Protein AF-0000000076907592 (afdb_homodimer)

Structure (mmCIF, N/CA/C/O backbone):
data_AF-0000000076907592-model_v1
#
loop_
_entity.id
_entity.type
_entity.pdbx_description
1 polymer 'Peptidyl-prolyl cis-trans isomerase'
#
loop_
_atom_site.group_PDB
_atom_site.id
_atom_site.type_symbol
_atom_site.label_atom_id
_atom_site.label_alt_id
_atom_site.label_comp_id
_atom_site.label_asym_id
_atom_site.label_entity_id
_atom_site.label_seq_id
_atom_site.pdbx_PDB_ins_code
_atom_site.Cartn_x
_atom_site.Cartn_y
_atom_site.Cartn_z
_atom_site.occupancy
_atom_site.B_iso_or_equiv
_atom_site.auth_seq_id
_atom_site.auth_comp_id
_atom_site.auth_asym_id
_atom_site.auth_atom_id
_atom_site.pdbx_PDB_model_num
ATOM 1 N N . LEU A 1 1 ? 54.094 -21.234 20.297 1 25.08 1 LEU A N 1
ATOM 2 C CA . LEU A 1 1 ? 53.062 -20.406 20.906 1 25.08 1 LEU A CA 1
ATOM 3 C C . LEU A 1 1 ? 52.031 -19.938 19.859 1 25.08 1 LEU A C 1
ATOM 5 O O . LEU A 1 1 ? 52.344 -19.094 19.016 1 25.08 1 LEU A O 1
ATOM 9 N N . ARG A 1 2 ? 51.156 -20.875 19.312 1 22.31 2 ARG A N 1
ATOM 10 C CA . ARG A 1 2 ? 50.281 -20.922 18.125 1 22.31 2 ARG A CA 1
ATOM 11 C C . ARG A 1 2 ? 49.125 -19.953 18.281 1 22.31 2 ARG A C 1
ATOM 13 O O . ARG A 1 2 ? 48.312 -20.094 19.203 1 22.31 2 ARG A O 1
ATOM 20 N N . TYR A 1 3 ? 49.344 -18.609 18.016 1 27 3 TYR A N 1
ATOM 21 C CA . TYR A 1 3 ? 48.344 -17.547 18.156 1 27 3 TYR A CA 1
ATOM 22 C C . TYR A 1 3 ? 47.062 -17.906 17.406 1 27 3 TYR A C 1
ATOM 24 O O . TYR A 1 3 ? 47.094 -18.172 16.203 1 27 3 TYR A O 1
ATOM 32 N N . ASP A 1 4 ? 46.062 -18.625 18.031 1 27.89 4 ASP A N 1
ATOM 33 C CA . ASP A 1 4 ? 44.75 -19.125 17.562 1 27.89 4 ASP A CA 1
ATOM 34 C C . ASP A 1 4 ? 43.875 -17.984 17.078 1 27.89 4 ASP A C 1
ATOM 36 O O . ASP A 1 4 ? 43.469 -17.125 17.859 1 27.89 4 ASP A O 1
ATOM 40 N N . ARG A 1 5 ? 44.156 -17.359 15.945 1 27.3 5 ARG A N 1
ATOM 41 C CA . ARG A 1 5 ? 43.5 -16.219 15.297 1 27.3 5 ARG A CA 1
ATOM 42 C C . ARG A 1 5 ? 42 -16.5 15.078 1 27.3 5 ARG A C 1
ATOM 44 O O . ARG A 1 5 ? 41.594 -16.781 13.961 1 27.3 5 ARG A O 1
ATOM 51 N N . SER A 1 6 ? 41.344 -17.312 15.93 1 29.62 6 SER A N 1
ATOM 52 C CA . SER A 1 6 ? 39.969 -17.672 15.578 1 29.62 6 SER A CA 1
ATOM 53 C C . SER A 1 6 ? 39.094 -16.422 15.445 1 29.62 6 SER A C 1
ATOM 55 O O . SER A 1 6 ? 38.594 -15.906 16.438 1 29.62 6 SER A O 1
ATOM 57 N N . SER A 1 7 ? 39.656 -15.344 14.922 1 30.42 7 SER A N 1
ATOM 58 C CA . SER A 1 7 ? 38.844 -14.133 14.914 1 30.42 7 SER A CA 1
ATOM 59 C C . SER A 1 7 ? 37.5 -14.375 14.258 1 30.42 7 SER A C 1
ATOM 61 O O . SER A 1 7 ? 37.406 -14.781 13.094 1 30.42 7 SER A O 1
ATOM 63 N N . GLY A 1 8 ? 36.531 -14.922 15.055 1 29.22 8 GLY A N 1
ATOM 64 C CA . GLY A 1 8 ? 35.156 -15.094 14.664 1 29.22 8 GLY A CA 1
ATOM 65 C C . GLY A 1 8 ? 34.594 -13.875 13.953 1 29.22 8 GLY A C 1
ATOM 66 O O . GLY A 1 8 ? 34.656 -12.758 14.469 1 29.22 8 GLY A O 1
ATOM 67 N N . SER A 1 9 ? 34.781 -13.773 12.656 1 29.89 9 SER A N 1
ATOM 68 C CA . SER A 1 9 ? 34.219 -12.703 11.852 1 29.89 9 SER A CA 1
ATOM 69 C C . SER A 1 9 ? 32.781 -12.398 12.281 1 29.89 9 SER A C 1
ATOM 71 O O . SER A 1 9 ? 31.984 -13.312 12.492 1 29.89 9 SER A O 1
ATOM 73 N N . PRO A 1 10 ? 32.562 -11.242 12.969 1 28.55 10 PRO A N 1
ATOM 74 C CA . PRO A 1 10 ? 31.172 -10.883 13.344 1 28.55 10 PRO A CA 1
ATOM 75 C C . PRO A 1 10 ? 30.172 -11.164 12.227 1 28.55 10 PRO A C 1
ATOM 77 O O . PRO A 1 10 ? 30.5 -11.008 11.047 1 28.55 10 PRO A O 1
ATOM 80 N N . ASN A 1 11 ? 29.484 -12.258 12.25 1 28.55 11 ASN A N 1
ATOM 81 C CA . ASN A 1 11 ? 28.281 -12.477 11.461 1 28.55 11 ASN A CA 1
ATOM 82 C C . ASN A 1 11 ? 27.531 -11.164 11.195 1 28.55 11 ASN A C 1
ATOM 84 O O . ASN A 1 11 ? 26.984 -10.562 12.117 1 28.55 11 ASN A O 1
ATOM 88 N N . LEU A 1 12 ? 28.188 -10.203 10.516 1 27.81 12 LEU A N 1
ATOM 89 C CA . LEU A 1 12 ? 27.453 -9.023 10.07 1 27.81 12 LEU A CA 1
ATOM 90 C C . LEU A 1 12 ? 25.984 -9.352 9.844 1 27.81 12 LEU A C 1
ATOM 92 O O . LEU A 1 12 ? 25.656 -10.133 8.945 1 27.81 12 LEU A O 1
ATOM 96 N N . LEU A 1 13 ? 25.266 -9.695 10.867 1 29.59 13 LEU A N 1
ATOM 97 C CA . LEU A 1 13 ? 23.812 -9.648 10.898 1 29.59 13 LEU A CA 1
ATOM 98 C C . LEU A 1 13 ? 23.266 -8.719 9.82 1 29.59 13 LEU A C 1
ATOM 100 O O . LEU A 1 13 ? 23.656 -7.543 9.766 1 29.59 13 LEU A O 1
ATOM 104 N N . THR A 1 14 ? 23.359 -9.078 8.555 1 34.06 14 THR A N 1
ATOM 105 C CA . THR A 1 14 ? 22.562 -8.453 7.504 1 34.06 14 THR A CA 1
ATOM 106 C C . THR A 1 14 ? 21.359 -7.715 8.094 1 34.06 14 THR A C 1
ATOM 108 O O . THR A 1 14 ? 20.391 -8.344 8.516 1 34.06 14 THR A O 1
ATOM 111 N N . MET A 1 15 ? 21.5 -6.988 9.148 1 36 15 MET A N 1
ATOM 112 C CA . MET A 1 15 ? 20.422 -6.145 9.633 1 36 15 MET A CA 1
ATOM 113 C C . MET A 1 15 ? 19.547 -5.668 8.477 1 36 15 MET A C 1
ATOM 115 O O . MET A 1 15 ? 20 -4.926 7.605 1 36 15 MET A O 1
ATOM 119 N N . GLY A 1 16 ? 18.859 -6.52 7.816 1 43.78 16 GLY A N 1
ATOM 120 C CA . GLY A 1 16 ? 17.844 -6.301 6.797 1 43.78 16 GLY A CA 1
ATOM 121 C C . GLY A 1 16 ? 17.312 -4.879 6.777 1 43.78 16 GLY A C 1
ATOM 122 O O . GLY A 1 16 ? 17.047 -4.293 7.828 1 43.78 16 GLY A O 1
ATOM 123 N N . ARG A 1 17 ? 17.938 -4.008 5.941 1 53.53 17 ARG A N 1
ATOM 124 C CA . ARG A 1 17 ? 17.375 -2.672 5.781 1 53.53 17 ARG A CA 1
ATOM 125 C C . ARG A 1 17 ? 15.891 -2.656 6.152 1 53.53 17 ARG A C 1
ATOM 127 O O . ARG A 1 17 ? 15.117 -3.486 5.672 1 53.53 17 ARG A O 1
ATOM 134 N N . LYS A 1 18 ? 15.523 -2.041 7.32 1 64.75 18 LYS A N 1
ATOM 135 C CA . LYS A 1 18 ? 14.148 -1.895 7.777 1 64.75 18 LYS A CA 1
ATOM 136 C C . LYS A 1 18 ? 13.25 -1.346 6.668 1 64.75 18 LYS A C 1
ATOM 138 O O . LYS A 1 18 ? 13.586 -0.345 6.035 1 64.75 18 LYS A O 1
ATOM 143 N N . LYS A 1 19 ? 12.414 -2.014 6.32 1 89.12 19 LYS A N 1
ATOM 144 C CA . LYS A 1 19 ? 11.414 -1.632 5.328 1 89.12 19 LYS A CA 1
ATOM 145 C C . LYS A 1 19 ? 10.68 -0.36 5.746 1 89.12 19 LYS A C 1
ATOM 147 O O . LYS A 1 19 ? 10.414 -0.154 6.93 1 89.12 19 LYS A O 1
ATOM 152 N N . ASN A 1 20 ? 10.57 0.55 4.805 1 97.56 20 ASN A N 1
ATOM 153 C CA . ASN A 1 20 ? 9.828 1.78 5.055 1 97.56 20 ASN A CA 1
ATOM 154 C C . ASN A 1 20 ? 8.453 1.491 5.648 1 97.56 20 ASN A C 1
ATOM 156 O O . ASN A 1 20 ? 7.758 0.578 5.199 1 97.56 20 ASN A O 1
ATOM 160 N N . PRO A 1 21 ? 8.047 2.271 6.668 1 98.38 21 PRO A N 1
ATOM 161 C CA . PRO A 1 21 ? 6.727 2.072 7.2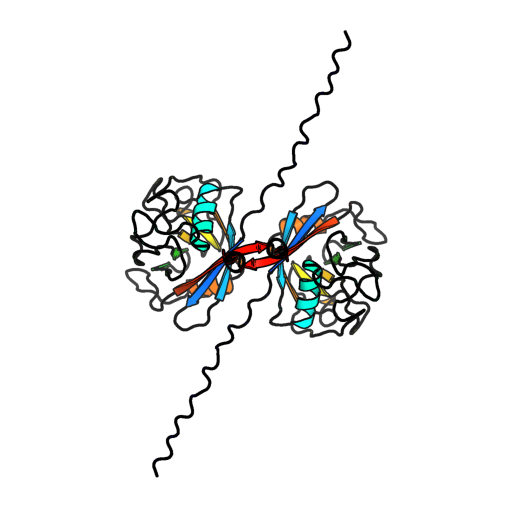66 1 98.38 21 PRO A CA 1
ATOM 162 C C . PRO A 1 21 ? 5.586 2.381 6.293 1 98.38 21 PRO A C 1
ATOM 164 O O . PRO A 1 21 ? 5.723 3.264 5.441 1 98.38 21 PRO A O 1
ATOM 167 N N . ILE A 1 22 ? 4.543 1.646 6.465 1 98.62 22 ILE A N 1
ATOM 168 C CA . ILE A 1 22 ? 3.289 1.87 5.75 1 98.62 22 ILE A CA 1
ATOM 169 C C . ILE A 1 22 ? 2.213 2.328 6.73 1 98.62 22 ILE A C 1
ATOM 171 O O . ILE A 1 22 ? 1.932 1.644 7.719 1 98.62 22 ILE A O 1
ATOM 175 N N . VAL A 1 23 ? 1.663 3.521 6.469 1 98.88 23 VAL A N 1
ATOM 176 C CA . VAL A 1 23 ? 0.636 4.055 7.359 1 98.88 23 VAL A CA 1
ATOM 177 C C . VAL A 1 23 ? -0.642 4.328 6.566 1 98.88 23 VAL A C 1
ATOM 179 O O . VAL A 1 23 ? -0.635 4.297 5.336 1 98.88 23 VAL A O 1
ATOM 182 N N . PHE A 1 24 ? -1.693 4.496 7.332 1 98.69 24 PHE A N 1
ATOM 183 C CA . PHE A 1 24 ? -2.947 4.832 6.668 1 98.69 24 PHE A CA 1
ATOM 184 C C . PHE A 1 24 ? -3.627 6.012 7.355 1 98.69 24 PHE A C 1
ATOM 186 O O . PHE A 1 24 ? -3.414 6.246 8.547 1 98.69 24 PHE A O 1
ATOM 193 N N . LEU A 1 25 ? -4.355 6.777 6.598 1 98.81 25 LEU A N 1
ATOM 194 C CA . LEU A 1 25 ? -5.355 7.742 7.031 1 98.81 25 LEU A CA 1
ATOM 195 C C . LEU A 1 25 ? -6.734 7.383 6.492 1 98.81 25 LEU A C 1
ATOM 197 O O . LEU A 1 25 ? -6.93 7.293 5.277 1 98.81 25 LEU A O 1
ATOM 201 N N . ASP A 1 26 ? -7.645 7.086 7.379 1 98.25 26 ASP A N 1
ATOM 202 C CA . ASP A 1 26 ? -9.047 7.039 6.984 1 98.25 26 ASP A CA 1
ATOM 203 C C . ASP A 1 26 ? -9.68 8.43 7.035 1 98.25 26 ASP A C 1
ATOM 205 O O . ASP A 1 26 ? -9.664 9.086 8.078 1 98.25 26 ASP A O 1
ATOM 209 N N . VAL A 1 27 ? -10.242 8.836 5.879 1 98.56 27 VAL A N 1
ATOM 210 C CA . VAL A 1 27 ? -10.703 10.211 5.754 1 98.56 27 VAL A CA 1
ATOM 211 C C . VAL A 1 27 ? -12.18 10.234 5.387 1 98.56 27 VAL A C 1
ATOM 213 O O . VAL A 1 27 ? -12.641 9.422 4.586 1 98.56 27 VAL A O 1
ATOM 216 N N . SER A 1 28 ? -12.867 11.156 5.945 1 98.31 28 SER A N 1
ATOM 217 C CA . SER A 1 28 ? -14.242 11.445 5.566 1 98.31 28 SER A CA 1
ATOM 218 C C . SER A 1 28 ? -14.375 12.859 5 1 98.31 28 SER A C 1
ATOM 220 O O . SER A 1 28 ? -13.742 13.789 5.496 1 98.31 28 SER A O 1
ATOM 222 N N . ILE A 1 29 ? -15.133 13.023 3.969 1 98.25 29 ILE A N 1
ATOM 223 C CA . ILE A 1 29 ? -15.469 14.312 3.381 1 98.25 29 ILE A CA 1
ATOM 224 C C . ILE A 1 29 ? -16.938 14.633 3.639 1 98.25 29 ILE A C 1
ATOM 226 O O . ILE A 1 29 ? -17.828 14 3.055 1 98.25 29 ILE A O 1
ATOM 230 N N . GLY A 1 30 ? -17.141 15.547 4.508 1 97.31 30 GLY A N 1
ATOM 231 C CA . GLY A 1 30 ? -18.516 15.789 4.949 1 97.31 30 GLY A CA 1
ATOM 232 C C . GLY A 1 30 ? -19.156 14.562 5.566 1 97.31 30 GLY A C 1
ATOM 233 O O . GLY A 1 30 ? -18.609 13.961 6.496 1 97.31 30 GLY A O 1
ATOM 234 N N . ASP A 1 31 ? -20.281 14.25 5.027 1 95.06 31 ASP A N 1
ATOM 235 C CA . ASP A 1 31 ? -21.031 13.102 5.539 1 95.06 31 ASP A CA 1
ATOM 236 C C . ASP A 1 31 ? -20.812 11.867 4.668 1 95.06 31 ASP A C 1
ATOM 238 O O . ASP A 1 31 ? -21.594 10.914 4.73 1 95.06 31 ASP A O 1
ATOM 242 N N . GLY A 1 32 ? -19.812 12 3.881 1 95 32 GLY A N 1
ATOM 243 C CA . GLY A 1 32 ? -19.516 10.859 3.025 1 95 32 GLY A CA 1
ATOM 244 C C . GLY A 1 32 ? -18.891 9.695 3.771 1 95 32 GLY A C 1
ATOM 245 O O . GLY A 1 32 ? -18.609 9.805 4.969 1 95 32 GLY A O 1
ATOM 246 N N . PRO A 1 33 ? -18.766 8.617 3.123 1 94.69 33 PRO A N 1
ATOM 247 C CA . PRO A 1 33 ? -18.156 7.441 3.754 1 94.69 33 PRO A CA 1
ATOM 248 C C . PRO A 1 33 ? -16.688 7.641 4.074 1 94.69 33 PRO A C 1
ATOM 250 O O . PRO A 1 33 ? -16.016 8.461 3.439 1 94.69 33 PRO A O 1
ATOM 253 N N . ASP A 1 34 ? -16.219 6.902 5.086 1 95.94 34 ASP A N 1
ATOM 254 C CA . ASP A 1 34 ? -14.781 6.859 5.363 1 95.94 34 ASP A CA 1
ATOM 255 C C . ASP A 1 34 ? -14.031 6.129 4.254 1 95.94 34 ASP A C 1
ATOM 257 O O . ASP A 1 34 ? -14.445 5.055 3.812 1 95.94 34 ASP A O 1
ATOM 261 N N . GLU A 1 35 ? -12.992 6.727 3.861 1 96.81 35 GLU A N 1
ATOM 262 C CA . GLU A 1 35 ? -12.141 6.125 2.84 1 96.81 35 GLU A CA 1
ATOM 263 C C . GLU A 1 35 ? -10.68 6.094 3.285 1 96.81 35 GLU A C 1
ATOM 265 O O . GLU A 1 35 ? -10.211 7.004 3.971 1 96.81 35 GLU A O 1
ATOM 270 N N . ARG A 1 36 ? -10 5.043 2.814 1 97.19 36 ARG A N 1
ATOM 271 C CA . ARG A 1 36 ? -8.641 4.852 3.301 1 97.19 36 ARG A CA 1
ATOM 272 C C . ARG A 1 36 ? -7.617 5.344 2.279 1 97.19 36 ARG A C 1
ATOM 274 O O . ARG A 1 36 ? -7.742 5.062 1.085 1 97.19 36 ARG A O 1
ATOM 281 N N . MET A 1 37 ? -6.656 6.074 2.727 1 98.69 37 MET A N 1
ATOM 282 C CA . MET A 1 37 ? -5.418 6.418 2.031 1 98.69 37 MET A CA 1
ATOM 283 C C . MET A 1 37 ? -4.219 5.738 2.686 1 98.69 37 MET A C 1
ATOM 285 O O . MET A 1 37 ? -4.117 5.699 3.912 1 98.69 37 MET A O 1
ATOM 289 N N . ILE A 1 38 ? -3.355 5.137 1.882 1 98.81 38 ILE A N 1
ATOM 290 C CA . ILE A 1 38 ? -2.17 4.465 2.404 1 98.81 38 ILE A CA 1
ATOM 291 C C . ILE A 1 38 ? -0.913 5.152 1.876 1 98.81 38 ILE A C 1
ATOM 293 O O . ILE A 1 38 ? -0.839 5.504 0.697 1 98.81 38 ILE A O 1
ATOM 297 N N . PHE A 1 39 ? 0.047 5.32 2.793 1 98.88 39 PHE A N 1
ATOM 298 C CA . PHE A 1 39 ? 1.285 6.023 2.477 1 98.88 39 PHE A CA 1
ATOM 299 C C . PHE A 1 39 ? 2.496 5.176 2.84 1 98.88 39 PHE A C 1
ATOM 301 O O . PHE A 1 39 ? 2.506 4.508 3.877 1 98.88 39 PHE A O 1
ATOM 308 N N . GLU A 1 40 ? 3.445 5.238 1.992 1 98.81 40 GLU A N 1
ATOM 309 C CA . GLU A 1 40 ? 4.793 4.82 2.363 1 98.81 40 GLU A CA 1
ATOM 310 C C . GLU A 1 40 ? 5.586 5.977 2.965 1 98.81 40 GLU A C 1
ATOM 312 O O . GLU A 1 40 ? 5.609 7.078 2.406 1 98.81 40 GLU A O 1
ATOM 317 N N . LEU A 1 41 ? 6.184 5.742 4.102 1 98.88 41 LEU A N 1
ATOM 318 C CA . LEU A 1 41 ? 7.051 6.754 4.695 1 98.88 41 LEU A CA 1
ATOM 319 C C . LEU A 1 41 ? 8.516 6.453 4.398 1 98.88 41 LEU A C 1
ATOM 321 O O . LEU A 1 41 ? 8.977 5.328 4.598 1 98.88 41 LEU A O 1
ATOM 325 N N . PHE A 1 42 ? 9.219 7.469 3.957 1 98.38 42 PHE A N 1
ATOM 326 C CA . PHE A 1 42 ? 10.602 7.301 3.533 1 98.38 42 PHE A CA 1
ATOM 327 C C . PHE A 1 42 ? 11.547 7.367 4.73 1 98.38 42 PHE A C 1
ATOM 329 O O . PHE A 1 42 ? 12.398 8.258 4.805 1 98.38 42 PHE A O 1
ATOM 336 N N . ALA A 1 43 ? 11.484 6.387 5.535 1 98.38 43 ALA A N 1
ATOM 337 C CA . ALA A 1 43 ? 12.375 6.312 6.695 1 98.38 43 ALA A CA 1
ATOM 338 C C . ALA A 1 43 ? 13.828 6.148 6.258 1 98.38 43 ALA A C 1
ATOM 340 O O . ALA A 1 43 ? 14.75 6.527 6.988 1 98.38 43 ALA A O 1
ATOM 341 N N . ASN A 1 44 ? 14.039 5.633 5.098 1 96.5 44 ASN A N 1
ATOM 342 C CA . ASN A 1 44 ? 15.383 5.457 4.559 1 96.5 44 ASN A CA 1
ATOM 343 C C . ASN A 1 44 ? 16 6.793 4.152 1 96.5 44 ASN A C 1
ATOM 345 O O . ASN A 1 44 ? 17.219 6.898 4.004 1 96.5 44 ASN A O 1
ATOM 349 N N . VAL A 1 45 ? 15.211 7.828 3.992 1 97.88 45 VAL A N 1
ATOM 350 C CA . VAL A 1 45 ? 15.688 9.125 3.521 1 97.88 45 VAL A CA 1
ATOM 351 C C . VAL A 1 45 ? 15.609 10.148 4.652 1 97.88 45 VAL A C 1
ATOM 353 O O . VAL A 1 45 ? 16.578 10.883 4.906 1 97.88 45 VAL A O 1
ATOM 356 N N . ALA A 1 46 ? 14.484 10.172 5.293 1 98.5 46 ALA A N 1
ATOM 357 C CA . ALA A 1 46 ? 14.219 11.117 6.371 1 98.5 46 ALA A CA 1
ATOM 358 C C . ALA A 1 46 ? 13.656 10.406 7.602 1 98.5 46 ALA A C 1
ATOM 360 O O . ALA A 1 46 ? 12.484 10.586 7.949 1 98.5 46 ALA A O 1
ATOM 361 N N . PRO A 1 47 ? 14.516 9.703 8.305 1 98.25 47 PRO A N 1
ATOM 362 C CA . PRO A 1 47 ? 14.055 8.82 9.375 1 98.25 47 PRO A CA 1
ATOM 363 C C . PRO A 1 47 ? 13.391 9.586 10.516 1 98.25 47 PRO A C 1
ATOM 365 O O . PRO A 1 47 ? 12.406 9.109 11.094 1 98.25 47 PRO A O 1
ATOM 368 N N . LEU A 1 48 ? 13.859 10.727 10.891 1 98.56 48 LEU A N 1
ATOM 369 C CA . LEU A 1 48 ? 13.266 11.469 11.992 1 98.56 48 LEU A CA 1
ATOM 370 C C . LEU A 1 48 ? 11.891 12 11.617 1 98.56 48 LEU A C 1
ATOM 372 O O . LEU A 1 48 ? 10.938 11.891 12.398 1 98.56 48 LEU A O 1
ATOM 376 N N . THR A 1 49 ? 11.812 12.555 10.453 1 98.81 49 THR A N 1
ATOM 377 C CA . THR A 1 49 ? 10.555 13.117 9.977 1 98.81 49 THR A CA 1
ATOM 378 C C . THR A 1 49 ? 9.516 12.016 9.781 1 98.81 49 THR A C 1
ATOM 380 O O . THR A 1 49 ? 8.359 12.164 10.195 1 98.81 49 THR A O 1
ATOM 383 N N . ALA A 1 50 ? 9.969 10.945 9.164 1 98.88 50 ALA A N 1
ATOM 384 C CA . ALA A 1 50 ? 9.078 9.805 8.961 1 98.88 50 ALA A CA 1
ATOM 385 C C . ALA A 1 50 ? 8.555 9.273 10.289 1 98.88 50 ALA A C 1
ATOM 387 O O . ALA A 1 50 ? 7.375 8.945 10.422 1 98.88 50 ALA A O 1
ATOM 388 N N . GLU A 1 51 ? 9.391 9.219 11.25 1 98.81 51 GLU A N 1
ATOM 389 C CA . GLU A 1 51 ? 9 8.711 12.562 1 98.81 51 GLU A CA 1
ATOM 390 C C . GLU A 1 51 ? 8.016 9.648 13.242 1 98.81 51 GLU A C 1
ATOM 392 O O . GLU A 1 51 ? 7.074 9.203 13.906 1 98.81 51 GLU A O 1
ATOM 397 N N . ASN A 1 52 ? 8.242 10.953 13.141 1 98.88 52 ASN A N 1
ATOM 398 C CA . ASN A 1 52 ? 7.297 11.93 13.672 1 98.88 52 ASN A CA 1
ATOM 399 C C . ASN A 1 52 ? 5.887 11.688 13.133 1 98.88 52 ASN A C 1
ATOM 401 O O . ASN A 1 52 ? 4.93 11.609 13.906 1 98.88 52 ASN A O 1
ATOM 405 N N . PHE A 1 53 ? 5.762 11.5 11.812 1 98.88 53 PHE A N 1
ATOM 406 C CA . PHE A 1 53 ? 4.477 11.289 11.156 1 98.88 53 PHE A CA 1
ATOM 407 C C . PHE A 1 53 ? 3.891 9.938 11.539 1 98.88 53 PHE A C 1
ATOM 409 O O . PHE A 1 53 ? 2.703 9.836 11.859 1 98.88 53 PHE A O 1
ATOM 416 N N . ARG A 1 54 ? 4.719 8.891 11.492 1 98.88 54 ARG A N 1
ATOM 417 C CA . ARG A 1 54 ? 4.27 7.547 11.836 1 98.88 54 ARG A CA 1
ATOM 418 C C . ARG A 1 54 ? 3.664 7.512 13.234 1 98.88 54 ARG A C 1
ATOM 420 O O . ARG A 1 54 ? 2.568 6.977 13.43 1 98.88 54 ARG A O 1
ATOM 427 N N . ALA A 1 55 ? 4.363 8.07 14.227 1 98.81 55 ALA A N 1
ATOM 428 C CA . ALA A 1 55 ? 3.934 8.047 15.617 1 98.81 55 ALA A CA 1
ATOM 429 C C . ALA A 1 55 ? 2.65 8.852 15.805 1 98.81 55 ALA A C 1
ATOM 431 O O . ALA A 1 55 ? 1.801 8.492 16.625 1 98.81 55 ALA A O 1
ATOM 432 N N . LEU A 1 56 ? 2.518 9.891 15.055 1 98.81 56 LEU A N 1
ATOM 433 C CA . LEU A 1 56 ? 1.304 10.695 15.133 1 98.81 56 LEU A CA 1
ATOM 434 C C . LEU A 1 56 ? 0.135 9.992 14.461 1 98.81 56 LEU A C 1
ATOM 436 O O . LEU A 1 56 ? -1.026 10.258 14.773 1 98.81 56 LEU A O 1
ATOM 440 N N . CYS A 1 57 ? 0.427 9.117 13.492 1 98.81 57 CYS A N 1
ATOM 441 C CA . CYS A 1 57 ? -0.622 8.273 12.938 1 98.81 57 CYS A CA 1
ATOM 442 C C . CYS A 1 57 ? -1.095 7.246 13.953 1 98.81 57 CYS A C 1
ATOM 444 O O . CYS A 1 57 ? -2.285 6.934 14.023 1 98.81 57 CYS A O 1
ATOM 446 N N . THR A 1 58 ? -0.155 6.727 14.734 1 98.44 58 THR A N 1
ATOM 447 C CA . THR A 1 58 ? -0.495 5.629 15.633 1 98.44 58 THR A CA 1
ATOM 448 C C . THR A 1 58 ? -1.003 6.156 16.969 1 98.44 58 THR A C 1
ATOM 450 O O . THR A 1 58 ? -1.664 5.434 17.719 1 98.44 58 THR A O 1
ATOM 453 N N . GLY A 1 59 ? -0.639 7.344 17.281 1 98 59 GLY A N 1
ATOM 454 C CA . GLY A 1 59 ? -1.054 7.922 18.547 1 98 59 GLY A CA 1
ATOM 455 C C . GLY A 1 59 ? -0.373 7.289 19.75 1 98 59 GLY A C 1
ATOM 456 O O . GLY A 1 59 ? -0.889 7.352 20.875 1 98 59 GLY A O 1
ATOM 457 N N . GLU A 1 60 ? 0.783 6.781 19.609 1 97.5 60 GLU A N 1
ATOM 458 C CA . GLU A 1 60 ? 1.371 5.934 20.641 1 97.5 60 GLU A CA 1
ATOM 459 C C . GLU A 1 60 ? 2.246 6.75 21.578 1 97.5 60 GLU A C 1
ATOM 461 O O . GLU A 1 60 ? 2.727 6.23 22.594 1 97.5 60 GLU A O 1
ATOM 466 N N . MET A 1 61 ? 2.396 8.102 21.328 1 97.69 61 MET A N 1
ATOM 467 C CA . MET A 1 61 ? 3.375 8.891 22.078 1 97.69 61 MET A CA 1
ATOM 468 C C . MET A 1 61 ? 2.713 9.625 23.234 1 97.69 61 MET A C 1
ATOM 470 O O . MET A 1 61 ? 3.348 10.453 23.891 1 97.69 61 MET A O 1
ATOM 474 N N . GLY A 1 62 ? 1.473 9.344 23.422 1 97.19 62 GLY A N 1
ATOM 475 C CA . GLY A 1 62 ? 0.786 9.922 24.578 1 97.19 62 GLY A CA 1
ATOM 476 C C . GLY A 1 62 ? 0.369 11.359 24.344 1 97.19 62 GLY A C 1
ATOM 477 O O . GLY A 1 62 ? -0.043 11.734 23.25 1 97.19 62 GLY A O 1
ATOM 478 N N . ILE A 1 63 ? 0.436 12.195 25.484 1 98.12 63 ILE A N 1
ATOM 479 C CA . ILE A 1 63 ? -0.055 13.57 25.469 1 98.12 63 ILE A CA 1
ATOM 480 C C . ILE A 1 63 ? 1.101 14.531 25.203 1 98.12 63 ILE A C 1
ATOM 482 O O . ILE A 1 63 ? 2.174 14.406 25.797 1 98.12 63 ILE A O 1
ATOM 486 N N . GLY A 1 64 ? 0.885 15.438 24.344 1 97.44 64 GLY A N 1
ATOM 487 C CA . GLY A 1 64 ? 1.884 16.453 24.062 1 97.44 64 GLY A CA 1
ATOM 488 C C . GLY A 1 64 ? 2.117 17.406 25.219 1 97.44 64 GLY A C 1
ATOM 489 O O . GLY A 1 64 ? 1.178 17.766 25.938 1 97.44 64 GLY A O 1
ATOM 490 N N . GLN A 1 65 ? 3.238 17.875 25.359 1 96.38 65 GLN A N 1
ATOM 491 C CA . GLN A 1 65 ? 3.596 18.734 26.484 1 96.38 65 GLN A CA 1
ATOM 492 C C . GLN A 1 65 ? 3.135 20.172 26.234 1 96.38 65 GLN A C 1
ATOM 494 O O . GLN A 1 65 ? 2.676 20.844 27.156 1 96.38 65 GLN A O 1
ATOM 499 N N . SER A 1 66 ? 3.275 20.531 25.031 1 96 66 SER A N 1
ATOM 500 C CA . SER A 1 66 ? 2.949 21.906 24.688 1 96 66 SER A CA 1
ATOM 501 C C . SER A 1 66 ? 1.455 22.078 24.438 1 96 66 SER A C 1
ATOM 503 O O . SER A 1 66 ? 0.83 23 24.969 1 96 66 SER A O 1
ATOM 505 N N . THR A 1 67 ? 0.871 21.141 23.703 1 97.38 67 THR A N 1
ATOM 506 C CA . THR A 1 67 ? -0.523 21.266 23.297 1 97.38 67 THR A CA 1
ATOM 507 C C . THR A 1 67 ? -1.456 20.688 24.359 1 97.38 67 THR A C 1
ATOM 509 O O . THR A 1 67 ? -2.645 21.016 24.391 1 97.38 67 THR A O 1
ATOM 512 N N . LYS A 1 68 ? -0.977 19.75 25.172 1 97.56 68 LYS A N 1
ATOM 513 C CA . LYS A 1 68 ? -1.752 19.031 26.172 1 97.56 68 LYS A CA 1
ATOM 514 C C . LYS A 1 68 ? -2.85 18.188 25.516 1 97.56 68 LYS A C 1
ATOM 516 O O . LYS A 1 68 ? -3.883 17.922 26.141 1 97.56 68 LYS A O 1
ATOM 521 N N . LYS A 1 69 ? -2.645 17.875 24.297 1 98 69 LYS A N 1
ATOM 522 C CA . LYS A 1 69 ? -3.527 17 23.531 1 98 69 LYS A CA 1
ATOM 523 C C . LYS A 1 69 ? -2.82 15.703 23.156 1 98 69 LYS A C 1
ATOM 525 O O . LYS A 1 69 ? -1.589 15.648 23.125 1 98 69 LYS A O 1
ATOM 530 N N . PRO A 1 70 ? -3.656 14.641 22.922 1 98.06 70 PRO A N 1
ATOM 531 C CA . PRO A 1 70 ? -3 13.438 22.406 1 98.06 70 PRO A CA 1
ATOM 532 C C . PRO A 1 70 ? -2.189 13.703 21.141 1 98.06 70 PRO A C 1
ATOM 534 O O . PRO A 1 70 ? -2.664 14.391 20.234 1 98.06 70 PRO A O 1
ATOM 537 N N . LEU A 1 71 ? -0.958 13.195 21.141 1 98.62 71 LEU A N 1
ATOM 538 C CA . LEU A 1 71 ? -0.154 13.227 19.922 1 98.62 71 LEU A CA 1
ATOM 539 C C . LEU A 1 71 ? -0.675 12.227 18.906 1 98.62 71 LEU A C 1
ATOM 541 O O . LEU A 1 71 ? -0.099 11.148 18.734 1 98.62 71 LEU A O 1
ATOM 545 N N . TYR A 1 72 ? -1.757 12.695 18.25 1 98.69 72 TYR A N 1
ATOM 546 C CA . TYR A 1 72 ? -2.521 11.797 17.391 1 98.69 72 TYR A CA 1
ATOM 547 C C . TYR A 1 72 ? -3.27 12.578 16.312 1 98.69 72 TYR A C 1
ATOM 549 O O . TYR A 1 72 ? -3.895 13.602 16.609 1 98.69 72 TYR A O 1
ATOM 557 N N . TYR A 1 73 ? -3.201 12.055 15.102 1 98.81 73 TYR A N 1
ATOM 558 C CA . TYR A 1 73 ? -3.889 12.727 14.008 1 98.81 73 TYR A CA 1
ATOM 559 C C . TYR A 1 73 ? -5.383 12.422 14.031 1 98.81 73 TYR A C 1
ATOM 561 O O . TYR A 1 73 ? -6.176 13.117 13.391 1 98.81 73 TYR A O 1
ATOM 569 N N . LYS A 1 74 ? -5.762 11.289 14.648 1 98.56 74 LYS A N 1
ATOM 570 C CA . LYS A 1 74 ? -7.172 10.914 14.656 1 98.56 74 LYS A CA 1
ATOM 571 C C . LYS A 1 74 ? -8.047 12.07 15.133 1 98.56 74 LYS A C 1
ATOM 573 O O . LYS A 1 74 ? -7.781 12.664 16.172 1 98.56 74 LYS A O 1
ATOM 578 N N . GLY A 1 75 ? -9.023 12.336 14.305 1 98.19 75 GLY A N 1
ATOM 579 C CA . GLY A 1 75 ? -9.969 13.391 14.648 1 98.19 75 GLY A CA 1
ATOM 580 C C . GLY A 1 75 ? -9.602 14.734 14.047 1 98.19 75 GLY A C 1
ATOM 581 O O . GLY A 1 75 ? -10.438 15.641 13.984 1 98.19 75 GLY A O 1
ATOM 582 N N . SER A 1 76 ? -8.414 14.984 13.641 1 98.62 76 SER A N 1
ATOM 583 C CA . SER A 1 76 ? -7.988 16.25 13.07 1 98.62 76 SER A CA 1
ATOM 584 C C . SER A 1 76 ? -8.5 16.406 11.641 1 98.62 76 SER A C 1
ATOM 586 O O . SER A 1 76 ? -9.031 15.469 11.055 1 98.62 76 SER A O 1
ATOM 588 N N . THR A 1 77 ? -8.328 17.625 11.125 1 98.5 77 THR A N 1
ATOM 589 C CA . THR A 1 77 ? -8.883 17.938 9.805 1 98.5 77 THR A CA 1
ATOM 590 C C . THR A 1 77 ? -7.809 18.484 8.875 1 98.5 77 THR A C 1
ATOM 592 O O . THR A 1 77 ? -6.734 18.891 9.336 1 98.5 77 THR A O 1
ATOM 595 N N . PHE A 1 78 ? -8.117 18.375 7.605 1 98.88 78 PHE A N 1
ATOM 596 C CA . PHE A 1 78 ? -7.422 19.234 6.648 1 98.88 78 PHE A CA 1
ATOM 597 C C . PHE A 1 78 ? -7.984 20.656 6.688 1 98.88 78 PHE A C 1
ATOM 599 O O . PHE A 1 78 ? -9.117 20.891 6.27 1 98.88 78 PHE A O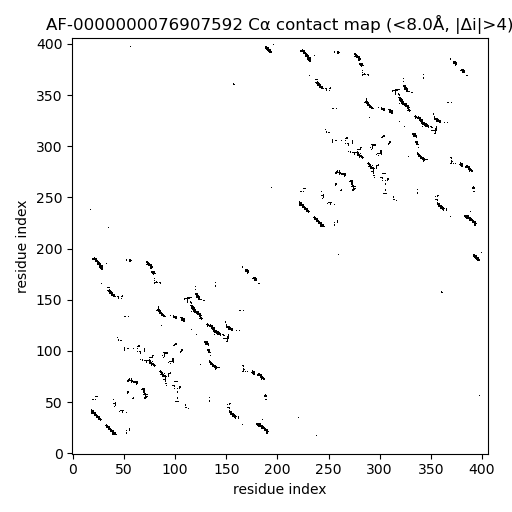 1
ATOM 606 N N . HIS A 1 79 ? -7.195 21.578 7.141 1 98.62 79 HIS A N 1
ATOM 607 C CA . HIS A 1 79 ? -7.715 22.906 7.402 1 98.62 79 HIS A CA 1
ATOM 608 C C . HIS A 1 79 ? -7.449 23.844 6.227 1 98.62 79 HIS A C 1
ATOM 610 O O . HIS A 1 79 ? -7.977 24.953 6.184 1 98.62 79 HIS A O 1
ATOM 616 N N . ARG A 1 80 ? -6.668 23.438 5.27 1 98.75 80 ARG A N 1
ATOM 617 C CA . ARG A 1 80 ? -6.375 24.219 4.07 1 98.75 80 ARG A CA 1
ATOM 618 C C . ARG A 1 80 ? -6.23 23.312 2.85 1 98.75 80 ARG A C 1
ATOM 620 O O . ARG A 1 80 ? -5.465 22.344 2.871 1 98.75 80 ARG A O 1
ATOM 627 N N . VAL A 1 81 ? -6.988 23.547 1.871 1 98.75 81 VAL A N 1
ATOM 628 C CA . VAL A 1 81 ? -6.922 22.828 0.602 1 98.75 81 VAL A CA 1
ATOM 629 C C . VAL A 1 81 ? -6.871 23.828 -0.554 1 98.75 81 VAL A C 1
ATOM 631 O O . VAL A 1 81 ? -7.762 24.672 -0.697 1 98.75 81 VAL A O 1
ATOM 634 N N . ILE A 1 82 ? -5.812 23.734 -1.332 1 98.31 82 ILE A N 1
ATOM 635 C CA . ILE A 1 82 ? -5.652 24.609 -2.498 1 98.31 82 ILE A CA 1
ATOM 636 C C . ILE A 1 82 ? -5.562 23.75 -3.762 1 98.31 82 ILE A C 1
ATOM 638 O O . ILE A 1 82 ? -4.547 23.094 -4.008 1 98.31 82 ILE A O 1
ATOM 642 N N . LYS A 1 83 ? -6.629 23.844 -4.516 1 98.06 83 LYS A N 1
ATOM 643 C CA . LYS A 1 83 ? -6.707 23.078 -5.754 1 98.06 83 LYS A CA 1
ATOM 644 C C . LYS A 1 83 ? -5.484 23.328 -6.633 1 98.06 83 LYS A C 1
ATOM 646 O O . LYS A 1 83 ? -5.07 24.469 -6.824 1 98.06 83 LYS A O 1
ATOM 651 N N . GLY A 1 84 ? -4.887 22.188 -7.121 1 97.31 84 GLY A N 1
ATOM 652 C CA . GLY A 1 84 ? -3.732 22.281 -7.996 1 97.31 84 GLY A CA 1
ATOM 653 C C . GLY A 1 84 ? -2.438 22.547 -7.25 1 97.31 84 GLY A C 1
ATOM 654 O O . GLY A 1 84 ? -1.399 22.797 -7.863 1 97.31 84 GLY A O 1
ATOM 655 N N . PHE A 1 85 ? -2.426 22.531 -5.977 1 98.06 85 PHE A N 1
ATOM 656 C CA . PHE A 1 85 ? -1.225 22.75 -5.184 1 98.06 85 PHE A CA 1
ATOM 657 C C . PHE A 1 85 ? -1.062 21.672 -4.121 1 98.06 85 PHE A C 1
ATOM 659 O O . PHE A 1 85 ? -0.36 20.688 -4.336 1 98.06 85 PHE A O 1
ATOM 666 N N . MET A 1 86 ? -1.934 21.781 -2.99 1 98.5 86 MET A N 1
ATOM 667 C CA . MET A 1 86 ? -1.759 20.797 -1.925 1 98.5 86 MET A CA 1
ATOM 668 C C . MET A 1 86 ? -2.906 20.859 -0.924 1 98.5 86 MET A C 1
ATOM 670 O O . MET A 1 86 ? -3.756 21.75 -1.01 1 98.5 86 MET A O 1
ATOM 674 N N . ALA A 1 87 ? -2.979 19.844 -0.113 1 98.88 87 ALA A N 1
ATOM 675 C CA . ALA A 1 87 ? -3.783 19.844 1.106 1 98.88 87 ALA A CA 1
ATOM 676 C C . ALA A 1 87 ? -2.896 19.875 2.348 1 98.88 87 ALA A C 1
ATOM 678 O O . ALA A 1 87 ? -1.859 19.219 2.402 1 98.88 87 ALA A O 1
ATOM 679 N N . GLN A 1 88 ? -3.32 20.641 3.27 1 98.81 88 GLN A N 1
ATOM 680 C CA . GLN A 1 88 ? -2.576 20.781 4.516 1 98.81 88 GLN A CA 1
ATOM 681 C C . GLN A 1 88 ? -3.41 20.312 5.707 1 98.81 88 GLN A C 1
ATOM 683 O O . GLN A 1 88 ? -4.57 20.688 5.848 1 98.81 88 GLN A O 1
ATOM 688 N N . GLY A 1 89 ? -2.812 19.406 6.52 1 98.75 89 GLY A N 1
ATOM 689 C CA . GLY A 1 89 ? -3.41 18.906 7.75 1 98.75 89 GLY A CA 1
ATOM 690 C C . GLY A 1 89 ? -2.402 18.734 8.867 1 98.75 89 GLY A C 1
ATOM 691 O O . GLY A 1 89 ? -1.289 19.25 8.805 1 98.75 89 GLY A O 1
ATOM 692 N N . GLY A 1 90 ? -2.934 18.109 9.93 1 98.69 90 GLY A N 1
ATOM 693 C CA . GLY A 1 90 ? -2.037 17.672 10.992 1 98.69 90 GLY A CA 1
ATOM 694 C C . GLY A 1 90 ? -2.053 18.594 12.195 1 98.69 90 GLY A C 1
ATOM 695 O O . GLY A 1 90 ? -1.29 18.406 13.148 1 98.69 90 GLY A O 1
ATOM 696 N N . ASP A 1 91 ? -2.803 19.641 12.102 1 98.44 91 ASP A N 1
ATOM 697 C CA . ASP A 1 91 ? -3.033 20.438 13.297 1 98.44 91 ASP A CA 1
ATOM 698 C C . ASP A 1 91 ? -4.082 19.797 14.203 1 98.44 91 ASP A C 1
ATOM 700 O O . ASP A 1 91 ? -5.246 20.203 14.203 1 98.44 91 ASP A O 1
ATOM 704 N N . PHE A 1 92 ? -3.639 18.906 15 1 98.56 92 PHE A N 1
ATOM 705 C CA . PHE A 1 92 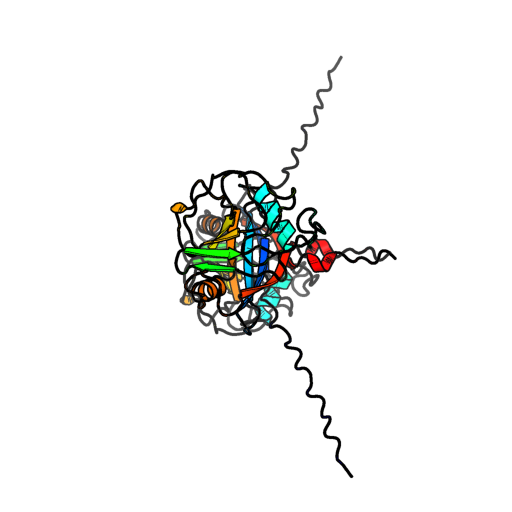? -4.566 18.109 15.797 1 98.56 92 PHE A CA 1
ATOM 706 C C . PHE A 1 92 ? -5.016 18.891 17.031 1 98.56 92 PHE A C 1
ATOM 708 O O . PHE A 1 92 ? -5.953 18.484 17.719 1 98.56 92 PHE A O 1
ATOM 715 N N . SER A 1 93 ? -4.41 20 17.359 1 97.88 93 SER A N 1
ATOM 716 C CA . SER A 1 93 ? -4.699 20.672 18.625 1 97.88 93 SER A CA 1
ATOM 717 C C . SER A 1 93 ? -5.676 21.828 18.422 1 97.88 93 SER A C 1
ATOM 719 O O . SER A 1 93 ? -6.629 21.984 19.188 1 97.88 93 SER A O 1
ATOM 721 N N . ASN A 1 94 ? -5.453 22.672 17.375 1 97 94 ASN A N 1
ATOM 722 C CA . ASN A 1 94 ? -6.285 23.844 17.172 1 97 94 ASN A CA 1
ATOM 723 C C . ASN A 1 94 ? -7.207 23.688 15.961 1 97 94 ASN A C 1
ATOM 725 O O . ASN A 1 94 ? -8.297 24.266 15.922 1 97 94 ASN A O 1
ATOM 729 N N . GLY A 1 95 ? -6.707 23.031 14.938 1 95.94 95 GLY A N 1
ATOM 730 C CA . GLY A 1 95 ? -7.504 22.75 13.75 1 95.94 95 GLY A CA 1
ATOM 731 C C . GLY A 1 95 ? -7.562 23.922 12.781 1 95.94 95 GLY A C 1
ATOM 732 O O . GLY A 1 95 ? -8.258 23.859 11.766 1 95.94 95 GLY A O 1
ATOM 733 N N . ASP A 1 96 ? -6.812 24.984 13.078 1 94.75 96 ASP A N 1
ATOM 734 C CA . ASP A 1 96 ? -6.898 26.172 12.234 1 94.75 96 ASP A CA 1
ATOM 735 C C . ASP A 1 96 ? -5.551 26.484 11.586 1 94.75 96 ASP A C 1
ATOM 737 O O . ASP A 1 96 ? -5.379 27.547 10.984 1 94.75 96 ASP A O 1
ATOM 741 N N . GLY A 1 97 ? -4.586 25.672 11.805 1 96.19 97 GLY A N 1
ATOM 742 C CA . GLY A 1 97 ? -3.287 25.844 11.172 1 96.19 97 GLY A CA 1
ATOM 743 C C . GLY A 1 97 ? -2.248 26.453 12.094 1 96.19 97 GLY A C 1
ATOM 744 O O . GLY A 1 97 ? -1.083 26.594 11.719 1 96.19 97 GLY A O 1
ATOM 745 N N . ASN A 1 98 ? -2.596 26.719 13.336 1 95.06 98 ASN A N 1
ATOM 746 C CA . ASN A 1 98 ? -1.662 27.359 14.25 1 95.06 98 ASN A CA 1
ATOM 747 C C . ASN A 1 98 ? -1.285 26.422 15.406 1 95.06 98 ASN A C 1
ATOM 749 O O . ASN A 1 98 ? -0.753 26.875 16.422 1 95.06 98 ASN A O 1
ATOM 753 N N . GLY A 1 99 ? -1.646 25.203 15.227 1 96.69 99 GLY A N 1
ATOM 754 C CA . GLY A 1 99 ? -1.391 24.266 16.297 1 96.69 99 GLY A CA 1
ATOM 755 C C . GLY A 1 99 ? -0.545 23.078 15.875 1 96.69 99 GLY A C 1
ATOM 756 O O . GLY A 1 99 ? 0.003 23.062 14.766 1 96.69 99 GLY A O 1
ATOM 757 N N . GLY A 1 100 ? -0.462 22.141 16.859 1 96.88 100 GLY A N 1
ATOM 758 C CA . GLY A 1 100 ? 0.319 20.922 16.641 1 96.88 100 GLY A CA 1
ATOM 759 C C . GLY A 1 100 ? 1.609 20.906 17.438 1 96.88 100 GLY A C 1
ATOM 760 O O . GLY A 1 100 ? 1.966 21.891 18.078 1 96.88 100 GLY A O 1
ATOM 761 N N . GLU A 1 101 ? 2.143 19.812 17.375 1 97.62 101 GLU A N 1
ATOM 762 C CA . GLU A 1 101 ? 3.389 19.531 18.078 1 97.62 101 GLU A CA 1
ATOM 763 C C . GLU A 1 101 ? 4.059 18.266 17.547 1 97.62 101 GLU A C 1
ATOM 765 O O . GLU A 1 101 ? 3.379 17.344 17.094 1 97.62 101 GLU A O 1
ATOM 770 N N . SER A 1 102 ? 5.379 18.312 17.562 1 98.62 102 SER A N 1
ATOM 771 C CA . SER A 1 102 ? 6.078 17.109 17.141 1 98.62 102 SER A CA 1
ATOM 772 C C . SER A 1 102 ? 6.223 16.125 18.312 1 98.62 102 SER A C 1
ATOM 774 O O . SER A 1 102 ? 5.934 16.469 19.453 1 98.62 102 SER A O 1
ATOM 776 N N . ILE A 1 103 ? 6.688 14.938 18.016 1 98.5 103 ILE A N 1
ATOM 777 C CA . ILE A 1 103 ? 6.902 13.938 19.047 1 98.5 103 ILE A CA 1
ATOM 778 C C . ILE A 1 103 ? 8.234 14.195 19.75 1 98.5 103 ILE A C 1
ATOM 780 O O . ILE A 1 103 ? 8.539 13.578 20.781 1 98.5 103 ILE A O 1
ATOM 784 N N . TYR A 1 104 ? 8.984 15.109 19.25 1 98.12 104 TYR A N 1
ATOM 785 C CA . TYR A 1 104 ? 10.297 15.438 19.812 1 98.12 104 TYR A CA 1
ATOM 786 C C . TYR A 1 104 ? 10.227 16.688 20.688 1 98.12 104 TYR A C 1
ATOM 788 O O . TYR A 1 104 ? 11.25 17.188 21.141 1 98.12 104 TYR A O 1
ATOM 796 N N . GLY A 1 105 ? 9.086 17.141 20.953 1 95.94 105 GLY A N 1
ATOM 797 C CA . GLY A 1 105 ? 8.797 18.453 21.516 1 95.94 105 GLY A CA 1
ATOM 798 C C . GLY A 1 105 ? 7.945 19.328 20.625 1 95.94 105 GLY A C 1
ATOM 799 O O . GLY A 1 105 ? 7.242 18.812 19.734 1 95.94 105 GLY A O 1
ATOM 800 N N . GLU A 1 106 ? 7.969 20.609 20.906 1 95.19 106 GLU A N 1
ATOM 801 C CA . GLU A 1 106 ? 7.109 21.484 20.109 1 95.19 106 GLU A CA 1
ATOM 802 C C . GLU A 1 106 ? 7.457 21.406 18.625 1 95.19 106 GLU A C 1
ATOM 804 O O . GLU A 1 106 ? 6.582 21.156 17.797 1 95.19 106 GLU A O 1
ATOM 809 N N . GLN A 1 107 ? 8.75 21.562 18.359 1 97.62 107 GLN A N 1
ATOM 810 C CA . GLN A 1 107 ? 9.242 21.562 16.984 1 97.62 107 GLN A CA 1
ATOM 811 C C . GLN A 1 107 ? 10.547 20.781 16.859 1 97.62 107 GLN A C 1
ATOM 813 O O . GLN A 1 107 ? 11.148 20.406 17.875 1 97.62 107 GLN A O 1
ATOM 818 N N . PHE A 1 108 ? 10.938 20.453 15.586 1 98.31 108 PHE A N 1
ATOM 819 C CA . PHE A 1 108 ? 12.227 19.844 15.297 1 98.31 108 PHE A CA 1
ATOM 820 C C . PHE A 1 108 ? 12.805 20.391 13.992 1 98.31 108 PHE A C 1
ATOM 822 O O . PHE A 1 108 ? 12.086 21.016 13.203 1 98.31 108 PHE A O 1
ATOM 829 N N . GLU A 1 109 ? 14 20.219 13.789 1 98.19 109 GLU A N 1
ATOM 830 C CA . GLU A 1 109 ? 14.734 20.828 12.672 1 98.19 109 GLU A CA 1
ATOM 831 C C . GLU A 1 109 ? 14.414 20.125 11.359 1 98.19 109 GLU A C 1
ATOM 833 O O . GLU A 1 109 ? 14.055 18.938 11.352 1 98.19 109 GLU A O 1
ATOM 838 N N . ASP A 1 110 ? 14.617 20.891 10.281 1 98.5 110 ASP A N 1
ATOM 839 C CA . ASP A 1 110 ? 14.578 20.266 8.961 1 98.5 110 ASP A CA 1
ATOM 840 C C . ASP A 1 110 ? 15.625 19.156 8.844 1 98.5 110 ASP A C 1
ATOM 842 O O . ASP A 1 110 ? 16.812 19.391 9.055 1 98.5 110 ASP A O 1
ATOM 846 N N . GLU A 1 111 ? 15.188 18.031 8.5 1 98.19 111 GLU A N 1
ATOM 847 C CA . GLU A 1 111 ? 16.109 16.891 8.469 1 98.19 111 GLU A CA 1
ATOM 848 C C . GLU A 1 111 ? 17 16.938 7.234 1 98.19 111 GLU A C 1
ATOM 850 O O . GLU A 1 111 ? 18.234 16.844 7.344 1 98.19 111 GLU A O 1
ATOM 855 N N . ASN A 1 112 ? 16.406 17 6.086 1 97.69 112 ASN A N 1
ATOM 856 C CA . ASN A 1 112 ? 17.109 17.156 4.82 1 97.69 112 ASN A CA 1
ATOM 857 C C . ASN A 1 112 ? 16.172 17.609 3.703 1 97.69 112 ASN A C 1
ATOM 859 O O . ASN A 1 112 ? 14.961 17.703 3.908 1 97.69 112 ASN A O 1
ATOM 863 N N . PHE A 1 113 ? 16.781 17.859 2.58 1 98.19 113 PHE A N 1
ATOM 864 C CA . PHE A 1 113 ? 16.016 18.219 1.393 1 98.19 113 PHE A CA 1
ATOM 865 C C . PHE A 1 113 ? 16.453 17.391 0.195 1 98.19 113 PHE A C 1
ATOM 867 O O . PHE A 1 113 ? 16.578 17.906 -0.917 1 98.19 113 PHE A O 1
ATOM 874 N N . VAL A 1 114 ? 16.719 16.156 0.437 1 97.69 114 VAL A N 1
ATOM 875 C CA . VAL A 1 114 ? 17.234 15.227 -0.569 1 97.69 114 VAL A CA 1
ATOM 876 C C . VAL A 1 114 ? 16.203 15.055 -1.687 1 97.69 114 VAL A C 1
ATOM 878 O O . VAL A 1 114 ? 16.562 15.062 -2.869 1 97.69 114 VAL A O 1
ATOM 881 N N . LEU A 1 115 ? 15.016 14.977 -1.298 1 98.12 115 LE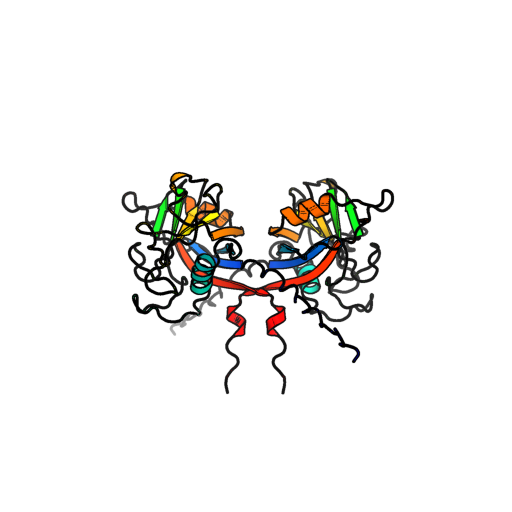U A N 1
ATOM 882 C CA . LEU A 1 115 ? 13.953 14.742 -2.271 1 98.12 115 LEU A CA 1
ATOM 883 C C . LEU A 1 115 ? 13.266 16.047 -2.646 1 98.12 115 LEU A C 1
ATOM 885 O O . LEU A 1 115 ? 13.125 16.953 -1.812 1 98.12 115 LEU A O 1
ATOM 889 N N . ARG A 1 116 ? 12.812 16.078 -3.84 1 98.19 116 ARG A N 1
ATOM 890 C CA . ARG A 1 116 ? 12.07 17.219 -4.363 1 98.19 116 ARG A CA 1
ATOM 891 C C . ARG A 1 116 ? 10.578 16.938 -4.387 1 98.19 116 ARG A C 1
ATOM 893 O O . ARG A 1 116 ? 10.148 15.789 -4.246 1 98.19 116 ARG A O 1
ATOM 900 N N . HIS A 1 117 ? 9.828 18 -4.555 1 98.56 117 HIS A N 1
ATOM 901 C CA . HIS A 1 117 ? 8.383 17.891 -4.684 1 98.56 117 HIS A CA 1
ATOM 902 C C . HIS A 1 117 ? 7.969 17.719 -6.141 1 98.56 117 HIS A C 1
ATOM 904 O O . HIS A 1 117 ? 7.266 18.562 -6.691 1 98.56 117 HIS A O 1
ATOM 910 N N . ASP A 1 118 ? 8.195 16.578 -6.688 1 98.31 118 ASP A N 1
ATOM 911 C CA . ASP A 1 118 ? 8.125 16.438 -8.133 1 98.31 118 ASP A CA 1
ATOM 912 C C . ASP A 1 118 ? 6.996 15.484 -8.531 1 98.31 118 ASP A C 1
ATOM 914 O O . ASP A 1 118 ? 6.961 14.992 -9.664 1 98.31 118 ASP A O 1
ATOM 918 N N . ASP A 1 119 ? 6.09 15.234 -7.621 1 98.12 119 ASP A N 1
ATOM 919 C CA . ASP A 1 119 ? 5.023 14.289 -7.938 1 98.12 119 ASP A CA 1
ATOM 920 C C . ASP A 1 119 ? 3.758 14.609 -7.141 1 98.12 119 ASP A C 1
ATOM 922 O O . ASP A 1 119 ? 3.787 15.422 -6.211 1 98.12 119 ASP A O 1
ATOM 926 N N . ARG A 1 120 ? 2.627 13.992 -7.602 1 98.38 120 ARG A N 1
ATOM 927 C CA . ARG A 1 120 ? 1.376 13.984 -6.852 1 98.38 120 ARG A CA 1
ATOM 928 C C . ARG A 1 120 ? 1.443 13.008 -5.68 1 98.38 120 ARG A C 1
ATOM 930 O O . ARG A 1 120 ? 2.006 11.922 -5.805 1 98.38 120 ARG A O 1
ATOM 937 N N . GLY A 1 121 ? 0.893 13.352 -4.578 1 98.81 121 GLY A N 1
ATOM 938 C CA . GLY A 1 121 ? 0.715 12.43 -3.471 1 98.81 121 GLY A CA 1
ATOM 939 C C . GLY A 1 121 ? 1.913 12.367 -2.541 1 98.81 121 GLY A C 1
ATOM 940 O O . GLY A 1 121 ? 2.023 11.461 -1.716 1 98.81 121 GLY A O 1
ATOM 941 N N . LEU A 1 122 ? 2.859 13.352 -2.697 1 98.88 122 LEU A N 1
ATOM 942 C CA . LEU A 1 122 ? 3.992 13.398 -1.78 1 98.88 122 LEU A CA 1
ATOM 943 C C . LEU A 1 122 ? 3.576 13.977 -0.432 1 98.88 122 LEU A C 1
ATOM 945 O O . LEU A 1 122 ? 2.791 14.922 -0.375 1 98.88 122 LEU A O 1
ATOM 949 N N . LEU A 1 123 ? 4.102 13.359 0.612 1 98.88 123 LEU A N 1
ATOM 950 C CA . LEU A 1 123 ? 4.039 13.953 1.944 1 98.88 123 LEU A CA 1
ATOM 951 C C . LEU A 1 123 ? 5.23 14.875 2.184 1 98.88 123 LEU A C 1
ATOM 953 O O . LEU A 1 123 ? 6.375 14.5 1.919 1 98.88 123 LEU A O 1
ATOM 957 N N . SER A 1 124 ? 4.895 16.031 2.732 1 98.69 124 SER A N 1
ATOM 958 C CA . SER A 1 124 ? 5.918 17.031 3.049 1 98.69 124 SER A CA 1
ATOM 959 C C . SER A 1 124 ? 5.586 17.766 4.336 1 98.69 124 SER A C 1
ATOM 961 O O . SER A 1 124 ? 4.414 18 4.645 1 98.69 124 SER A O 1
ATOM 963 N N . MET A 1 125 ? 6.609 18.141 5.035 1 98.75 125 MET A N 1
ATOM 964 C CA . MET A 1 125 ? 6.367 18.875 6.273 1 98.75 125 MET A CA 1
ATOM 965 C C . MET A 1 125 ? 5.855 20.281 5.973 1 98.75 125 MET A C 1
ATOM 967 O O . MET A 1 125 ? 6.359 20.953 5.07 1 98.75 125 MET A O 1
ATOM 971 N N . ALA A 1 126 ? 4.836 20.672 6.672 1 98.31 126 ALA A N 1
ATOM 972 C CA . ALA A 1 126 ? 4.508 22.094 6.789 1 98.31 126 ALA A CA 1
ATOM 973 C C . ALA A 1 126 ? 5.273 22.734 7.941 1 98.31 126 ALA A C 1
ATOM 975 O O . ALA A 1 126 ? 5.418 22.141 9.008 1 98.31 126 ALA A O 1
ATOM 976 N N . ASN A 1 127 ? 5.781 23.922 7.68 1 96.69 127 ASN A N 1
ATOM 977 C CA . ASN A 1 127 ? 6.512 24.609 8.734 1 96.69 127 ASN A CA 1
ATOM 978 C C . ASN A 1 127 ? 6.355 26.125 8.617 1 96.69 127 ASN A C 1
ATOM 980 O O . ASN A 1 127 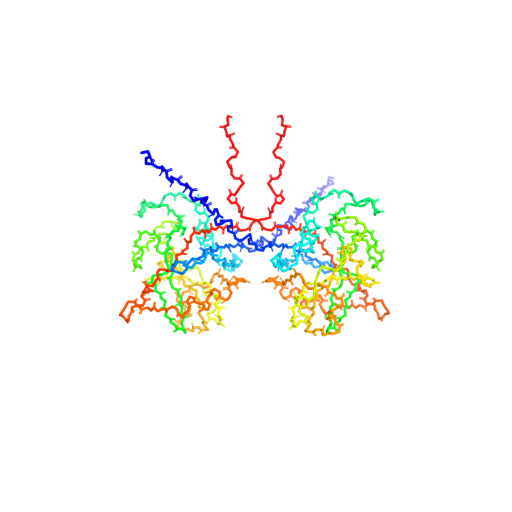? 5.738 26.625 7.676 1 96.69 127 ASN A O 1
ATOM 984 N N . ALA A 1 128 ? 6.805 26.812 9.688 1 94.94 128 ALA A N 1
ATOM 985 C CA . ALA A 1 128 ? 6.719 28.266 9.742 1 94.94 128 ALA A CA 1
ATOM 986 C C . ALA A 1 128 ? 8.07 28.906 9.438 1 94.94 128 ALA A C 1
ATOM 988 O O . ALA A 1 128 ? 8.398 29.969 9.969 1 94.94 128 ALA A O 1
ATOM 989 N N . GLY A 1 129 ? 8.852 28.25 8.688 1 95.81 129 GLY A N 1
ATOM 990 C CA . GLY A 1 129 ? 10.234 28.609 8.406 1 95.81 129 GLY A CA 1
ATOM 991 C C . GLY A 1 129 ? 11.219 27.5 8.727 1 95.81 129 GLY A C 1
ATOM 992 O O . GLY A 1 129 ? 10.82 26.422 9.18 1 95.81 129 GLY A O 1
ATOM 993 N N . ARG A 1 130 ? 12.406 27.828 8.555 1 96.81 130 ARG A N 1
ATOM 994 C CA . ARG A 1 130 ? 13.461 26.844 8.711 1 96.81 130 ARG A CA 1
ATOM 995 C C . ARG A 1 130 ? 13.461 26.25 10.125 1 96.81 130 ARG A C 1
ATOM 997 O O . ARG A 1 130 ? 13.352 27 11.102 1 96.81 130 ARG A O 1
ATOM 1004 N N . ASN A 1 131 ? 13.453 24.953 10.211 1 97.62 131 ASN A N 1
ATOM 1005 C CA . ASN A 1 131 ? 13.68 24.203 11.438 1 97.62 131 ASN A CA 1
ATOM 1006 C C . ASN A 1 131 ? 12.5 24.328 12.398 1 97.62 131 ASN A C 1
ATOM 1008 O O . ASN A 1 131 ? 12.688 24.266 13.617 1 97.62 131 ASN A O 1
ATOM 1012 N N . THR A 1 132 ? 11.359 24.469 11.93 1 98.06 132 THR A N 1
ATOM 1013 C CA . THR A 1 132 ? 10.203 24.641 12.805 1 98.06 132 THR A CA 1
ATOM 1014 C C . THR A 1 132 ? 9.156 23.562 12.523 1 98.06 132 THR A C 1
ATOM 1016 O O . THR A 1 132 ? 7.953 23.844 12.555 1 98.06 132 THR A O 1
ATOM 1019 N N . ASN A 1 133 ? 9.609 22.406 12.211 1 98.62 133 ASN A N 1
ATOM 1020 C CA . ASN A 1 133 ? 8.672 21.328 11.93 1 98.62 133 ASN A CA 1
ATOM 1021 C C . ASN A 1 133 ? 7.918 20.891 13.18 1 98.62 133 ASN A C 1
ATOM 1023 O O . ASN A 1 133 ? 8.516 20.719 14.242 1 98.62 133 ASN A O 1
ATOM 1027 N N . GLY A 1 134 ? 6.633 20.797 13.094 1 98.38 134 GLY A N 1
ATOM 1028 C CA . GLY A 1 134 ? 5.801 20.234 14.148 1 98.38 134 GLY A CA 1
ATOM 1029 C C . GLY A 1 134 ? 5.09 18.953 13.727 1 98.38 134 GLY A C 1
ATOM 1030 O O . GLY A 1 134 ? 5.727 17.938 13.492 1 98.38 134 GLY A O 1
ATOM 1031 N N . SER A 1 135 ? 3.695 19.109 13.664 1 98.88 135 SER A N 1
ATOM 1032 C CA . SER A 1 135 ? 2.896 17.953 13.281 1 98.88 135 SER A CA 1
ATOM 1033 C C . SER A 1 135 ? 2.234 18.172 11.922 1 98.88 135 SER A C 1
ATOM 1035 O O . SER A 1 135 ? 1.726 17.219 11.32 1 98.88 135 SER A O 1
ATOM 1037 N N . GLN A 1 136 ? 2.234 19.359 11.445 1 98.88 136 GLN A N 1
ATOM 1038 C CA . GLN A 1 136 ? 1.464 19.656 10.234 1 98.88 136 GLN A CA 1
ATOM 1039 C C . GLN A 1 136 ? 2.207 19.188 8.984 1 98.88 136 GLN A C 1
ATOM 1041 O O . GLN A 1 136 ? 3.439 19.188 8.953 1 98.88 136 GLN A O 1
ATOM 1046 N N . PHE A 1 137 ? 1.452 18.828 7.984 1 98.94 137 PHE A N 1
ATOM 1047 C CA . PHE A 1 137 ? 2.016 18.281 6.758 1 98.94 137 PHE A CA 1
ATOM 1048 C C . PHE A 1 137 ? 1.184 18.688 5.547 1 98.94 137 PHE A C 1
ATOM 1050 O O . PHE A 1 137 ? 0.034 19.109 5.691 1 98.94 137 PHE A O 1
ATOM 1057 N N . PHE A 1 138 ? 1.806 18.547 4.363 1 98.25 138 PHE A N 1
ATOM 1058 C CA . PHE A 1 138 ? 1.168 18.703 3.061 1 98.25 138 PHE A CA 1
ATOM 1059 C C . PHE A 1 138 ? 1.04 17.344 2.369 1 98.25 138 PHE A C 1
ATOM 1061 O O . PHE A 1 138 ? 1.901 16.484 2.527 1 98.25 138 PHE A O 1
ATOM 1068 N N . ILE A 1 139 ? 0.007 17.234 1.63 1 98.94 139 ILE A N 1
ATOM 1069 C CA . ILE A 1 139 ? -0.049 16.25 0.547 1 98.94 139 ILE A CA 1
ATOM 1070 C C . ILE A 1 139 ? -0.157 16.969 -0.794 1 98.94 139 ILE A C 1
ATOM 1072 O O . ILE A 1 139 ? -1.103 17.734 -1.024 1 98.94 139 ILE A O 1
ATOM 1076 N N . THR A 1 140 ? 0.748 16.734 -1.729 1 98.88 140 THR A N 1
ATOM 1077 C CA . THR A 1 140 ? 0.787 17.484 -2.977 1 98.88 140 THR A CA 1
ATOM 1078 C C . THR A 1 140 ? -0.248 16.953 -3.965 1 98.88 140 THR A C 1
ATOM 1080 O O . THR A 1 140 ? -0.461 15.75 -4.059 1 98.88 140 THR A O 1
ATOM 1083 N N . PHE A 1 141 ? -0.821 17.875 -4.727 1 98.69 141 PHE A N 1
ATOM 1084 C CA . PHE A 1 141 ? -1.738 17.5 -5.793 1 98.69 141 PHE A CA 1
ATOM 1085 C C . PHE A 1 141 ? -1.018 17.438 -7.133 1 98.69 141 PHE A C 1
ATOM 1087 O O . PHE A 1 141 ? -1.525 16.859 -8.094 1 98.69 141 PHE A O 1
ATOM 1094 N N . LYS A 1 142 ? 0.116 18.109 -7.18 1 98.06 142 LYS A N 1
ATOM 1095 C CA . LYS A 1 142 ? 0.992 18.188 -8.344 1 98.06 142 LYS A CA 1
ATOM 1096 C C . LYS A 1 142 ? 2.428 18.5 -7.934 1 98.06 142 LYS A C 1
ATOM 1098 O O . LYS A 1 142 ? 2.691 18.828 -6.773 1 98.06 142 LYS A O 1
ATOM 1103 N N . PRO A 1 143 ? 3.25 18.281 -8.953 1 97.88 143 PRO A N 1
ATOM 1104 C CA . PRO A 1 143 ? 4.594 18.781 -8.648 1 97.88 143 PRO A CA 1
ATOM 1105 C C . PRO A 1 143 ? 4.59 20.25 -8.227 1 97.88 143 PRO A C 1
ATOM 1107 O O . PRO A 1 143 ? 3.836 21.062 -8.773 1 97.88 143 PRO A O 1
ATOM 1110 N N . ASN A 1 144 ? 5.398 20.594 -7.195 1 96.94 144 ASN A N 1
ATOM 1111 C CA . ASN A 1 144 ? 5.457 21.938 -6.629 1 96.94 144 ASN A CA 1
ATOM 1112 C C . ASN A 1 144 ? 6.887 22.312 -6.262 1 96.94 144 ASN A C 1
ATOM 1114 O O . ASN A 1 144 ? 7.277 22.234 -5.094 1 96.94 144 ASN A O 1
ATOM 1118 N N . SER A 1 145 ? 7.57 22.859 -7.156 1 96.19 145 SER A N 1
ATOM 1119 C CA . SER A 1 145 ? 8.984 23.172 -6.957 1 96.19 145 SER A CA 1
ATOM 1120 C C . SER A 1 145 ? 9.164 24.312 -5.957 1 96.19 145 SER A C 1
ATOM 1122 O O . SER A 1 145 ? 10.25 24.484 -5.406 1 96.19 145 SER A O 1
ATOM 1124 N N . HIS A 1 146 ? 8.148 25.094 -5.707 1 94.5 146 HIS A N 1
ATOM 1125 C CA . HIS A 1 146 ? 8.188 26.188 -4.742 1 94.5 146 HIS A CA 1
ATOM 1126 C C . HIS A 1 146 ? 8.492 25.672 -3.338 1 94.5 146 HIS A C 1
ATOM 1128 O O . HIS A 1 146 ? 9.008 26.422 -2.496 1 94.5 146 HIS A O 1
ATOM 1134 N N . LEU A 1 147 ? 8.172 24.484 -3.068 1 97.06 147 LEU A N 1
ATOM 1135 C CA . LEU A 1 147 ? 8.367 23.891 -1.752 1 97.06 147 LEU A CA 1
ATOM 1136 C C . LEU A 1 147 ? 9.766 23.281 -1.631 1 97.06 147 LEU A C 1
ATOM 1138 O O . LEU A 1 147 ? 10.203 22.938 -0.53 1 97.06 147 LEU A O 1
ATOM 1142 N N . ASP A 1 148 ? 10.469 23.188 -2.695 1 97.62 148 ASP A N 1
ATOM 1143 C CA . ASP A 1 148 ? 11.781 22.562 -2.699 1 97.62 148 ASP A CA 1
ATOM 1144 C C . ASP A 1 148 ? 12.758 23.312 -1.802 1 97.62 148 ASP A C 1
ATOM 1146 O O . ASP A 1 148 ? 12.773 24.547 -1.791 1 97.62 148 ASP A O 1
ATOM 1150 N N . ARG A 1 149 ? 13.477 22.562 -1.007 1 97 149 ARG A N 1
ATOM 1151 C CA . ARG A 1 149 ? 14.523 23.078 -0.134 1 97 149 ARG A CA 1
ATOM 1152 C C . ARG A 1 149 ? 13.93 23.906 1.009 1 97 149 ARG A C 1
ATOM 1154 O O . ARG A 1 149 ? 14.648 24.641 1.688 1 97 149 ARG A O 1
ATOM 1161 N N . LYS A 1 150 ? 12.711 23.859 1.168 1 97.75 150 LYS A N 1
ATOM 1162 C CA . LYS A 1 150 ? 12.039 24.547 2.258 1 97.75 150 LYS A CA 1
ATOM 1163 C C . LYS A 1 150 ? 11.297 23.578 3.162 1 97.75 150 LYS A C 1
ATOM 1165 O O . LYS A 1 150 ? 11.219 23.781 4.375 1 97.75 150 LYS A O 1
ATOM 1170 N N . ASN A 1 151 ? 10.789 22.609 2.541 1 98.62 151 ASN A N 1
ATOM 1171 C CA . ASN A 1 151 ? 10 21.609 3.248 1 98.62 151 ASN A CA 1
ATOM 1172 C C . ASN A 1 151 ? 10.516 20.188 2.967 1 98.62 151 ASN A C 1
ATOM 1174 O O . ASN A 1 151 ? 10.766 19.844 1.814 1 98.62 151 ASN A O 1
ATOM 1178 N N . THR A 1 152 ? 10.664 19.391 3.932 1 98.75 152 THR A N 1
ATOM 1179 C CA . THR A 1 152 ? 11.203 18.031 3.812 1 98.75 152 THR A CA 1
ATOM 1180 C C . THR A 1 152 ? 10.148 17.078 3.248 1 98.75 152 THR A C 1
ATOM 1182 O O . THR A 1 152 ? 9.055 16.969 3.797 1 98.75 152 THR A O 1
ATOM 1185 N N . VAL A 1 153 ? 10.453 16.469 2.123 1 98.88 153 VAL A N 1
ATOM 1186 C CA . VAL A 1 153 ? 9.633 15.375 1.596 1 98.88 153 VAL A CA 1
ATOM 1187 C C . VAL A 1 153 ? 9.953 14.078 2.338 1 98.88 153 VAL A C 1
ATOM 1189 O O . VAL A 1 153 ? 11.117 13.703 2.465 1 98.88 153 VAL A O 1
ATOM 1192 N N . PHE A 1 154 ? 8.852 13.344 2.812 1 98.88 154 PHE A N 1
ATOM 1193 C CA . PHE A 1 154 ? 9.188 12.211 3.674 1 98.88 154 PHE A CA 1
ATOM 1194 C C . PHE A 1 154 ? 8.258 11.039 3.414 1 98.88 154 PHE A C 1
ATOM 1196 O O . PHE A 1 154 ? 8.289 10.039 4.137 1 98.88 154 PHE A O 1
ATOM 1203 N N . GLY A 1 155 ? 7.391 11.078 2.416 1 98.81 155 GLY A N 1
ATOM 1204 C CA . GLY A 1 155 ? 6.496 9.977 2.117 1 98.81 155 GLY A CA 1
ATOM 1205 C C . GLY A 1 155 ? 5.707 10.172 0.834 1 98.81 155 GLY A C 1
ATOM 1206 O O . GLY A 1 155 ? 5.824 11.211 0.185 1 98.81 155 GLY A O 1
ATOM 1207 N N . LYS A 1 156 ? 4.918 9.102 0.527 1 98.75 156 LYS A N 1
ATOM 1208 C CA . LYS A 1 156 ? 4.145 9.141 -0.712 1 98.75 156 LYS A CA 1
ATOM 1209 C C . LYS A 1 156 ? 2.885 8.281 -0.6 1 98.75 156 LYS A C 1
ATOM 1211 O O . LYS A 1 156 ? 2.914 7.195 -0.023 1 98.75 156 LYS A O 1
ATOM 1216 N N . LEU A 1 157 ? 1.899 8.789 -1.195 1 98.88 157 LEU A N 1
ATOM 1217 C CA . LEU A 1 157 ? 0.649 8.055 -1.329 1 98.88 157 LEU A CA 1
ATOM 1218 C C . LEU A 1 157 ? 0.839 6.816 -2.203 1 98.88 157 LEU A C 1
ATOM 1220 O O . LEU A 1 157 ? 1.396 6.906 -3.299 1 98.88 157 LEU A O 1
ATOM 1224 N N . ILE A 1 158 ? 0.343 5.68 -1.678 1 98.25 158 ILE A N 1
ATOM 1225 C CA . ILE A 1 158 ? 0.474 4.484 -2.5 1 98.25 158 ILE A CA 1
ATOM 1226 C C . ILE A 1 158 ? -0.905 3.883 -2.762 1 98.25 158 ILE A C 1
ATOM 1228 O O . ILE A 1 158 ? -1.06 3.021 -3.631 1 98.25 158 ILE A O 1
ATOM 1232 N N . LEU A 1 159 ? -1.876 4.25 -2.059 1 98.06 159 LEU A N 1
ATOM 1233 C CA . LEU A 1 159 ? -3.273 3.895 -2.279 1 98.06 159 LEU A CA 1
ATOM 1234 C C . LEU A 1 159 ? -4.195 5.039 -1.87 1 98.06 159 LEU A C 1
ATOM 1236 O O . LEU A 1 159 ? -4.023 5.629 -0.802 1 98.06 159 LEU A O 1
ATOM 1240 N N . GLY A 1 160 ? -5.199 5.336 -2.729 1 97.94 160 GLY A N 1
ATOM 1241 C CA . GLY A 1 160 ? -6.18 6.348 -2.361 1 97.94 160 GLY A CA 1
ATOM 1242 C C . GLY A 1 160 ? -6.094 7.598 -3.217 1 97.94 160 GLY A C 1
ATOM 1243 O O . GLY A 1 160 ? -6.453 8.688 -2.768 1 97.94 160 GLY A O 1
ATOM 1244 N N . ASN A 1 161 ? -5.621 7.402 -4.434 1 97.88 161 ASN A N 1
ATOM 1245 C CA . ASN A 1 161 ? -5.539 8.555 -5.328 1 97.88 161 ASN A CA 1
ATOM 1246 C C . ASN A 1 161 ? -6.922 9.117 -5.641 1 97.88 161 ASN A C 1
ATOM 1248 O O . ASN A 1 161 ? -7.074 10.328 -5.824 1 97.88 161 ASN A O 1
ATOM 1252 N N . ASP A 1 162 ? -7.914 8.289 -5.695 1 97.06 162 ASP A N 1
ATOM 1253 C CA . ASP A 1 162 ? -9.281 8.758 -5.922 1 97.06 162 ASP A CA 1
ATOM 1254 C C . ASP A 1 162 ? -9.75 9.641 -4.77 1 97.06 162 ASP A C 1
ATOM 1256 O O . ASP A 1 162 ? -10.422 10.656 -4.992 1 97.06 162 ASP A O 1
ATOM 1260 N N . VAL A 1 163 ? -9.43 9.227 -3.611 1 98 163 VAL A N 1
ATOM 1261 C CA . VAL A 1 163 ? -9.766 10.023 -2.434 1 98 163 VAL A CA 1
ATOM 1262 C C . VAL A 1 163 ? -9.039 11.367 -2.498 1 98 163 VAL A C 1
ATOM 1264 O O . VAL A 1 163 ? -9.641 12.422 -2.287 1 98 163 VAL A O 1
ATOM 1267 N N . LEU A 1 164 ? -7.738 11.344 -2.816 1 98.81 164 LEU A N 1
ATOM 1268 C CA . LEU A 1 164 ? -6.949 12.562 -2.908 1 98.81 164 LEU A CA 1
ATOM 1269 C C . LEU A 1 164 ? -7.539 13.516 -3.945 1 98.81 164 LEU A C 1
ATOM 1271 O O . LEU A 1 164 ? -7.57 14.727 -3.734 1 98.81 164 LEU A O 1
ATOM 1275 N N . LYS A 1 165 ? -7.996 12.953 -5.027 1 98.62 165 LYS A N 1
ATOM 1276 C CA . LYS A 1 165 ? -8.633 13.766 -6.062 1 98.62 165 LYS A CA 1
ATOM 1277 C C . LYS A 1 165 ? -9.891 14.453 -5.527 1 98.62 165 LYS A C 1
ATOM 1279 O O . LYS A 1 165 ? -10.133 15.625 -5.809 1 98.62 165 LYS A O 1
ATOM 1284 N N . ARG A 1 166 ? -10.641 13.75 -4.805 1 98.5 166 ARG A N 1
ATOM 1285 C CA . ARG A 1 166 ? -11.852 14.336 -4.246 1 98.5 166 ARG A CA 1
ATOM 1286 C C . ARG A 1 166 ? -11.516 15.43 -3.238 1 98.5 166 ARG A C 1
ATOM 1288 O O . ARG A 1 166 ? -12.156 16.484 -3.213 1 98.5 166 ARG A O 1
ATOM 1295 N N . ILE A 1 167 ? -10.531 15.211 -2.451 1 98.81 167 ILE A N 1
ATOM 1296 C CA . ILE A 1 167 ? -10.086 16.234 -1.511 1 98.81 167 ILE A CA 1
ATOM 1297 C C . ILE A 1 167 ? -9.664 17.484 -2.273 1 98.81 167 ILE A C 1
ATOM 1299 O O . ILE A 1 167 ? -10.008 18.609 -1.885 1 98.81 167 ILE A O 1
ATOM 1303 N N . GLU A 1 168 ? -9 17.281 -3.354 1 98.75 168 GLU A N 1
ATOM 1304 C CA . GLU A 1 168 ? -8.484 18.391 -4.168 1 98.75 168 GLU A CA 1
ATOM 1305 C C . GLU A 1 168 ? -9.625 19.266 -4.68 1 98.75 168 GLU A C 1
ATOM 1307 O O . GLU A 1 168 ? -9.438 20.469 -4.883 1 98.75 168 GLU A O 1
ATOM 1312 N N . HIS A 1 169 ? -10.773 18.734 -4.793 1 98.5 169 HIS A N 1
ATOM 1313 C CA . HIS A 1 169 ? -11.844 19.438 -5.492 1 98.5 169 HIS A CA 1
ATOM 1314 C C . HIS A 1 169 ? -12.961 19.828 -4.535 1 98.5 169 HIS A C 1
ATOM 1316 O O . HIS A 1 169 ? -14.055 20.203 -4.973 1 98.5 169 HIS A O 1
ATOM 1322 N N . VAL A 1 170 ? -12.766 19.688 -3.277 1 98.62 170 VAL A N 1
ATOM 1323 C CA . VAL A 1 170 ? -13.781 20.156 -2.34 1 98.62 170 VAL A CA 1
ATOM 1324 C C . VAL A 1 170 ? -13.922 21.672 -2.451 1 98.62 170 VAL A C 1
ATOM 1326 O O . VAL A 1 170 ? -12.961 22.359 -2.801 1 98.62 170 VAL A O 1
ATOM 1329 N N . ASP A 1 171 ? -15.117 22.156 -2.098 1 98.44 171 ASP A N 1
ATOM 1330 C CA . ASP A 1 171 ? -15.305 23.594 -1.996 1 98.44 171 ASP A CA 1
ATOM 1331 C C . ASP A 1 171 ? -14.609 24.156 -0.755 1 98.44 171 ASP A C 1
ATOM 1333 O O . ASP A 1 171 ? -14.648 23.547 0.312 1 98.44 171 ASP A O 1
ATOM 1337 N N . VAL A 1 172 ? -14.008 25.328 -0.98 1 98.62 172 VAL A N 1
ATOM 1338 C CA . VAL A 1 172 ? -13.273 25.938 0.125 1 98.62 172 VAL A CA 1
ATOM 1339 C C . VAL A 1 172 ? -13.719 27.375 0.31 1 98.62 172 VAL A C 1
ATOM 1341 O O . VAL A 1 172 ? -14.297 27.984 -0.598 1 98.62 172 VAL A O 1
ATOM 1344 N N . ASP A 1 173 ? -13.445 27.859 1.571 1 97.75 173 ASP A N 1
ATOM 1345 C CA . ASP A 1 173 ? -13.594 29.281 1.821 1 97.75 1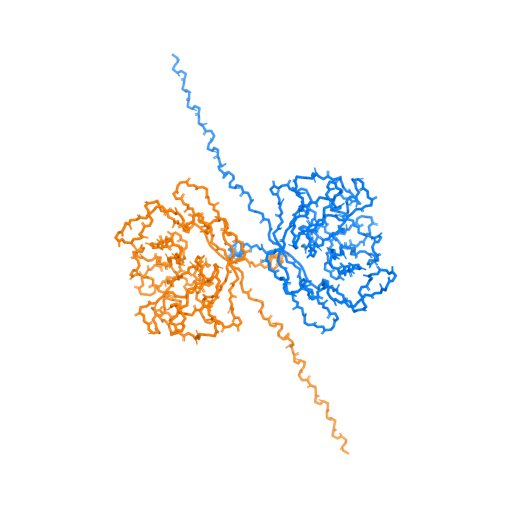73 ASP A CA 1
ATOM 1346 C C . ASP A 1 173 ? -12.586 30.094 1.001 1 97.75 173 ASP A C 1
ATOM 1348 O O . ASP A 1 173 ? -11.383 29.812 1.033 1 97.75 173 ASP A O 1
ATOM 1352 N N . GLY A 1 174 ? -12.992 31.109 0.294 1 95.56 174 GLY A N 1
ATOM 1353 C CA . GLY A 1 174 ? -12.172 31.859 -0.634 1 95.56 174 GLY A CA 1
ATOM 1354 C C . GLY A 1 174 ? -11.031 32.594 0.045 1 95.56 174 GLY A C 1
ATOM 1355 O O . GLY A 1 174 ? -10.008 32.875 -0.582 1 95.56 174 GLY A O 1
ATOM 1356 N N . SER A 1 175 ? -11.172 32.938 1.285 1 95.56 175 SER A N 1
ATOM 1357 C CA . SER A 1 175 ? -10.172 33.719 1.989 1 95.56 175 SER A CA 1
ATOM 1358 C C . SER A 1 175 ? -9.195 32.812 2.748 1 95.56 175 SER A C 1
ATOM 1360 O O . SER A 1 175 ? -7.984 33.062 2.729 1 95.56 175 SER A O 1
ATOM 1362 N N . THR A 1 176 ? -9.633 31.688 3.32 1 95.88 176 THR A N 1
ATOM 1363 C CA . THR A 1 176 ? -8.812 30.891 4.215 1 95.88 176 THR A CA 1
ATOM 1364 C C . THR A 1 176 ? -8.406 29.578 3.543 1 95.88 176 THR A C 1
ATOM 1366 O O . THR A 1 176 ? -7.52 28.875 4.027 1 95.88 176 THR A O 1
ATOM 1369 N N . ASN A 1 177 ? -9.102 29.203 2.434 1 98.19 177 ASN A N 1
ATOM 1370 C CA . ASN A 1 177 ? -8.906 27.938 1.741 1 98.19 177 ASN A CA 1
ATOM 1371 C C . ASN A 1 177 ? -9.305 26.75 2.619 1 98.19 177 ASN A C 1
ATOM 1373 O O . ASN A 1 177 ? -8.867 25.625 2.385 1 98.19 177 ASN A O 1
ATOM 1377 N N . LYS A 1 178 ? -10.078 27.031 3.65 1 98.31 178 LYS A N 1
ATOM 1378 C CA . LYS A 1 178 ? -10.617 25.969 4.492 1 98.31 178 LYS A CA 1
ATOM 1379 C C . LYS A 1 178 ? -11.789 25.266 3.809 1 98.31 178 LYS A C 1
ATOM 1381 O O . LYS A 1 178 ? -12.703 25.922 3.312 1 98.31 178 LYS A O 1
ATOM 1386 N N . PRO A 1 179 ? -11.742 23.969 3.779 1 98.62 179 PRO A N 1
ATOM 1387 C CA . PRO A 1 179 ? -12.891 23.266 3.195 1 98.62 179 PRO A CA 1
ATOM 1388 C C . PRO A 1 179 ? -14.211 23.641 3.848 1 98.62 179 PRO A C 1
ATOM 1390 O O . PRO A 1 179 ? -14.297 23.734 5.074 1 98.62 179 PRO A O 1
ATOM 1393 N N . ILE A 1 180 ? -15.234 23.844 3.039 1 98.38 180 ILE A N 1
ATOM 1394 C CA . ILE A 1 180 ? -16.562 24.188 3.535 1 98.38 180 ILE A CA 1
ATOM 1395 C C . ILE A 1 180 ? -17.156 22.984 4.273 1 98.38 180 ILE A C 1
ATOM 1397 O O . ILE A 1 180 ? -17.719 23.141 5.359 1 98.38 180 ILE A O 1
ATOM 1401 N N . VAL A 1 181 ? -17.047 21.828 3.6 1 98.06 181 VAL A N 1
ATOM 1402 C CA . VAL A 1 181 ? -17.375 20.594 4.305 1 98.06 181 VAL A CA 1
ATOM 1403 C C . VAL A 1 181 ? -16.125 20 4.941 1 98.06 181 VAL A C 1
ATOM 1405 O O . VAL A 1 181 ? -15.047 20.016 4.332 1 98.06 181 VAL A O 1
ATOM 1408 N N . PRO A 1 182 ? -16.312 19.578 6.16 1 98.25 182 PRO A N 1
ATOM 1409 C CA . PRO A 1 182 ? -15.109 19.078 6.836 1 98.25 182 PRO A CA 1
ATOM 1410 C C . PRO A 1 182 ? -14.484 17.891 6.125 1 98.25 182 PRO A C 1
ATOM 1412 O O . PRO A 1 182 ? -15.203 17 5.652 1 98.25 182 PRO A O 1
ATOM 1415 N N . VAL A 1 183 ? -13.219 17.938 5.941 1 98.75 183 VAL A N 1
ATOM 1416 C CA . VAL A 1 183 ? -12.398 16.781 5.574 1 98.75 183 VAL A CA 1
ATOM 1417 C C . VAL A 1 183 ? -11.625 16.297 6.793 1 98.75 183 VAL A C 1
ATOM 1419 O O . VAL A 1 183 ? -10.664 16.922 7.223 1 98.75 183 VAL A O 1
ATOM 1422 N N . ARG A 1 184 ? -11.992 15.117 7.344 1 98.69 184 ARG A N 1
ATOM 1423 C CA . ARG A 1 184 ? -11.531 14.688 8.664 1 98.69 184 ARG A CA 1
ATOM 1424 C C . ARG A 1 184 ? -10.781 13.367 8.586 1 98.69 184 ARG A C 1
ATOM 1426 O O . ARG A 1 184 ? -11.188 12.461 7.859 1 98.69 184 ARG A O 1
ATOM 1433 N N . ILE A 1 185 ? -9.672 13.367 9.25 1 98.81 185 ILE A N 1
ATOM 1434 C CA . ILE A 1 185 ? -9.047 12.07 9.508 1 98.81 185 ILE A CA 1
ATOM 1435 C C . ILE A 1 185 ? -9.812 11.344 10.617 1 98.81 185 ILE A C 1
ATOM 1437 O O . ILE A 1 185 ? -9.672 11.68 11.797 1 98.81 185 ILE A O 1
ATOM 1441 N N . VAL A 1 186 ? -10.523 10.305 10.281 1 98.44 186 VAL A N 1
ATOM 1442 C CA . VAL A 1 186 ? -11.422 9.664 11.242 1 98.44 186 VAL A CA 1
ATOM 1443 C C . VAL A 1 186 ? -10.695 8.531 11.945 1 98.44 186 VAL A C 1
ATOM 1445 O O . VAL A 1 186 ? -11.086 8.117 13.047 1 98.44 186 VAL A O 1
ATOM 1448 N N . ASP A 1 187 ? -9.758 7.961 11.297 1 97.88 187 ASP A N 1
ATOM 1449 C CA . ASP A 1 187 ? -8.875 6.941 11.859 1 97.88 187 ASP A CA 1
ATOM 1450 C C . ASP A 1 187 ? -7.523 6.93 11.148 1 97.88 187 ASP A C 1
ATOM 1452 O O . ASP A 1 187 ? -7.414 7.387 10.008 1 97.88 187 ASP A O 1
ATOM 1456 N N . CYS A 1 188 ? -6.539 6.508 11.852 1 98.69 188 CYS A N 1
ATOM 1457 C CA . CYS A 1 188 ? -5.203 6.41 11.266 1 98.69 188 CYS A CA 1
ATOM 1458 C C . CYS A 1 188 ? -4.324 5.465 12.078 1 98.69 188 CYS A C 1
ATOM 1460 O O . CYS A 1 188 ? -4.633 5.16 13.234 1 98.69 188 CYS A O 1
ATOM 1462 N N . GLY A 1 189 ? -3.346 4.941 11.469 1 98.5 189 GLY A N 1
ATOM 1463 C CA . GLY A 1 189 ? -2.441 3.992 12.094 1 98.5 189 GLY A CA 1
ATOM 1464 C C . GLY A 1 189 ? -1.366 3.482 11.156 1 98.5 189 GLY A C 1
ATOM 1465 O O . GLY A 1 189 ? -1.087 4.102 10.125 1 98.5 189 GLY A O 1
ATOM 1466 N N . GLU A 1 190 ? -0.717 2.494 11.641 1 98.5 190 GLU A N 1
ATOM 1467 C CA . GLU A 1 190 ? 0.332 1.827 10.875 1 98.5 190 GLU A CA 1
ATOM 1468 C C . GLU A 1 190 ? -0.088 0.416 10.477 1 98.5 190 GLU A C 1
ATOM 1470 O O . GLU A 1 190 ? -0.692 -0.306 11.266 1 98.5 190 GLU A O 1
ATOM 1475 N N . LEU A 1 191 ? 0.165 0.096 9.211 1 97.69 191 LEU A N 1
ATOM 1476 C CA . LEU A 1 191 ? -0.036 -1.274 8.75 1 97.69 191 LEU A CA 1
ATOM 1477 C C . LEU A 1 191 ? 1.223 -2.109 8.961 1 97.69 191 LEU A C 1
ATOM 1479 O O . LEU A 1 191 ? 2.287 -1.777 8.438 1 97.69 191 LEU A O 1
ATOM 1483 N N . VAL A 1 192 ? 1.047 -3.152 9.703 1 96.38 192 VAL A N 1
ATOM 1484 C CA . VAL A 1 192 ? 2.189 -3.98 10.07 1 96.38 192 VAL A CA 1
ATOM 1485 C C . VAL A 1 192 ? 1.906 -5.438 9.719 1 96.38 192 VAL A C 1
ATOM 1487 O O . VAL A 1 192 ? 0.753 -5.82 9.5 1 96.38 192 VAL A O 1
ATOM 1490 N N . ASP A 1 193 ? 2.977 -6.215 9.578 1 94.69 193 ASP A N 1
ATOM 1491 C CA . ASP A 1 193 ? 2.826 -7.645 9.32 1 94.69 193 ASP A CA 1
ATOM 1492 C C . ASP A 1 193 ? 1.967 -8.312 10.391 1 94.69 193 ASP A C 1
ATOM 1494 O O . ASP A 1 193 ? 2.258 -8.203 11.586 1 94.69 193 ASP A O 1
ATOM 1498 N N . GLY A 1 194 ? 0.973 -9.008 9.961 1 92.38 194 GLY A N 1
ATOM 1499 C CA . GLY A 1 194 ? 0.015 -9.617 10.867 1 92.38 194 GLY A CA 1
ATOM 1500 C C . GLY A 1 194 ? 0.585 -10.797 11.633 1 92.38 194 GLY A C 1
ATOM 1501 O O . GLY A 1 194 ? -0.008 -11.25 12.609 1 92.38 194 GLY A O 1
ATOM 1502 N N . LYS A 1 195 ? 1.602 -11.547 11.109 1 81.88 195 LYS A N 1
ATOM 1503 C CA . LYS A 1 195 ? 2.203 -12.703 11.773 1 81.88 195 LYS A CA 1
ATOM 1504 C C . LYS A 1 195 ? 2.727 -12.32 13.156 1 81.88 195 LYS A C 1
ATOM 1506 O O . LYS A 1 195 ? 2.805 -13.172 14.047 1 81.88 195 LYS A O 1
ATOM 1511 N N . GLY A 1 196 ? 3.223 -11.297 13.391 1 59.66 196 GLY A N 1
ATOM 1512 C CA . GLY A 1 196 ? 3.777 -10.945 14.688 1 59.66 196 GLY A CA 1
ATOM 1513 C C . GLY A 1 196 ? 2.744 -10.945 15.797 1 59.66 196 GLY A C 1
ATOM 1514 O O . GLY A 1 196 ? 3.09 -10.828 16.969 1 59.66 196 GLY A O 1
ATOM 1515 N N . ARG A 1 197 ? 1.461 -11.156 15.594 1 47.97 197 ARG A N 1
ATOM 1516 C CA . ARG A 1 197 ? 0.423 -11.047 16.609 1 47.97 197 ARG A CA 1
ATOM 1517 C C . ARG A 1 197 ? 0.11 -12.406 17.234 1 47.97 197 ARG A C 1
ATOM 1519 O O . ARG A 1 197 ? -0.767 -12.516 18.094 1 47.97 197 ARG A O 1
ATOM 1526 N N . GLY A 1 198 ? 0.248 -13.617 16.766 1 39.5 198 GLY A N 1
ATOM 1527 C CA . GLY A 1 198 ? -0.285 -14.875 17.25 1 39.5 198 GLY A CA 1
ATOM 1528 C C . GLY A 1 198 ? 0.264 -15.273 18.594 1 39.5 198 GLY A C 1
ATOM 1529 O O . GLY A 1 198 ? -0.414 -15.953 19.375 1 39.5 198 GLY A O 1
ATOM 1530 N N . SER A 1 199 ? 1.489 -15.648 18.922 1 33.22 199 SER A N 1
ATOM 1531 C CA . SER A 1 199 ? 1.647 -16.688 19.938 1 33.22 199 SER A CA 1
ATOM 1532 C C . SER A 1 199 ? 1.332 -16.141 21.328 1 33.22 199 SER A C 1
ATOM 1534 O O . SER A 1 199 ? 2.188 -15.531 21.969 1 33.22 199 SER A O 1
ATOM 1536 N N . VAL A 1 200 ? 0.259 -15.547 21.641 1 33.75 200 VAL A N 1
ATOM 1537 C CA . VAL A 1 200 ? -0 -15.539 23.078 1 33.75 200 VAL A CA 1
ATOM 1538 C C . VAL A 1 200 ? 0.079 -16.953 23.625 1 33.75 200 VAL A C 1
ATOM 1540 O O . VAL A 1 200 ? -0.517 -17.891 23.062 1 33.75 200 VAL A O 1
ATOM 1543 N N . SER A 1 201 ? 1.081 -17.25 24.422 1 27.8 201 SER A N 1
ATOM 1544 C CA . SER A 1 201 ? 1.388 -18.391 25.281 1 27.8 201 SER A CA 1
ATOM 1545 C C . SER A 1 201 ? 0.134 -18.922 25.969 1 27.8 201 SER A C 1
ATOM 1547 O O . SER A 1 201 ? -0.475 -18.219 26.781 1 27.8 201 SER A O 1
ATOM 1549 N N . THR A 1 202 ? -0.664 -19.609 25.297 1 25.12 202 THR A N 1
ATOM 1550 C CA . THR A 1 202 ? -1.472 -20.438 26.172 1 25.12 202 THR A CA 1
ATOM 1551 C C . THR A 1 202 ? -0.592 -21.172 27.188 1 25.12 202 THR A C 1
ATOM 1553 O O . THR A 1 202 ? 0.167 -22.062 26.828 1 25.12 202 THR A O 1
ATOM 1556 N N . GLU A 1 203 ? 0.017 -20.281 28.047 1 21.44 203 GLU A N 1
ATOM 1557 C CA . GLU A 1 203 ? 0.171 -21.016 29.297 1 21.44 203 GLU A CA 1
ATOM 1558 C C . GLU A 1 203 ? -1.18 -21.25 29.969 1 21.44 203 GLU A C 1
ATOM 1560 O O . GLU A 1 203 ? -2.035 -20.359 30 1 21.44 203 GLU A O 1
ATOM 1565 N N . LEU B 1 1 ? -56.188 2.938 23.469 1 24.91 1 LEU B N 1
ATOM 1566 C CA . LEU B 1 1 ? -55.281 1.797 23.359 1 24.91 1 LEU B CA 1
ATOM 1567 C C . LEU B 1 1 ? -54.125 2.102 22.391 1 24.91 1 LEU B C 1
ATOM 1569 O O . LEU B 1 1 ? -54.344 2.092 21.172 1 24.91 1 LEU B O 1
ATOM 1573 N N . ARG B 1 2 ? -53.281 3.145 22.75 1 23.14 2 ARG B N 1
ATOM 1574 C CA . ARG B 1 2 ? -52.25 3.873 21.984 1 23.14 2 ARG B CA 1
ATOM 1575 C C . ARG B 1 2 ? -51.094 2.957 21.578 1 23.14 2 ARG B C 1
ATOM 1577 O O . ARG B 1 2 ? -50.469 2.357 22.438 1 23.14 2 ARG B O 1
ATOM 1584 N N . TYR B 1 3 ? -51.25 2.219 20.422 1 27.36 3 TYR B N 1
ATOM 1585 C CA . TYR B 1 3 ? -50.312 1.274 19.859 1 27.36 3 TYR B CA 1
ATOM 1586 C C . TYR B 1 3 ? -48.906 1.889 19.781 1 27.36 3 TYR B C 1
ATOM 1588 O O . TYR B 1 3 ? -48.719 2.941 19.156 1 27.36 3 TYR B O 1
ATOM 1596 N N . ASP B 1 4 ? -48.062 1.825 20.844 1 28.67 4 ASP B N 1
ATOM 1597 C CA . ASP B 1 4 ? -46.719 2.359 21.047 1 28.67 4 ASP B CA 1
ATOM 1598 C C . ASP B 1 4 ? -45.75 1.812 20 1 28.67 4 ASP B C 1
ATOM 1600 O O . ASP B 1 4 ? -45.469 0.611 19.969 1 28.67 4 ASP B O 1
ATOM 1604 N N . ARG B 1 5 ? -45.844 2.221 18.734 1 28.36 5 ARG B N 1
ATOM 1605 C CA . ARG B 1 5 ? -45.062 1.845 17.547 1 28.36 5 ARG B CA 1
ATOM 1606 C C . ARG B 1 5 ? -43.562 1.987 17.797 1 28.36 5 ARG B C 1
ATOM 1608 O O . ARG B 1 5 ? -42.938 2.924 17.297 1 28.36 5 ARG B O 1
ATOM 1615 N N . SER B 1 6 ? -43.062 1.837 19.047 1 30.16 6 SER B N 1
ATOM 1616 C CA . SER B 1 6 ? -41.656 2.172 19.25 1 30.16 6 SER B CA 1
ATOM 1617 C C . SER B 1 6 ? -40.75 1.331 18.359 1 30.16 6 SER B C 1
ATOM 1619 O O . SER B 1 6 ? -40.375 0.211 18.719 1 30.16 6 SER B O 1
ATOM 1621 N N . SER B 1 7 ? -41.219 0.975 17.156 1 30.95 7 SER B N 1
ATOM 1622 C CA . SER B 1 7 ? -40.375 0.057 16.375 1 30.95 7 SER B CA 1
ATOM 1623 C C . SER B 1 7 ? -38.938 0.582 16.234 1 30.95 7 SER B C 1
ATOM 1625 O O . SER B 1 7 ? -38.75 1.689 15.742 1 30.95 7 SER B O 1
ATOM 1627 N N . GLY B 1 8 ? -38.125 0.317 17.25 1 29.88 8 GLY B N 1
ATOM 1628 C CA . GLY B 1 8 ? -36.688 0.619 17.25 1 29.88 8 GLY B CA 1
ATOM 1629 C C . GLY B 1 8 ? -36 0.249 15.938 1 29.88 8 GLY B C 1
ATOM 1630 O O . GLY B 1 8 ? -36.125 -0.889 15.477 1 29.88 8 GLY B O 1
ATOM 1631 N N . SER B 1 9 ? -36.062 1.127 14.93 1 31.06 9 SER B N 1
ATOM 1632 C CA . SER B 1 9 ? -35.375 0.936 13.664 1 31.06 9 SER B CA 1
ATOM 1633 C C . SER B 1 9 ? -34 0.327 13.875 1 31.06 9 SER B C 1
ATOM 1635 O O . SER B 1 9 ? -33.219 0.775 14.734 1 31.06 9 SER B O 1
ATOM 1637 N N . PRO B 1 10 ? -33.781 -0.976 13.508 1 29.06 10 PRO B N 1
ATOM 1638 C CA . PRO B 1 10 ? -32.469 -1.59 13.625 1 29.06 10 PRO B CA 1
ATOM 1639 C C . PRO B 1 10 ? -31.328 -0.65 13.195 1 29.06 10 PRO B C 1
ATOM 1641 O O . PRO B 1 10 ? -31.516 0.17 12.289 1 29.06 10 PRO B O 1
ATOM 1644 N N . ASN B 1 11 ? -30.672 0.003 14.086 1 28.92 11 ASN B N 1
ATOM 1645 C CA . ASN B 1 11 ? -29.391 0.668 13.852 1 28.92 11 ASN B CA 1
ATOM 1646 C C . ASN B 1 11 ? -28.578 -0.028 12.758 1 28.92 11 ASN B C 1
ATOM 1648 O O . ASN B 1 11 ? -28.109 -1.148 12.945 1 28.92 11 ASN B O 1
ATOM 1652 N N . LEU B 1 12 ? -29.125 -0.112 11.508 1 28.12 12 LEU B N 1
ATOM 1653 C CA . LEU B 1 12 ? -28.297 -0.568 10.398 1 28.12 12 LEU B CA 1
ATOM 1654 C C . LEU B 1 12 ? -26.828 -0.273 10.648 1 28.12 12 LEU B C 1
ATOM 1656 O O . LEU B 1 12 ? -26.422 0.891 10.719 1 28.12 12 LEU B O 1
ATOM 1660 N N . LEU B 1 13 ? -26.234 -0.927 11.609 1 29.77 13 LEU B N 1
ATOM 1661 C CA . LEU B 1 13 ? -24.797 -1.073 11.727 1 29.77 13 LEU B CA 1
ATOM 1662 C C . LEU B 1 13 ? -24.109 -0.844 10.391 1 29.77 13 LEU B C 1
ATOM 1664 O O . LEU B 1 13 ? -24.422 -1.511 9.398 1 29.77 13 LEU B O 1
ATOM 1668 N N . THR B 1 14 ? -24.047 0.367 9.867 1 34.06 14 THR B N 1
ATOM 1669 C CA . THR B 1 14 ? -23.109 0.757 8.828 1 34.06 14 THR B CA 1
ATOM 1670 C C . THR B 1 14 ? -21.953 -0.222 8.758 1 34.06 14 THR B C 1
ATOM 1672 O O . THR B 1 14 ? -21.047 -0.194 9.609 1 34.06 14 THR B O 1
ATOM 1675 N N . MET B 1 15 ? -22.141 -1.492 8.836 1 36.12 15 MET B N 1
ATOM 1676 C CA . MET B 1 15 ? -21.062 -2.457 8.609 1 36.12 15 MET B CA 1
ATOM 1677 C C . MET B 1 15 ? -20.047 -1.912 7.613 1 36.12 15 MET B C 1
ATOM 1679 O O . MET B 1 15 ? -20.359 -1.687 6.445 1 36.12 15 MET B O 1
ATOM 1683 N N . GLY B 1 16 ? -19.328 -0.911 7.941 1 43.59 16 GLY B N 1
ATOM 1684 C CA . GLY B 1 16 ? -18.203 -0.314 7.25 1 43.59 16 GLY B CA 1
ATOM 1685 C C . GLY B 1 16 ? -17.609 -1.222 6.191 1 43.59 16 GLY B C 1
ATOM 1686 O O . GLY B 1 16 ? -17.438 -2.422 6.418 1 43.59 16 GLY B O 1
ATOM 1687 N N . ARG B 1 17 ? -18.094 -1.1 4.926 1 53.62 17 ARG B N 1
ATOM 1688 C CA . ARG B 1 17 ? -17.438 -1.838 3.852 1 53.62 17 ARG B CA 1
ATOM 1689 C C . ARG B 1 17 ? -16 -2.215 4.242 1 53.62 17 ARG B C 1
ATOM 1691 O O . ARG B 1 17 ? -15.234 -1.363 4.68 1 53.62 17 ARG B O 1
ATOM 1698 N N . LYS B 1 18 ? -15.742 -3.533 4.539 1 64.81 18 LYS B N 1
ATOM 1699 C CA . LYS B 1 18 ? -14.414 -4.051 4.863 1 64.81 18 LYS B CA 1
ATOM 1700 C C . LYS B 1 18 ? -13.375 -3.584 3.844 1 64.81 18 LYS B C 1
ATOM 1702 O O . LYS B 1 18 ? -13.594 -3.701 2.635 1 64.81 18 LYS B O 1
ATOM 1707 N N . LYS B 1 19 ? -12.539 -2.932 4.234 1 89.31 19 LYS B N 1
ATOM 1708 C CA . LYS B 1 19 ? -11.422 -2.453 3.428 1 89.31 19 LYS B CA 1
ATOM 1709 C C . LYS B 1 19 ? -10.672 -3.615 2.773 1 89.31 19 LYS B C 1
ATOM 1711 O O . LYS B 1 19 ? -10.523 -4.68 3.377 1 89.31 19 LYS B O 1
ATOM 1716 N N . ASN B 1 20 ? -10.43 -3.465 1.486 1 97.62 20 ASN B N 1
ATOM 1717 C CA . ASN B 1 20 ? -9.656 -4.473 0.767 1 97.62 20 ASN B CA 1
ATOM 1718 C C . ASN B 1 20 ? -8.367 -4.824 1.504 1 97.62 20 ASN B C 1
ATOM 1720 O O . ASN B 1 20 ? -7.672 -3.939 2.006 1 97.62 20 ASN B O 1
ATOM 1724 N N . PRO B 1 21 ? -8.031 -6.129 1.574 1 98.38 21 PRO B N 1
ATOM 1725 C CA . PRO B 1 21 ? -6.793 -6.535 2.238 1 98.38 21 PRO B CA 1
ATOM 1726 C C . PRO B 1 21 ? -5.547 -6.035 1.516 1 98.38 21 PRO B C 1
ATOM 1728 O O . PRO B 1 21 ? -5.543 -5.918 0.288 1 98.38 21 PRO B O 1
ATOM 1731 N N . ILE B 1 22 ? -4.562 -5.766 2.305 1 98.62 22 ILE B N 1
ATOM 1732 C CA . ILE B 1 22 ? -3.23 -5.414 1.821 1 98.62 22 ILE B CA 1
ATOM 1733 C C . ILE B 1 22 ? -2.242 -6.523 2.186 1 98.62 22 ILE B C 1
ATOM 1735 O O . ILE B 1 22 ? -2.104 -6.875 3.359 1 98.62 22 ILE B O 1
ATOM 1739 N N . VAL B 1 23 ? -1.607 -7.094 1.159 1 98.88 23 VAL B N 1
ATOM 1740 C CA . VAL B 1 23 ? -0.658 -8.172 1.403 1 98.88 23 VAL B CA 1
ATOM 1741 C C . VAL B 1 23 ? 0.709 -7.801 0.836 1 98.88 23 VAL B C 1
ATOM 1743 O O . VAL B 1 23 ? 0.834 -6.82 0.095 1 98.88 23 VAL B O 1
ATOM 1746 N N . PHE B 1 24 ? 1.679 -8.555 1.292 1 98.69 24 PHE B N 1
ATOM 1747 C CA . PHE B 1 24 ? 3.014 -8.312 0.754 1 98.69 24 PHE B CA 1
ATOM 1748 C C . PHE B 1 24 ? 3.67 -9.625 0.334 1 98.69 24 PHE B C 1
ATOM 1750 O O . PHE B 1 24 ? 3.342 -10.688 0.865 1 98.69 24 PHE B O 1
ATOM 1757 N N . LEU B 1 25 ? 4.52 -9.555 -0.657 1 98.81 25 LEU B N 1
ATOM 1758 C CA . LEU B 1 25 ? 5.516 -10.547 -1.033 1 98.81 25 LEU B CA 1
ATOM 1759 C C . LEU B 1 25 ? 6.922 -9.977 -0.938 1 98.81 25 LEU B C 1
ATOM 1761 O O . LEU B 1 25 ? 7.242 -8.992 -1.605 1 98.81 25 LEU B O 1
ATOM 1765 N N . ASP B 1 26 ? 7.715 -10.523 -0.056 1 98.31 26 ASP B N 1
ATOM 1766 C CA . ASP B 1 26 ? 9.148 -10.266 -0.117 1 98.31 26 ASP B CA 1
ATOM 1767 C C . ASP B 1 26 ? 9.836 -11.211 -1.098 1 98.31 26 ASP B C 1
ATOM 1769 O O . ASP B 1 26 ? 9.742 -12.43 -0.964 1 98.31 26 ASP B O 1
ATOM 1773 N N . VAL B 1 27 ? 10.547 -10.594 -2.074 1 98.56 27 VAL B N 1
ATOM 1774 C CA . VAL B 1 27 ? 11.086 -11.383 -3.176 1 98.56 27 VAL B CA 1
ATOM 1775 C C . VAL B 1 27 ? 12.594 -11.188 -3.262 1 98.56 27 VAL B C 1
ATOM 1777 O O . VAL B 1 27 ? 13.102 -10.078 -3.074 1 98.56 27 VAL B O 1
ATOM 1780 N N . SER B 1 28 ? 13.258 -12.242 -3.553 1 98.31 28 SER B N 1
ATOM 1781 C CA . SER B 1 28 ? 14.68 -12.203 -3.867 1 98.31 28 SER B CA 1
ATOM 1782 C C . SER B 1 28 ? 14.945 -12.656 -5.301 1 98.31 28 SER B C 1
ATOM 1784 O O . SER B 1 28 ? 14.305 -13.594 -5.789 1 98.31 28 SER B O 1
ATOM 1786 N N . ILE B 1 29 ? 15.805 -12 -5.988 1 98.25 29 ILE B N 1
ATOM 1787 C CA . ILE B 1 29 ? 16.266 -12.367 -7.32 1 98.25 29 ILE B CA 1
ATOM 1788 C C . ILE B 1 29 ? 17.719 -12.844 -7.25 1 98.25 29 ILE B C 1
ATOM 1790 O O . ILE B 1 29 ? 18.625 -12.047 -7.031 1 98.25 29 ILE B O 1
ATOM 1794 N N . GLY B 1 30 ? 17.875 -14.102 -7.402 1 97.25 30 GLY B N 1
ATOM 1795 C CA . GLY B 1 30 ? 19.203 -14.664 -7.172 1 97.25 30 GLY B CA 1
ATOM 1796 C C . GLY B 1 30 ? 19.719 -14.414 -5.77 1 97.25 30 GLY B C 1
ATOM 1797 O O . GLY B 1 30 ? 19.047 -14.727 -4.785 1 97.25 30 GLY B O 1
ATOM 1798 N N . ASP B 1 31 ? 20.875 -13.852 -5.746 1 95.06 31 ASP B N 1
ATOM 1799 C CA . ASP B 1 31 ? 21.516 -13.578 -4.461 1 95.06 31 ASP B CA 1
ATOM 1800 C C . ASP B 1 31 ? 21.328 -12.109 -4.062 1 95.06 31 ASP B C 1
ATOM 1802 O O . ASP B 1 31 ? 22.047 -11.602 -3.199 1 95.06 31 ASP B O 1
ATOM 1806 N N . GLY B 1 32 ? 20.422 -11.531 -4.754 1 95.06 32 GLY B N 1
ATOM 1807 C CA . GLY B 1 32 ? 20.172 -10.141 -4.43 1 95.06 32 GLY B CA 1
ATOM 1808 C C . GLY B 1 32 ? 19.422 -9.953 -3.127 1 95.06 32 GLY B C 1
ATOM 1809 O O . GLY B 1 32 ? 19.016 -10.93 -2.492 1 95.06 32 GLY B O 1
ATOM 1810 N N . PRO B 1 33 ? 19.297 -8.758 -2.701 1 94.69 33 PRO B N 1
ATOM 1811 C CA . PRO B 1 33 ? 18.578 -8.477 -1.464 1 94.69 33 PRO B CA 1
ATOM 1812 C C . PRO B 1 33 ? 17.078 -8.781 -1.579 1 94.69 33 PRO B C 1
ATOM 1814 O O . PRO B 1 33 ? 16.531 -8.766 -2.682 1 94.69 33 PRO B O 1
ATOM 1817 N N . ASP B 1 34 ? 16.469 -9.078 -0.422 1 95.88 34 ASP B N 1
ATOM 1818 C CA . ASP B 1 34 ? 15.008 -9.195 -0.369 1 95.88 34 ASP B CA 1
ATOM 1819 C C . ASP B 1 34 ? 14.344 -7.832 -0.57 1 95.88 34 ASP B C 1
ATOM 1821 O O . ASP B 1 34 ? 14.758 -6.84 0.036 1 95.88 34 ASP B O 1
ATOM 1825 N N . GLU B 1 35 ? 13.391 -7.852 -1.386 1 96.81 35 GLU B N 1
ATOM 1826 C CA . GLU B 1 35 ? 12.625 -6.637 -1.642 1 96.81 35 GLU B CA 1
ATOM 1827 C C . GLU B 1 35 ? 11.125 -6.883 -1.496 1 96.81 35 GLU B C 1
ATOM 1829 O O . GLU B 1 35 ? 10.641 -7.969 -1.823 1 96.81 35 GLU B O 1
ATOM 1834 N N . ARG B 1 36 ? 10.445 -5.824 -1.049 1 97.19 36 ARG B N 1
ATOM 1835 C CA . ARG B 1 36 ? 9.031 -6.012 -0.744 1 97.19 36 ARG B CA 1
ATOM 1836 C C . ARG B 1 36 ? 8.156 -5.469 -1.866 1 97.19 36 ARG B C 1
ATOM 1838 O O . ARG B 1 36 ? 8.391 -4.375 -2.377 1 97.19 36 ARG B O 1
ATOM 1845 N N . MET B 1 37 ? 7.184 -6.23 -2.266 1 98.69 37 MET B N 1
ATOM 1846 C CA . MET B 1 37 ? 6.043 -5.84 -3.094 1 98.69 37 MET B CA 1
ATOM 1847 C C . MET B 1 37 ? 4.75 -5.855 -2.283 1 98.69 37 MET B C 1
ATOM 1849 O O . MET B 1 37 ? 4.516 -6.777 -1.499 1 98.69 37 MET B O 1
ATOM 1853 N N . ILE B 1 38 ? 3.953 -4.812 -2.41 1 98.81 38 ILE B N 1
ATOM 1854 C CA . ILE B 1 38 ? 2.688 -4.734 -1.688 1 98.81 38 ILE B CA 1
ATOM 1855 C C . ILE B 1 38 ? 1.529 -4.688 -2.682 1 98.81 38 ILE B C 1
ATOM 1857 O O . ILE B 1 38 ? 1.6 -3.99 -3.695 1 98.81 38 ILE B O 1
ATOM 1861 N N . PHE B 1 39 ? 0.483 -5.449 -2.344 1 98.88 39 PHE B N 1
ATOM 1862 C CA . PHE B 1 39 ? -0.677 -5.582 -3.219 1 98.88 39 PHE B CA 1
ATOM 1863 C C . PHE B 1 39 ? -1.962 -5.266 -2.463 1 98.88 39 PHE B C 1
ATOM 1865 O O . PHE B 1 39 ? -2.117 -5.652 -1.302 1 98.88 39 PHE B O 1
ATOM 1872 N N . GLU B 1 40 ? -2.809 -4.602 -3.145 1 98.81 40 GLU B N 1
ATOM 1873 C CA . GLU B 1 40 ? -4.207 -4.559 -2.73 1 98.81 40 GLU B CA 1
ATOM 1874 C C . GLU B 1 40 ? -5 -5.711 -3.342 1 98.81 40 GLU B C 1
ATOM 1876 O O . GLU B 1 40 ? -4.906 -5.969 -4.543 1 98.81 40 GLU B O 1
ATOM 1881 N N . LEU B 1 41 ? -5.73 -6.41 -2.518 1 98.88 41 LEU B N 1
ATOM 1882 C CA . LEU B 1 41 ? -6.609 -7.461 -3.027 1 98.88 41 LEU B CA 1
ATOM 1883 C C . LEU B 1 41 ? -8.047 -6.961 -3.135 1 98.88 41 LEU B C 1
ATOM 1885 O O . LEU B 1 41 ? -8.578 -6.379 -2.188 1 98.88 41 LEU B O 1
ATOM 1889 N N . PHE B 1 42 ? -8.641 -7.219 -4.27 1 98.38 42 PHE B N 1
ATOM 1890 C CA . PHE B 1 42 ? -9.977 -6.711 -4.547 1 98.38 42 PHE B CA 1
ATOM 1891 C C . PHE B 1 42 ? -11.039 -7.633 -3.959 1 98.38 42 PHE B C 1
ATOM 1893 O O . PHE B 1 42 ? -11.852 -8.195 -4.691 1 98.38 42 PHE B O 1
ATOM 1900 N N . ALA B 1 43 ? -11.117 -7.656 -2.691 1 98.38 43 ALA B N 1
ATOM 1901 C CA . ALA B 1 43 ? -12.133 -8.461 -2.01 1 98.38 43 ALA B CA 1
ATOM 1902 C C . ALA B 1 43 ? -13.531 -7.945 -2.307 1 98.38 43 ALA B C 1
ATOM 1904 O O . ALA B 1 43 ? -14.508 -8.703 -2.246 1 98.38 43 ALA B O 1
ATOM 1905 N N . ASN B 1 44 ? -13.633 -6.691 -2.643 1 96.5 44 ASN B N 1
ATOM 1906 C CA . ASN B 1 44 ? -14.922 -6.094 -2.98 1 96.5 44 ASN B CA 1
ATOM 1907 C C . ASN B 1 44 ? -15.43 -6.582 -4.336 1 96.5 44 ASN B C 1
ATOM 1909 O O . ASN B 1 44 ? -16.625 -6.473 -4.637 1 96.5 44 ASN B O 1
ATOM 1913 N N . VAL B 1 45 ? -14.586 -7.156 -5.164 1 97.94 45 VAL B N 1
ATOM 1914 C CA . VAL B 1 45 ? -14.945 -7.578 -6.512 1 97.94 45 VAL B CA 1
ATOM 1915 C C . VAL B 1 45 ? -14.938 -9.102 -6.594 1 97.94 45 VAL B C 1
ATOM 1917 O O . VAL B 1 45 ? -15.883 -9.711 -7.105 1 97.94 45 VAL B O 1
ATOM 1920 N N . ALA B 1 46 ? -13.883 -9.664 -6.098 1 98.5 46 ALA B N 1
ATOM 1921 C CA . ALA B 1 46 ? -13.688 -11.109 -6.133 1 98.5 46 ALA B CA 1
ATOM 1922 C C . ALA B 1 46 ? -13.297 -11.648 -4.762 1 98.5 46 ALA B C 1
ATOM 1924 O O . ALA B 1 46 ? -12.164 -12.094 -4.559 1 98.5 46 ALA B O 1
ATOM 1925 N N . PRO B 1 47 ? -14.258 -11.719 -3.867 1 98.25 47 PRO B N 1
ATOM 1926 C CA . PRO B 1 47 ? -13.953 -12.031 -2.467 1 98.25 47 PRO B CA 1
ATOM 1927 C C . PRO B 1 47 ? -13.375 -13.43 -2.281 1 98.25 47 PRO B C 1
ATOM 1929 O O . PRO B 1 47 ? -12.484 -13.633 -1.453 1 98.25 47 PRO B O 1
ATOM 1932 N N . LEU B 1 48 ? -13.828 -14.406 -2.986 1 98.56 48 LEU B N 1
ATOM 1933 C CA . LEU B 1 48 ? -13.328 -15.766 -2.818 1 98.56 48 LEU B CA 1
ATOM 1934 C C . LEU B 1 48 ? -11.891 -15.875 -3.32 1 98.56 48 LEU B C 1
ATOM 1936 O O . LEU B 1 48 ? -11.039 -16.469 -2.65 1 98.56 48 LEU B O 1
ATOM 1940 N N . THR B 1 49 ? -11.664 -15.328 -4.469 1 98.81 49 THR B N 1
ATOM 1941 C CA . THR B 1 49 ? -10.336 -15.375 -5.07 1 98.81 49 THR B CA 1
ATOM 1942 C C . THR B 1 49 ? -9.336 -14.594 -4.223 1 98.81 49 THR B C 1
ATOM 1944 O O . THR B 1 49 ? -8.227 -15.07 -3.963 1 98.81 49 THR B O 1
ATOM 1947 N N . ALA B 1 50 ? -9.781 -13.406 -3.822 1 98.88 50 ALA B N 1
ATOM 1948 C CA . ALA B 1 50 ? -8.93 -12.586 -2.967 1 98.88 50 ALA B CA 1
ATOM 1949 C C . ALA B 1 50 ? -8.586 -13.312 -1.672 1 98.88 50 ALA B C 1
ATOM 1951 O O . ALA B 1 50 ? -7.438 -13.273 -1.217 1 98.88 50 ALA B O 1
ATOM 1952 N N . GLU B 1 51 ? -9.516 -13.977 -1.13 1 98.81 51 GLU B N 1
ATOM 1953 C CA . GLU B 1 51 ? -9.289 -14.695 0.122 1 98.81 51 GLU B CA 1
ATOM 1954 C C . GLU B 1 51 ? -8.336 -15.875 -0.08 1 98.81 51 GLU B C 1
ATOM 1956 O O . GLU B 1 51 ? -7.504 -16.156 0.781 1 98.81 51 GLU B O 1
ATOM 1961 N N . ASN B 1 52 ? -8.492 -16.594 -1.184 1 98.88 52 ASN B N 1
ATOM 1962 C CA . ASN B 1 52 ? -7.555 -17.672 -1.508 1 98.88 52 ASN B CA 1
ATOM 1963 C C . ASN B 1 52 ? -6.109 -17.172 -1.5 1 98.88 52 ASN B C 1
ATOM 1965 O O . ASN B 1 52 ? -5.25 -17.781 -0.858 1 98.88 52 ASN B O 1
ATOM 1969 N N . PHE B 1 53 ? -5.859 -16.031 -2.16 1 98.88 53 PHE B N 1
ATOM 1970 C CA . PHE B 1 53 ? -4.523 -15.469 -2.266 1 98.88 53 PHE B CA 1
ATOM 1971 C C . PHE B 1 53 ? -4.051 -14.938 -0.915 1 98.88 53 PHE B C 1
ATOM 1973 O O . PHE B 1 53 ? -2.91 -15.188 -0.512 1 98.88 53 PHE B O 1
ATOM 1980 N N . ARG B 1 54 ? -4.922 -14.211 -0.222 1 98.88 54 ARG B N 1
ATOM 1981 C CA . ARG B 1 54 ? -4.582 -13.656 1.086 1 98.88 54 ARG B CA 1
ATOM 1982 C C . ARG B 1 54 ? -4.129 -14.758 2.045 1 98.88 54 ARG B C 1
ATOM 1984 O O . ARG B 1 54 ? -3.09 -14.633 2.693 1 98.88 54 ARG B O 1
ATOM 1991 N N . ALA B 1 55 ? -4.895 -15.828 2.146 1 98.81 55 ALA B N 1
ATOM 1992 C CA . ALA B 1 55 ? -4.617 -16.922 3.076 1 98.81 55 ALA B CA 1
ATOM 1993 C C . ALA B 1 55 ? -3.324 -17.641 2.705 1 98.81 55 ALA B C 1
ATOM 1995 O O . ALA B 1 55 ? -2.588 -18.094 3.582 1 98.81 55 ALA B O 1
ATOM 1996 N N . LEU B 1 56 ? -3.057 -17.719 1.438 1 98.81 56 LEU B N 1
ATOM 1997 C CA . LEU B 1 56 ? -1.819 -18.344 0.992 1 98.81 56 LEU B CA 1
ATOM 1998 C C . LEU B 1 56 ? -0.623 -17.438 1.248 1 98.81 56 LEU B C 1
ATOM 2000 O O . LEU B 1 56 ? 0.511 -17.906 1.356 1 98.81 56 LEU B O 1
ATOM 2004 N N . CYS B 1 57 ? -0.853 -16.141 1.298 1 98.81 57 CYS B N 1
ATOM 2005 C CA . CYS B 1 57 ? 0.206 -15.227 1.721 1 98.81 57 CYS B CA 1
ATOM 2006 C C . CYS B 1 57 ? 0.515 -15.398 3.203 1 98.81 57 CYS B C 1
ATOM 2008 O O . CYS B 1 57 ? 1.675 -15.32 3.613 1 98.81 57 CYS B O 1
ATOM 2010 N N . THR B 1 58 ? -0.532 -15.625 3.99 1 98.44 58 THR B N 1
ATOM 2011 C CA . THR B 1 58 ? -0.344 -15.656 5.438 1 98.44 58 THR B CA 1
ATOM 2012 C C . THR B 1 58 ? 0.046 -17.047 5.906 1 98.44 58 THR B C 1
ATOM 2014 O O . THR B 1 58 ? 0.588 -17.219 7 1 98.44 58 THR B O 1
ATOM 2017 N N . GLY B 1 59 ? -0.297 -18.016 5.145 1 98.06 59 GLY B N 1
ATOM 2018 C CA . GLY B 1 59 ? 0.011 -19.391 5.52 1 98.06 59 GLY B CA 1
ATOM 2019 C C . GLY B 1 59 ? -0.824 -19.891 6.684 1 98.06 59 GLY B C 1
ATOM 2020 O O . GLY B 1 59 ? -0.424 -20.828 7.387 1 98.06 59 GLY B O 1
ATOM 2021 N N . GLU B 1 60 ? -1.974 -19.406 6.867 1 97.5 60 GLU B N 1
ATOM 2022 C CA . GLU B 1 60 ? -2.711 -19.641 8.102 1 97.5 60 GLU B CA 1
ATOM 2023 C C . GLU B 1 60 ? -3.641 -20.844 7.965 1 97.5 60 GLU B C 1
ATOM 2025 O O . GLU B 1 60 ? -4.254 -21.281 8.945 1 97.5 60 GLU B O 1
ATOM 2030 N N . MET B 1 61 ? -3.699 -21.484 6.742 1 97.75 61 MET B N 1
ATOM 2031 C CA . MET B 1 61 ? -4.711 -22.5 6.484 1 97.75 61 MET B CA 1
ATOM 2032 C C . MET B 1 61 ? -4.145 -23.906 6.703 1 97.75 61 MET B C 1
ATOM 2034 O O . MET B 1 61 ? -4.805 -24.891 6.402 1 97.75 61 MET B O 1
ATOM 2038 N N . GLY B 1 62 ? -2.953 -23.938 7.184 1 97.25 62 GLY B N 1
ATOM 2039 C CA . GLY B 1 62 ? -2.367 -25.234 7.516 1 97.25 62 GLY B CA 1
ATOM 2040 C C . GLY B 1 62 ? -1.856 -25.984 6.305 1 97.25 62 GLY B C 1
ATOM 2041 O O . GLY B 1 62 ? -1.309 -25.375 5.379 1 97.25 62 GLY B O 1
ATOM 2042 N N . ILE B 1 63 ? -2.008 -27.375 6.352 1 98.12 63 ILE B N 1
ATOM 2043 C CA . ILE B 1 63 ? -1.45 -28.266 5.332 1 98.12 63 ILE B CA 1
ATOM 2044 C C . ILE B 1 63 ? -2.52 -28.594 4.293 1 98.12 63 ILE B C 1
ATOM 2046 O O . ILE B 1 63 ? -3.656 -28.922 4.645 1 98.12 63 ILE B O 1
ATOM 2050 N N . GLY B 1 64 ? -2.168 -28.516 3.068 1 97.5 64 GLY B N 1
ATOM 2051 C CA . GLY B 1 64 ? -3.078 -28.875 1.995 1 97.5 64 GLY B CA 1
ATOM 2052 C C . GLY B 1 64 ? -3.395 -30.359 1.957 1 97.5 64 GLY B C 1
ATOM 2053 O O . GLY B 1 64 ? -2.521 -31.188 2.213 1 97.5 64 GLY B O 1
ATOM 2054 N N . GLN B 1 65 ? -4.504 -30.688 1.559 1 96.44 65 GLN B N 1
ATOM 2055 C CA . GLN B 1 65 ? -4.941 -32.062 1.547 1 96.44 65 GLN B CA 1
ATOM 2056 C C . GLN B 1 65 ? -4.387 -32.812 0.333 1 96.44 65 GLN B C 1
ATOM 2058 O O . GLN B 1 65 ? -4.004 -34 0.433 1 96.44 65 GLN B O 1
ATOM 2063 N N . SER B 1 66 ? -4.359 -32.094 -0.712 1 96 66 SER B N 1
ATOM 2064 C CA . SER B 1 66 ? -3.932 -32.719 -1.957 1 96 66 SER B CA 1
ATOM 2065 C C . SER B 1 66 ? -2.412 -32.719 -2.09 1 96 66 SER B C 1
ATOM 2067 O O . SER B 1 66 ? -1.803 -33.75 -2.406 1 96 66 SER B O 1
ATOM 2069 N N . THR B 1 67 ? -1.809 -31.578 -1.752 1 97.38 67 THR B N 1
ATOM 2070 C CA . THR B 1 67 ? -0.374 -31.422 -1.957 1 97.38 67 THR B CA 1
ATOM 2071 C C . THR B 1 67 ? 0.407 -31.938 -0.754 1 97.38 67 THR B C 1
ATOM 2073 O O . THR B 1 67 ? 1.601 -32.219 -0.86 1 97.38 67 THR B O 1
ATOM 2076 N N . LYS B 1 68 ? -0.2 -31.953 0.426 1 97.56 68 LYS B N 1
ATOM 2077 C CA . LYS B 1 68 ? 0.423 -32.312 1.695 1 97.56 68 LYS B CA 1
ATOM 2078 C C . LYS B 1 68 ? 1.544 -31.344 2.055 1 97.56 68 LYS B C 1
ATOM 2080 O O . LYS B 1 68 ? 2.49 -31.719 2.754 1 97.56 68 LYS B O 1
ATOM 2085 N N . LYS B 1 69 ? 1.462 -30.188 1.517 1 98 69 LYS B N 1
ATOM 2086 C CA . LYS B 1 69 ? 2.377 -29.094 1.817 1 98 69 LYS B CA 1
ATOM 2087 C C . LYS B 1 69 ? 1.65 -27.938 2.51 1 98 69 LYS B C 1
ATOM 2089 O O . LYS B 1 69 ? 0.429 -27.812 2.4 1 98 69 LYS B O 1
ATOM 2094 N N . PRO B 1 70 ? 2.461 -27.141 3.293 1 98.12 70 PRO B N 1
ATOM 2095 C CA . PRO B 1 70 ? 1.803 -25.953 3.84 1 98.12 70 PRO B CA 1
ATOM 2096 C C . PRO B 1 70 ? 1.148 -25.078 2.762 1 98.12 70 PRO B C 1
ATOM 2098 O O . PRO B 1 70 ? 1.75 -24.844 1.713 1 98.12 70 PRO B O 1
ATOM 2101 N N . LEU B 1 71 ? -0.096 -24.703 3.031 1 98.62 71 LEU B N 1
ATOM 2102 C CA . LEU B 1 71 ? -0.761 -23.75 2.164 1 98.62 71 LEU B CA 1
ATOM 2103 C C . LEU B 1 71 ? -0.181 -22.344 2.361 1 98.62 71 LEU B C 1
ATOM 2105 O O . LEU B 1 71 ? -0.788 -21.5 3.033 1 98.62 71 LEU B O 1
ATOM 2109 N N . TYR B 1 72 ? 0.978 -22.188 1.701 1 98.69 72 TYR B N 1
ATOM 2110 C CA . TYR B 1 72 ? 1.787 -21 1.947 1 98.69 72 TYR B CA 1
ATOM 2111 C C . TYR B 1 72 ? 2.68 -20.688 0.751 1 98.69 72 TYR B C 1
ATOM 2113 O O . TYR B 1 72 ? 3.318 -21.578 0.198 1 98.69 72 TYR B O 1
ATOM 2121 N N . TYR B 1 73 ? 2.727 -19.422 0.393 1 98.81 73 TYR B N 1
ATOM 2122 C CA . TYR B 1 73 ? 3.561 -19.031 -0.739 1 98.81 73 TYR B CA 1
ATOM 2123 C C . TYR B 1 73 ? 5.027 -18.938 -0.33 1 98.81 73 TYR B C 1
ATOM 2125 O O . TYR B 1 73 ? 5.914 -18.922 -1.184 1 98.81 73 TYR B O 1
ATOM 2133 N N . LYS B 1 74 ? 5.277 -18.719 0.978 1 98.56 74 LYS B N 1
ATOM 2134 C CA . LYS B 1 74 ? 6.66 -18.562 1.424 1 98.56 74 LYS B CA 1
ATOM 2135 C C . LYS B 1 74 ? 7.535 -19.703 0.913 1 98.56 74 LYS B C 1
ATOM 2137 O O . LYS B 1 74 ? 7.191 -20.875 1.07 1 98.56 74 LYS B O 1
ATOM 2142 N N . GLY B 1 75 ? 8.602 -19.281 0.296 1 98.19 75 GLY B N 1
ATOM 2143 C CA . GLY B 1 75 ? 9.555 -20.25 -0.212 1 98.19 75 GLY B CA 1
ATOM 2144 C C . GLY B 1 75 ? 9.328 -20.609 -1.668 1 98.19 75 GLY B C 1
ATOM 2145 O O . GLY B 1 75 ? 10.211 -21.172 -2.322 1 98.19 75 GLY B O 1
ATOM 2146 N N . SER B 1 76 ? 8.211 -20.391 -2.23 1 98.62 76 SER B N 1
ATOM 2147 C CA . SER B 1 76 ? 7.91 -20.719 -3.621 1 98.62 76 SER B CA 1
ATOM 2148 C C . SER B 1 76 ? 8.578 -19.734 -4.574 1 98.62 76 SER B C 1
ATOM 2150 O O . SER B 1 76 ? 9.117 -18.703 -4.145 1 98.62 76 SER B O 1
ATOM 2152 N N . THR B 1 77 ? 8.523 -20.094 -5.867 1 98.56 77 THR B N 1
ATOM 2153 C CA . THR B 1 77 ? 9.234 -19.297 -6.855 1 98.56 77 THR B CA 1
ATOM 2154 C C . THR B 1 77 ? 8.297 -18.859 -7.98 1 98.56 77 THR B C 1
ATOM 2156 O O . THR B 1 77 ? 7.207 -19.422 -8.133 1 98.56 77 THR B O 1
ATOM 2159 N N . PHE B 1 78 ? 8.727 -17.812 -8.648 1 98.88 78 PHE B N 1
ATOM 2160 C CA . PHE B 1 78 ? 8.18 -17.578 -9.984 1 98.88 78 PHE B CA 1
ATOM 2161 C C . PHE B 1 78 ? 8.805 -18.516 -11 1 98.88 78 PHE B C 1
ATOM 2163 O O . PHE B 1 78 ? 9.984 -18.406 -11.32 1 98.88 78 PHE B O 1
ATOM 2170 N N . HIS B 1 79 ? 8.023 -19.406 -11.516 1 98.62 79 HIS B N 1
ATOM 2171 C CA . HIS B 1 79 ? 8.57 -20.484 -12.344 1 98.62 79 HIS B CA 1
ATOM 2172 C C . HIS B 1 79 ? 8.484 -20.141 -13.828 1 98.62 79 HIS B C 1
ATOM 2174 O O . HIS B 1 79 ? 9.062 -20.828 -14.664 1 98.62 79 HIS B O 1
ATOM 2180 N N . ARG B 1 80 ? 7.789 -19.094 -14.18 1 98.75 80 ARG B N 1
ATOM 2181 C CA . ARG B 1 80 ? 7.668 -18.641 -15.562 1 98.75 80 ARG B CA 1
ATOM 2182 C C . ARG B 1 80 ? 7.609 -17.109 -15.633 1 98.75 80 ARG B C 1
ATOM 2184 O O . ARG B 1 80 ? 6.797 -16.484 -14.953 1 98.75 80 ARG B O 1
ATOM 2191 N N . VAL B 1 81 ? 8.484 -16.547 -16.344 1 98.75 81 VAL B N 1
ATOM 2192 C CA . VAL B 1 81 ? 8.516 -15.102 -16.578 1 98.75 81 VAL B CA 1
ATOM 2193 C C . VAL B 1 81 ? 8.641 -14.828 -18.078 1 98.75 81 VAL B C 1
ATOM 2195 O O . VAL B 1 81 ? 9.578 -15.289 -18.719 1 98.75 81 VAL B O 1
ATOM 2198 N N . ILE B 1 82 ? 7.672 -14.117 -18.594 1 98.31 82 ILE B N 1
ATOM 2199 C CA . ILE B 1 82 ? 7.684 -13.742 -20.016 1 98.31 82 ILE B CA 1
ATOM 2200 C C . ILE B 1 82 ? 7.691 -12.219 -20.141 1 98.31 82 ILE B C 1
ATOM 2202 O O . ILE B 1 82 ? 6.676 -11.562 -19.891 1 98.31 82 ILE B O 1
ATOM 2206 N N . LYS B 1 83 ? 8.836 -11.742 -20.578 1 98.06 83 LYS B N 1
ATOM 2207 C CA . LYS B 1 83 ? 9.008 -10.305 -20.75 1 98.06 83 LYS B CA 1
ATOM 2208 C C . LYS B 1 83 ? 7.898 -9.711 -21.609 1 98.06 83 LYS B C 1
ATOM 2210 O O . LYS B 1 83 ? 7.562 -10.258 -22.656 1 98.06 83 LYS B O 1
ATOM 2215 N N . GLY B 1 84 ? 7.301 -8.578 -21.094 1 97.38 84 GLY B N 1
ATOM 2216 C CA . GLY B 1 84 ? 6.254 -7.898 -21.844 1 97.38 84 GLY B CA 1
ATOM 2217 C C . GLY B 1 84 ? 4.898 -8.57 -21.719 1 97.38 84 GLY B C 1
ATOM 2218 O O . GLY B 1 84 ? 3.947 -8.195 -22.406 1 97.38 84 GLY B O 1
ATOM 2219 N N . PHE B 1 85 ? 4.75 -9.547 -20.906 1 98.06 85 PHE B N 1
ATOM 2220 C CA . PHE B 1 85 ? 3.482 -10.242 -20.719 1 98.06 85 PHE B CA 1
ATOM 2221 C C . PHE B 1 85 ? 3.15 -10.383 -19.234 1 98.06 85 PHE B C 1
ATOM 2223 O O . PHE B 1 85 ? 2.43 -9.555 -18.672 1 98.06 85 PHE B O 1
ATOM 2230 N N . MET B 1 86 ? 3.902 -11.375 -18.516 1 98.5 86 MET B N 1
ATOM 2231 C CA . MET B 1 86 ? 3.562 -11.578 -17.109 1 98.5 86 MET B CA 1
ATOM 2232 C C . MET B 1 86 ? 4.598 -12.461 -16.422 1 98.5 86 MET B C 1
ATOM 2234 O O . MET B 1 86 ? 5.492 -13 -17.078 1 98.5 86 MET B O 1
ATOM 2238 N N . ALA B 1 87 ? 4.535 -12.453 -15.117 1 98.88 87 ALA B N 1
ATOM 2239 C CA . ALA B 1 87 ? 5.199 -13.445 -14.273 1 98.88 87 ALA B CA 1
ATOM 2240 C C . ALA B 1 87 ? 4.188 -14.391 -13.633 1 98.88 87 ALA B C 1
ATOM 2242 O O . ALA B 1 87 ? 3.117 -13.953 -13.195 1 98.88 87 ALA B O 1
ATOM 2243 N N . GLN B 1 88 ? 4.547 -15.602 -13.602 1 98.81 88 GLN B N 1
ATOM 2244 C CA . GLN B 1 88 ? 3.682 -16.625 -13.016 1 98.81 88 GLN B CA 1
ATOM 2245 C C . GLN B 1 88 ? 4.355 -17.297 -11.82 1 98.81 88 GLN B C 1
ATOM 2247 O O . GLN B 1 88 ? 5.516 -17.703 -11.906 1 98.81 88 GLN B O 1
ATOM 2252 N N . GLY B 1 89 ? 3.633 -17.328 -10.68 1 98.75 89 GLY B N 1
ATOM 2253 C CA . GLY B 1 89 ? 4.07 -18.016 -9.477 1 98.75 89 GLY B CA 1
ATOM 2254 C C . GLY B 1 89 ? 2.939 -18.703 -8.742 1 98.75 89 GLY B C 1
ATOM 2255 O O . GLY B 1 89 ? 1.863 -18.922 -9.305 1 98.75 89 GLY B O 1
ATOM 2256 N N . GLY B 1 90 ? 3.318 -19.172 -7.543 1 98.69 90 GLY B N 1
ATOM 2257 C CA . GLY B 1 90 ? 2.291 -19.672 -6.645 1 98.69 90 GLY B CA 1
ATOM 2258 C C . GLY B 1 90 ? 2.221 -21.188 -6.609 1 98.69 90 GLY B C 1
ATOM 2259 O O . GLY B 1 90 ? 1.352 -21.766 -5.949 1 98.69 90 GLY B O 1
ATOM 2260 N N . ASP B 1 91 ? 3.023 -21.812 -7.402 1 98.44 91 ASP B N 1
ATOM 2261 C CA . ASP B 1 91 ? 3.162 -23.266 -7.254 1 98.44 91 ASP B CA 1
ATOM 2262 C C . ASP B 1 91 ? 4.074 -23.609 -6.078 1 98.44 91 ASP B C 1
ATOM 2264 O O . ASP B 1 91 ? 5.25 -23.922 -6.273 1 98.44 91 ASP B O 1
ATOM 2268 N N . PHE B 1 92 ? 3.51 -23.656 -4.941 1 98.56 92 PHE B N 1
ATOM 2269 C CA . PHE B 1 92 ? 4.309 -23.828 -3.734 1 98.56 92 PHE B CA 1
ATOM 2270 C C . PHE B 1 92 ? 4.648 -25.297 -3.525 1 98.56 92 PHE B C 1
ATOM 2272 O O . PHE B 1 92 ? 5.484 -25.641 -2.682 1 98.56 92 PHE B O 1
ATOM 2279 N N . SER B 1 93 ? 4.066 -26.203 -4.25 1 97.88 93 SER B N 1
ATOM 2280 C CA . SER B 1 93 ? 4.246 -27.625 -3.965 1 97.88 93 SER B CA 1
ATOM 2281 C C . SER B 1 93 ? 5.297 -28.25 -4.883 1 97.88 93 SER B C 1
ATOM 2283 O O . SER B 1 93 ? 6.172 -28.984 -4.422 1 97.88 93 SER B O 1
ATOM 2285 N N . ASN B 1 94 ? 5.238 -27.953 -6.207 1 97 94 ASN B N 1
ATOM 2286 C CA . ASN B 1 94 ? 6.145 -28.578 -7.16 1 97 94 ASN B CA 1
ATOM 2287 C C . ASN B 1 94 ? 7.184 -27.594 -7.68 1 97 94 ASN B C 1
ATOM 2289 O O . ASN B 1 94 ? 8.297 -27.984 -8.031 1 97 94 ASN B O 1
ATOM 2293 N N . GLY B 1 95 ? 6.762 -26.359 -7.863 1 95.94 95 GLY B N 1
ATOM 2294 C CA . GLY B 1 95 ? 7.668 -25.312 -8.297 1 95.94 95 GLY B CA 1
ATOM 2295 C C . GLY B 1 95 ? 7.891 -25.297 -9.797 1 95.94 95 GLY B C 1
ATOM 2296 O O . GLY B 1 95 ? 8.695 -24.516 -10.297 1 95.94 95 GLY B O 1
ATOM 2297 N N . ASP B 1 96 ? 7.16 -26.156 -10.531 1 94.75 96 ASP B N 1
ATOM 2298 C CA . ASP B 1 96 ? 7.398 -26.25 -11.969 1 94.75 96 ASP B CA 1
ATOM 2299 C C . ASP B 1 96 ? 6.152 -25.875 -12.758 1 94.75 96 ASP B C 1
ATOM 2301 O O . ASP B 1 96 ? 6.102 -26.047 -13.977 1 94.75 96 ASP B O 1
ATOM 2305 N N . GLY B 1 97 ? 5.125 -25.469 -12.086 1 96.19 97 GLY B N 1
ATOM 2306 C CA . GLY B 1 97 ? 3.916 -25.016 -12.75 1 96.19 97 GLY B CA 1
ATOM 2307 C C . GLY B 1 97 ? 2.812 -26.062 -12.758 1 96.19 97 GLY B C 1
ATOM 2308 O O . GLY B 1 97 ? 1.702 -25.781 -13.219 1 96.19 97 GLY B O 1
ATOM 2309 N N . ASN B 1 98 ? 3.033 -27.203 -12.164 1 95.06 98 ASN B N 1
ATOM 2310 C CA . ASN B 1 98 ? 2.035 -28.266 -12.195 1 95.06 98 ASN B CA 1
ATOM 2311 C C . ASN B 1 98 ? 1.482 -28.562 -10.805 1 95.06 98 ASN B C 1
ATOM 2313 O O . ASN B 1 98 ? 0.85 -29.594 -10.586 1 95.06 98 ASN B O 1
ATOM 2317 N N . GLY B 1 99 ? 1.812 -27.672 -9.922 1 96.75 99 GLY B N 1
ATOM 2318 C CA . GLY B 1 99 ? 1.392 -27.906 -8.555 1 96.75 99 GLY B CA 1
ATOM 2319 C C . GLY B 1 99 ? 0.538 -26.781 -7.988 1 96.75 99 GLY B C 1
ATOM 2320 O O . GLY B 1 99 ? 0.108 -25.906 -8.727 1 96.75 99 GLY B O 1
ATOM 2321 N N . GLY B 1 100 ? 0.3 -26.969 -6.648 1 96.94 100 GLY B N 1
ATOM 2322 C CA . GLY B 1 100 ? -0.513 -26 -5.922 1 96.94 100 GLY B CA 1
ATOM 2323 C C . GLY B 1 100 ? -1.877 -26.547 -5.539 1 96.94 100 GLY B C 1
ATOM 2324 O O . GLY B 1 100 ? -2.25 -27.641 -5.938 1 96.94 100 GLY B O 1
ATOM 2325 N N . GLU B 1 101 ? -2.459 -25.766 -4.793 1 97.62 101 GLU B N 1
ATOM 2326 C CA . GLU B 1 101 ? -3.779 -26.078 -4.254 1 97.62 101 GLU B CA 1
ATOM 2327 C C . GLU B 1 101 ? -4.449 -24.828 -3.68 1 97.62 101 GLU B C 1
ATOM 2329 O O . GLU B 1 101 ? -3.777 -23.938 -3.172 1 97.62 101 GLU B O 1
ATOM 2334 N N . SER B 1 102 ? -5.762 -24.797 -3.861 1 98.62 102 SER B N 1
ATOM 2335 C CA . SER B 1 102 ? -6.469 -23.688 -3.252 1 98.62 102 SER B CA 1
ATOM 2336 C C . SER B 1 102 ? -6.789 -23.953 -1.787 1 98.62 102 SER B C 1
ATOM 2338 O O . SER B 1 102 ? -6.617 -25.078 -1.313 1 98.62 102 SER B O 1
ATOM 2340 N N . ILE B 1 103 ? -7.273 -22.969 -1.091 1 98.5 103 ILE B N 1
ATOM 2341 C CA . ILE B 1 103 ? -7.648 -23.125 0.31 1 98.5 103 ILE B CA 1
ATOM 2342 C C . ILE B 1 103 ? -9.031 -23.766 0.403 1 98.5 103 ILE B C 1
ATOM 2344 O O . ILE B 1 103 ? -9.477 -24.156 1.488 1 98.5 103 ILE B O 1
ATOM 2348 N N . TYR B 1 104 ? -9.688 -23.922 -0.699 1 98.12 104 TYR B N 1
ATOM 2349 C CA . TYR B 1 104 ? -11.031 -24.484 -0.741 1 98.12 104 TYR B CA 1
ATOM 2350 C C . TYR B 1 104 ? -11 -25.938 -1.167 1 98.12 104 TYR B C 1
ATOM 2352 O O . TYR B 1 104 ? -12.047 -26.562 -1.377 1 98.12 104 TYR B O 1
ATOM 2360 N N . GLY B 1 105 ? -9.867 -26.484 -1.244 1 95.88 105 GLY B N 1
ATOM 2361 C CA . GLY B 1 105 ? -9.578 -27.766 -1.875 1 95.88 105 GLY B CA 1
ATOM 2362 C C . GLY B 1 105 ? -8.586 -27.656 -3.021 1 95.88 105 GLY B C 1
ATOM 2363 O O . GLY B 1 105 ? -7.824 -26.688 -3.098 1 95.88 105 GLY B O 1
ATOM 2364 N N . GLU B 1 106 ? -8.57 -28.688 -3.84 1 95.19 106 GLU B N 1
ATOM 2365 C CA . GLU B 1 106 ? -7.586 -28.656 -4.918 1 95.19 106 GLU B CA 1
ATOM 2366 C C . GLU B 1 106 ? -7.773 -27.438 -5.816 1 95.19 106 GLU B C 1
ATOM 2368 O O . GLU B 1 106 ? -6.828 -26.688 -6.051 1 95.19 106 GLU B O 1
ATOM 2373 N N . GLN B 1 107 ? -9.023 -27.266 -6.25 1 97.62 107 GLN B N 1
ATOM 2374 C CA . GLN B 1 107 ? -9.367 -26.172 -7.156 1 97.62 107 GLN B CA 1
ATOM 2375 C C . GLN B 1 107 ? -10.688 -25.531 -6.754 1 97.62 107 GLN B C 1
ATOM 2377 O O . GLN B 1 107 ? -11.414 -26.047 -5.902 1 97.62 107 GLN B O 1
ATOM 2382 N N . PHE B 1 108 ? -10.961 -24.312 -7.332 1 98.31 108 PHE B N 1
ATOM 2383 C CA . PHE B 1 108 ? -12.242 -23.641 -7.176 1 98.31 108 PHE B CA 1
ATOM 2384 C C . PHE B 1 108 ? -12.641 -22.938 -8.469 1 98.31 108 PHE B C 1
ATOM 2386 O O . PHE B 1 108 ? -11.82 -22.75 -9.367 1 98.31 108 PHE B O 1
ATOM 2393 N N . GLU B 1 109 ? -13.805 -22.609 -8.594 1 98.19 109 GLU B N 1
ATOM 2394 C CA . GLU B 1 109 ? -14.391 -22.078 -9.828 1 98.19 109 GLU B CA 1
ATOM 2395 C C . GLU B 1 109 ? -13.961 -20.625 -10.062 1 98.19 109 GLU B C 1
ATOM 2397 O O . GLU B 1 109 ? -13.664 -19.906 -9.117 1 98.19 109 GLU B O 1
ATOM 2402 N N . ASP B 1 110 ? -14.008 -20.266 -11.352 1 98.56 110 ASP B N 1
ATOM 2403 C CA . ASP B 1 110 ? -13.852 -18.859 -11.68 1 98.56 110 ASP B CA 1
ATOM 2404 C C . ASP B 1 110 ? -14.938 -18.016 -11 1 98.56 110 ASP B C 1
ATOM 2406 O O . ASP B 1 110 ? -16.125 -18.266 -11.188 1 98.56 110 ASP B O 1
ATOM 2410 N N . GLU B 1 111 ? -14.531 -17.047 -10.289 1 98.19 111 GLU B N 1
ATOM 2411 C CA . GLU B 1 111 ? -15.5 -16.266 -9.531 1 98.19 111 GLU B CA 1
ATOM 2412 C C . GLU B 1 111 ? -16.25 -15.297 -10.43 1 98.19 111 GLU B C 1
ATOM 2414 O O . GLU B 1 111 ? -17.484 -15.258 -10.422 1 98.19 111 GLU B O 1
ATOM 2419 N N . ASN B 1 112 ? -15.523 -14.469 -11.125 1 97.69 112 ASN B N 1
ATOM 2420 C CA . ASN B 1 112 ? -16.078 -13.539 -12.102 1 97.69 112 ASN B CA 1
ATOM 2421 C C . ASN B 1 112 ? -15.008 -13.008 -13.039 1 97.69 112 ASN B C 1
ATOM 2423 O O . ASN B 1 112 ? -13.82 -13.305 -12.875 1 97.69 112 ASN B O 1
ATOM 2427 N N . PHE B 1 113 ? -15.484 -12.266 -14 1 98.19 113 PHE B N 1
ATOM 2428 C CA . PHE B 1 113 ? -14.57 -11.609 -14.93 1 98.19 113 PHE B CA 1
ATOM 2429 C C . PHE B 1 113 ? -14.914 -10.133 -15.07 1 98.19 113 PHE B C 1
ATOM 2431 O O . PHE B 1 113 ? -14.898 -9.586 -16.172 1 98.19 113 PHE B O 1
ATOM 2438 N N . VAL B 1 114 ? -15.281 -9.516 -14 1 97.75 114 VAL B N 1
ATOM 2439 C CA . VAL B 1 114 ? -15.727 -8.125 -13.961 1 97.75 114 VAL B CA 1
ATOM 2440 C C . VAL B 1 114 ? -14.594 -7.211 -14.406 1 97.75 114 VAL B C 1
ATOM 2442 O O . VAL B 1 114 ? -14.812 -6.273 -15.18 1 97.75 114 VAL B O 1
ATOM 2445 N N . LEU B 1 115 ? -13.453 -7.539 -13.984 1 98.19 115 LEU B N 1
ATOM 2446 C CA . LEU B 1 115 ? -12.305 -6.691 -14.289 1 98.19 115 LEU B CA 1
ATOM 2447 C C . LEU B 1 115 ? -11.508 -7.254 -15.461 1 98.19 115 LEU B C 1
ATOM 2449 O O . LEU B 1 115 ? -11.43 -8.469 -15.641 1 98.19 115 LEU B O 1
ATOM 2453 N N . ARG B 1 116 ? -10.922 -6.359 -16.172 1 98.19 116 ARG B N 1
ATOM 2454 C CA . ARG B 1 116 ? -10.078 -6.703 -17.312 1 98.19 116 ARG B CA 1
ATOM 2455 C C . ARG B 1 116 ? -8.594 -6.59 -16.953 1 98.19 116 ARG B C 1
ATOM 2457 O O . ARG B 1 116 ? -8.25 -5.996 -15.93 1 98.19 116 ARG B O 1
ATOM 2464 N N . HIS B 1 117 ? -7.789 -7.18 -17.797 1 98.56 117 HIS B N 1
ATOM 2465 C CA . HIS B 1 117 ? -6.344 -7.086 -17.641 1 98.56 117 HIS B CA 1
ATOM 2466 C C . HIS B 1 117 ? -5.789 -5.867 -18.375 1 98.56 117 HIS B C 1
ATOM 2468 O O . HIS B 1 117 ? -4.992 -6.008 -19.297 1 98.56 117 HIS B O 1
ATOM 2474 N N . ASP B 1 118 ? -6.02 -4.711 -17.844 1 98.31 118 ASP B N 1
ATOM 2475 C CA . ASP B 1 118 ? -5.801 -3.492 -18.609 1 98.31 118 ASP B CA 1
ATOM 2476 C C . ASP B 1 118 ? -4.68 -2.648 -18 1 98.31 118 ASP B C 1
ATOM 2478 O O . ASP B 1 118 ? -4.555 -1.462 -18.312 1 98.31 118 ASP B O 1
ATOM 2482 N N . ASP B 1 119 ? -3.889 -3.254 -17.172 1 98.12 119 ASP B N 1
ATOM 2483 C CA . ASP B 1 119 ? -2.838 -2.473 -16.516 1 98.12 119 ASP B CA 1
ATOM 2484 C C . ASP B 1 119 ? -1.653 -3.355 -16.141 1 98.12 119 ASP B C 1
ATOM 2486 O O . ASP B 1 119 ? -1.744 -4.586 -16.188 1 98.12 119 ASP B O 1
ATOM 2490 N N . ARG B 1 120 ? -0.513 -2.676 -15.82 1 98.44 120 ARG B N 1
ATOM 2491 C CA . ARG B 1 120 ? 0.647 -3.322 -15.211 1 98.44 120 ARG B CA 1
ATOM 2492 C C . ARG B 1 120 ? 0.405 -3.615 -13.734 1 98.44 120 ARG B C 1
ATOM 2494 O O . ARG B 1 120 ? -0.193 -2.803 -13.023 1 98.44 120 ARG B O 1
ATOM 2501 N N . GLY B 1 121 ? 0.849 -4.723 -13.258 1 98.81 121 GLY B N 1
ATOM 2502 C CA . GLY B 1 121 ? 0.859 -5.008 -11.836 1 98.81 121 GLY B CA 1
ATOM 2503 C C . GLY B 1 121 ? -0.433 -5.629 -11.344 1 98.81 121 GLY B C 1
ATOM 2504 O O . GLY B 1 121 ? -0.676 -5.695 -10.133 1 98.81 121 GLY B O 1
ATOM 2505 N N . LEU B 1 122 ? -1.307 -6.066 -12.297 1 98.88 122 LEU B N 1
ATOM 2506 C CA . LEU B 1 122 ? -2.527 -6.75 -11.883 1 98.88 122 LEU B CA 1
ATOM 2507 C C . LEU B 1 122 ? -2.23 -8.18 -11.453 1 98.88 122 LEU B C 1
ATOM 2509 O O . LEU B 1 122 ? -1.406 -8.859 -12.062 1 98.88 122 LEU B O 1
ATOM 2513 N N . LEU B 1 123 ? -2.9 -8.578 -10.383 1 98.88 123 LEU B N 1
ATOM 2514 C CA . LEU B 1 123 ? -2.953 -9.984 -10.008 1 98.88 123 LEU B CA 1
ATOM 2515 C C . LEU B 1 123 ? -4.117 -10.688 -10.695 1 98.88 123 LEU B C 1
ATOM 2517 O O . LEU B 1 123 ? -5.242 -10.188 -10.688 1 98.88 123 LEU B O 1
ATOM 2521 N N . SER B 1 124 ? -3.779 -11.852 -11.227 1 98.69 124 SER B N 1
ATOM 2522 C CA . SER B 1 124 ? -4.781 -12.664 -11.914 1 98.69 124 SER B CA 1
ATOM 2523 C C . SER B 1 124 ? -4.551 -14.156 -11.656 1 98.69 124 SER B C 1
ATOM 2525 O O . SER B 1 124 ? -3.408 -14.594 -11.523 1 98.69 124 SER B O 1
ATOM 2527 N N . MET B 1 125 ? -5.629 -14.891 -11.617 1 98.81 125 MET B N 1
ATOM 2528 C CA . MET B 1 125 ? -5.48 -16.328 -11.398 1 98.81 125 MET B CA 1
ATOM 2529 C C . MET B 1 125 ? -4.871 -17 -12.625 1 98.81 125 MET B C 1
ATOM 2531 O O . MET B 1 125 ? -5.238 -16.688 -13.758 1 98.81 125 MET B O 1
ATOM 2535 N N . ALA B 1 126 ? -3.918 -17.828 -12.383 1 98.31 126 ALA B N 1
ATOM 2536 C CA . ALA B 1 126 ? -3.537 -18.828 -13.375 1 98.31 126 ALA B CA 1
ATOM 2537 C C . ALA B 1 126 ? -4.391 -20.094 -13.242 1 98.31 126 ALA B C 1
ATOM 2539 O O . ALA B 1 126 ? -4.68 -20.531 -12.125 1 98.31 126 ALA B O 1
ATOM 2540 N N . ASN B 1 127 ? -4.812 -20.609 -14.375 1 96.75 127 ASN B N 1
ATOM 2541 C CA . ASN B 1 127 ? -5.617 -21.812 -14.336 1 96.75 127 ASN B CA 1
ATOM 2542 C C . ASN B 1 127 ? -5.379 -22.688 -15.57 1 96.75 127 ASN B C 1
ATOM 2544 O O . ASN B 1 127 ? -4.641 -22.297 -16.484 1 96.75 127 ASN B O 1
ATOM 2548 N N . ALA B 1 128 ? -5.902 -23.922 -15.484 1 95.06 128 ALA B N 1
ATOM 2549 C CA . ALA B 1 128 ? -5.75 -24.875 -16.578 1 95.06 128 ALA B CA 1
ATOM 2550 C C . ALA B 1 128 ? -7.031 -24.969 -17.406 1 95.06 128 ALA B C 1
ATOM 2552 O O . ALA B 1 128 ? -7.367 -26.047 -17.922 1 95.06 128 ALA B O 1
ATOM 2553 N N . GLY B 1 129 ? -7.746 -23.938 -17.453 1 95.81 129 GLY B N 1
ATOM 2554 C CA . GLY B 1 129 ? -9.07 -23.875 -18.047 1 95.81 129 GLY B CA 1
ATOM 2555 C C . GLY B 1 129 ? -10.133 -23.375 -17.094 1 95.81 129 GLY B C 1
ATOM 2556 O O . GLY B 1 129 ? -9.844 -23.078 -15.938 1 95.81 129 GLY B O 1
ATOM 2557 N N . ARG B 1 130 ? -11.273 -23.406 -17.578 1 96.88 130 ARG B N 1
ATOM 2558 C CA . ARG B 1 130 ? -12.398 -22.844 -16.812 1 96.88 130 ARG B CA 1
ATOM 2559 C C . ARG B 1 130 ? -12.57 -23.578 -15.492 1 96.88 130 ARG B C 1
ATOM 2561 O O . ARG B 1 130 ? -12.531 -24.812 -15.445 1 96.88 130 ARG B O 1
ATOM 2568 N N . ASN B 1 131 ? -12.633 -22.828 -14.43 1 97.62 131 ASN B N 1
ATOM 2569 C CA . ASN B 1 131 ? -13.031 -23.297 -13.102 1 97.62 131 ASN B CA 1
ATOM 2570 C C . ASN B 1 131 ? -11.961 -24.188 -12.477 1 97.62 131 ASN B C 1
ATOM 2572 O O . ASN B 1 131 ? -12.273 -25.078 -11.688 1 97.62 131 ASN B O 1
ATOM 2576 N N . THR B 1 132 ? -10.766 -23.969 -12.773 1 98.06 132 THR B N 1
ATOM 2577 C CA . THR B 1 132 ? -9.703 -24.812 -12.227 1 98.06 132 THR B CA 1
ATOM 2578 C C . THR B 1 132 ? -8.688 -23.984 -11.453 1 98.06 132 THR B C 1
ATOM 2580 O O . THR B 1 132 ? -7.484 -24.234 -11.523 1 98.06 132 THR B O 1
ATOM 2583 N N . ASN B 1 133 ? -9.164 -22.984 -10.812 1 98.62 133 ASN B N 1
ATOM 2584 C CA . ASN B 1 133 ? -8.258 -22.141 -10.047 1 98.62 133 ASN B CA 1
ATOM 2585 C C . ASN B 1 133 ? -7.668 -22.875 -8.852 1 98.62 133 ASN B C 1
ATOM 2587 O O . ASN B 1 133 ? -8.391 -23.547 -8.109 1 98.62 133 ASN B O 1
ATOM 2591 N N . GLY B 1 134 ? -6.391 -22.812 -8.688 1 98.38 134 GLY B N 1
ATOM 2592 C CA . GLY B 1 134 ? -5.703 -23.328 -7.508 1 98.38 134 GLY B CA 1
ATOM 2593 C C . GLY B 1 134 ? -5.016 -22.234 -6.703 1 98.38 134 GLY B C 1
ATOM 2594 O O . GLY B 1 134 ? -5.68 -21.375 -6.129 1 98.38 134 GLY B O 1
ATOM 2595 N N . SER B 1 135 ? -3.621 -22.359 -6.719 1 98.88 135 SER B N 1
ATOM 2596 C CA . SER B 1 135 ? -2.848 -21.375 -5.973 1 98.88 135 SER B CA 1
ATOM 2597 C C . SER B 1 135 ? -2.037 -20.484 -6.91 1 98.88 135 SER B C 1
ATOM 2599 O O . SER B 1 135 ? -1.521 -19.438 -6.492 1 98.88 135 SER B O 1
ATOM 2601 N N . GLN B 1 136 ? -1.915 -20.859 -8.133 1 98.88 136 GLN B N 1
ATOM 2602 C CA . GLN B 1 136 ? -1.009 -20.156 -9.023 1 98.88 136 GLN B CA 1
ATOM 2603 C C . GLN B 1 136 ? -1.636 -18.844 -9.516 1 98.88 136 GLN B C 1
ATOM 2605 O O . GLN B 1 136 ? -2.855 -18.766 -9.672 1 98.88 136 GLN B O 1
ATOM 2610 N N . PHE B 1 137 ? -0.799 -17.875 -9.781 1 98.94 137 PHE B N 1
ATOM 2611 C CA . PHE B 1 137 ? -1.256 -16.547 -10.172 1 98.94 137 PHE B CA 1
ATOM 2612 C C . PHE B 1 137 ? -0.28 -15.906 -11.156 1 98.94 137 PHE B C 1
ATOM 2614 O O . PHE B 1 137 ? 0.865 -16.344 -11.273 1 98.94 137 PHE B O 1
ATOM 2621 N N . PHE B 1 138 ? -0.772 -14.875 -11.844 1 98.38 138 PHE B N 1
ATOM 2622 C CA . PHE B 1 138 ? 0.01 -13.992 -12.695 1 98.38 138 PHE B CA 1
ATOM 2623 C C . PHE B 1 138 ? 0.145 -12.609 -12.062 1 98.38 138 PHE B C 1
ATOM 2625 O O . PHE B 1 138 ? -0.769 -12.141 -11.383 1 98.38 138 PHE B O 1
ATOM 2632 N N . ILE B 1 139 ? 1.248 -12.016 -12.32 1 98.94 139 ILE B N 1
ATOM 2633 C CA . ILE B 1 139 ? 1.374 -10.562 -12.234 1 98.94 139 ILE B CA 1
ATOM 2634 C C . ILE B 1 139 ? 1.663 -9.984 -13.617 1 98.94 139 ILE B C 1
ATOM 2636 O O . ILE B 1 139 ? 2.664 -10.328 -14.242 1 98.94 139 ILE B O 1
ATOM 2640 N N . THR B 1 140 ? 0.856 -9.055 -14.094 1 98.88 140 THR B N 1
ATOM 2641 C CA . THR B 1 140 ? 0.989 -8.555 -15.461 1 98.88 140 THR B CA 1
ATOM 2642 C C . THR B 1 140 ? 2.096 -7.512 -15.547 1 98.88 140 THR B C 1
ATOM 2644 O O . THR B 1 140 ? 2.258 -6.691 -14.641 1 98.88 140 THR B O 1
ATOM 2647 N N . PHE B 1 141 ? 2.795 -7.527 -16.672 1 98.69 141 PHE B N 1
ATOM 2648 C CA . PHE B 1 141 ? 3.801 -6.508 -16.938 1 98.69 141 PHE B CA 1
ATOM 2649 C C . PHE B 1 141 ? 3.225 -5.395 -17.812 1 98.69 141 PHE B C 1
ATOM 2651 O O . PHE B 1 141 ? 3.803 -4.309 -17.906 1 98.69 141 PHE B O 1
ATOM 2658 N N . LYS B 1 142 ? 2.137 -5.711 -18.484 1 98.06 142 LYS B N 1
ATOM 2659 C CA . LYS B 1 142 ? 1.395 -4.809 -19.359 1 98.06 142 LYS B CA 1
ATOM 2660 C C . LYS B 1 142 ? -0.06 -5.25 -19.5 1 98.06 142 LYS B C 1
ATOM 2662 O O . LYS B 1 142 ? -0.428 -6.34 -19.062 1 98.06 142 LYS B O 1
ATOM 2667 N N . PRO B 1 143 ? -0.776 -4.289 -20.047 1 97.88 143 PRO B N 1
ATOM 2668 C CA . PRO B 1 143 ? -2.115 -4.77 -20.391 1 97.88 143 PRO B CA 1
ATOM 2669 C C . PRO B 1 143 ? -2.086 -6.02 -21.266 1 97.88 143 PRO B C 1
ATOM 2671 O O . PRO B 1 143 ? -1.238 -6.133 -22.156 1 97.88 143 PRO B O 1
ATOM 2674 N N . ASN B 1 144 ? -2.975 -6.973 -20.969 1 97 144 ASN B N 1
ATOM 2675 C CA . ASN B 1 144 ? -3.027 -8.25 -21.672 1 97 144 ASN B CA 1
ATOM 2676 C C . ASN B 1 144 ? -4.465 -8.711 -21.891 1 97 144 ASN B C 1
ATOM 2678 O O . ASN B 1 144 ? -4.977 -9.555 -21.172 1 97 144 ASN B O 1
ATOM 2682 N N . SER B 1 145 ? -5.031 -8.328 -22.953 1 96.25 145 SER B N 1
ATOM 2683 C CA . SER B 1 145 ? -6.441 -8.602 -23.219 1 96.25 145 SER B CA 1
ATOM 2684 C C . SER B 1 145 ? -6.676 -10.078 -23.5 1 96.25 145 SER B C 1
ATOM 2686 O O . SER B 1 145 ? -7.805 -10.562 -23.406 1 96.25 145 SER B O 1
ATOM 2688 N N . HIS B 1 146 ? -5.641 -10.812 -23.844 1 94.69 146 HIS B N 1
ATOM 2689 C CA . HIS B 1 146 ? -5.738 -12.242 -24.109 1 94.69 146 HIS B CA 1
ATOM 2690 C C . HIS B 1 146 ? -6.215 -13 -22.875 1 94.69 146 HIS B C 1
ATOM 2692 O O . HIS B 1 146 ? -6.773 -14.094 -22.984 1 94.69 146 HIS B O 1
ATOM 2698 N N . LEU B 1 147 ? -5.98 -12.477 -21.734 1 97.12 147 LEU B N 1
ATOM 2699 C CA . LEU B 1 147 ? -6.348 -13.109 -20.484 1 97.12 147 LEU B CA 1
ATOM 2700 C C . LEU B 1 147 ? -7.777 -12.758 -20.094 1 97.12 147 LEU B C 1
ATOM 2702 O O . LEU B 1 147 ? -8.352 -13.383 -19.188 1 97.12 147 LEU B O 1
ATOM 2706 N N . ASP B 1 148 ? -8.367 -11.844 -20.75 1 97.69 148 ASP B N 1
ATOM 2707 C CA . ASP B 1 148 ? -9.711 -11.375 -20.391 1 97.69 148 ASP B CA 1
ATOM 2708 C C . ASP B 1 148 ? -10.734 -12.492 -20.531 1 97.69 148 ASP B C 1
ATOM 2710 O O . ASP B 1 148 ? -10.688 -13.273 -21.484 1 97.69 148 ASP B O 1
ATOM 2714 N N . ARG B 1 149 ? -11.57 -12.602 -19.516 1 97.12 149 ARG B N 1
ATOM 2715 C CA . ARG B 1 149 ? -12.672 -13.555 -19.5 1 97.12 149 ARG B CA 1
ATOM 2716 C C . ARG B 1 149 ? -12.164 -14.984 -19.359 1 97.12 149 ARG B C 1
ATOM 2718 O O . ARG B 1 149 ? -12.914 -15.938 -19.594 1 97.12 149 ARG B O 1
ATOM 2725 N N . LYS B 1 150 ? -10.977 -15.141 -19.109 1 97.81 150 LYS B N 1
ATOM 2726 C CA . LYS B 1 150 ? -10.391 -16.469 -18.891 1 97.81 150 LYS B CA 1
ATOM 2727 C C . LYS B 1 150 ? -9.797 -16.594 -17.5 1 97.81 150 LYS B C 1
ATOM 2729 O O . LYS B 1 150 ? -9.844 -17.656 -16.891 1 97.81 150 LYS B O 1
ATOM 2734 N N . ASN B 1 151 ? -9.273 -15.531 -17.078 1 98.69 151 ASN B N 1
ATOM 2735 C CA . ASN B 1 151 ? -8.617 -15.492 -15.773 1 98.69 151 ASN B CA 1
ATOM 2736 C C . ASN B 1 151 ? -9.172 -14.359 -14.906 1 98.69 151 ASN B C 1
ATOM 2738 O O . ASN B 1 151 ? -9.312 -13.227 -15.375 1 98.69 151 ASN B O 1
ATOM 2742 N N . THR B 1 152 ? -9.477 -14.594 -13.703 1 98.75 152 THR B N 1
ATOM 2743 C CA . THR B 1 152 ? -10.062 -13.625 -12.781 1 98.75 152 THR B CA 1
ATOM 2744 C C . THR B 1 152 ? -9.008 -12.648 -12.281 1 98.75 152 THR B C 1
ATOM 2746 O O . THR B 1 152 ? -7.984 -13.055 -11.734 1 98.75 152 THR B O 1
ATOM 2749 N N . VAL B 1 153 ? -9.219 -11.367 -12.531 1 98.88 153 VAL B N 1
ATOM 2750 C CA . VAL B 1 153 ? -8.398 -10.32 -11.93 1 98.88 153 VAL B CA 1
ATOM 2751 C C . VAL B 1 153 ? -8.867 -10.07 -10.492 1 98.88 153 VAL B C 1
ATOM 2753 O O . VAL B 1 153 ? -10.055 -9.875 -10.25 1 98.88 153 VAL B O 1
ATOM 2756 N N . PHE B 1 154 ? -7.855 -10.031 -9.508 1 98.88 154 PHE B N 1
ATOM 2757 C CA . PHE B 1 154 ? -8.344 -9.977 -8.141 1 98.88 154 PHE B CA 1
ATOM 2758 C C . PHE B 1 154 ? -7.449 -9.078 -7.285 1 98.88 154 PHE B C 1
ATOM 2760 O O . PHE B 1 154 ? -7.617 -9.008 -6.066 1 98.88 154 PHE B O 1
ATOM 2767 N N . GLY B 1 155 ? -6.48 -8.383 -7.848 1 98.81 155 GLY B N 1
ATOM 2768 C CA . GLY B 1 155 ? -5.617 -7.508 -7.078 1 98.81 155 GLY B CA 1
ATOM 2769 C C . GLY B 1 155 ? -4.684 -6.676 -7.941 1 98.81 155 GLY B C 1
ATOM 2770 O O . GLY B 1 155 ? -4.676 -6.816 -9.164 1 98.81 155 GLY B O 1
ATOM 2771 N N . LYS B 1 156 ? -3.91 -5.809 -7.215 1 98.75 156 LYS B N 1
ATOM 2772 C CA . LYS B 1 156 ? -3.008 -4.91 -7.93 1 98.75 156 LYS B CA 1
ATOM 2773 C C . LYS B 1 156 ? -1.812 -4.527 -7.059 1 98.75 156 LYS B C 1
ATOM 2775 O O . LYS B 1 156 ? -1.961 -4.293 -5.859 1 98.75 156 LYS B O 1
ATOM 2780 N N . LEU B 1 157 ? -0.746 -4.43 -7.719 1 98.88 157 LEU B N 1
ATOM 2781 C CA . LEU B 1 157 ? 0.472 -3.928 -7.094 1 98.88 157 LEU B CA 1
ATOM 2782 C C . LEU B 1 157 ? 0.314 -2.465 -6.695 1 98.88 157 LEU B C 1
ATOM 2784 O O . LEU B 1 157 ? -0.119 -1.64 -7.504 1 98.88 157 LEU B O 1
ATOM 2788 N N . ILE B 1 158 ? 0.691 -2.189 -5.43 1 98.31 158 ILE B N 1
ATOM 2789 C CA . ILE B 1 158 ? 0.588 -0.792 -5.02 1 98.31 158 ILE B CA 1
ATOM 2790 C C . ILE B 1 158 ? 1.955 -0.285 -4.566 1 98.31 158 ILE B C 1
ATOM 2792 O O . ILE B 1 158 ? 2.158 0.923 -4.422 1 98.31 158 ILE B O 1
ATOM 2796 N N . LEU B 1 159 ? 2.861 -1.106 -4.312 1 98.06 159 LEU B N 1
ATOM 2797 C CA . LEU B 1 159 ? 4.254 -0.785 -4.027 1 98.06 159 LEU B CA 1
ATOM 2798 C C . LEU B 1 159 ? 5.184 -1.868 -4.562 1 98.06 159 LEU B C 1
ATOM 2800 O O . LEU B 1 159 ? 4.926 -3.061 -4.383 1 98.06 159 LEU B O 1
ATOM 2804 N N . GLY B 1 160 ? 6.289 -1.445 -5.219 1 97.94 160 GLY B N 1
ATOM 2805 C CA . GLY B 1 160 ? 7.27 -2.418 -5.672 1 97.94 160 GLY B CA 1
ATOM 2806 C C . GLY B 1 160 ? 7.34 -2.535 -7.184 1 97.94 160 GLY B C 1
ATOM 2807 O O . GLY B 1 160 ? 7.703 -3.586 -7.711 1 97.94 160 GLY B O 1
ATOM 2808 N N . ASN B 1 161 ? 6.996 -1.444 -7.836 1 97.88 161 ASN B N 1
ATOM 2809 C CA . ASN B 1 161 ? 7.07 -1.469 -9.297 1 97.88 161 ASN B CA 1
ATOM 2810 C C . ASN B 1 161 ? 8.508 -1.655 -9.781 1 97.88 161 ASN B C 1
ATOM 2812 O O . ASN B 1 161 ? 8.742 -2.283 -10.812 1 97.88 161 ASN B O 1
ATOM 2816 N N . ASP B 1 162 ? 9.461 -1.134 -9.07 1 97.06 162 ASP B N 1
ATOM 2817 C CA . ASP B 1 162 ? 10.859 -1.325 -9.43 1 97.06 162 ASP B CA 1
ATOM 2818 C C . ASP B 1 162 ? 11.25 -2.799 -9.352 1 97.06 162 ASP B C 1
ATOM 2820 O O . ASP B 1 162 ? 11.992 -3.297 -10.203 1 97.06 162 ASP B O 1
ATOM 2824 N N . VAL B 1 163 ? 10.789 -3.43 -8.352 1 98.06 163 VAL B N 1
ATOM 2825 C CA . VAL B 1 163 ? 11.031 -4.863 -8.203 1 98.06 163 VAL B CA 1
ATOM 2826 C C . VAL B 1 163 ? 10.383 -5.613 -9.367 1 98.06 163 VAL B C 1
ATOM 2828 O O . VAL B 1 163 ? 11.016 -6.469 -9.992 1 98.06 163 VAL B O 1
ATOM 2831 N N . LEU B 1 164 ? 9.117 -5.285 -9.68 1 98.81 164 LEU B N 1
ATOM 2832 C CA . LEU B 1 164 ? 8.414 -5.941 -10.773 1 98.81 164 LEU B CA 1
ATOM 2833 C C . LEU B 1 164 ? 9.156 -5.762 -12.094 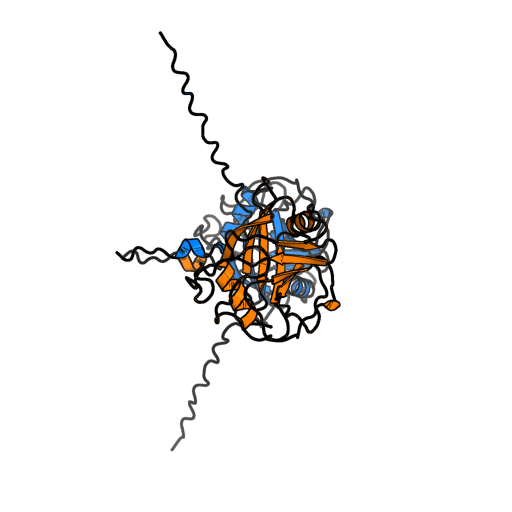1 98.81 164 LEU B C 1
ATOM 2835 O O . LEU B 1 164 ? 9.227 -6.688 -12.898 1 98.81 164 LEU B O 1
ATOM 2839 N N . LYS B 1 165 ? 9.695 -4.586 -12.281 1 98.62 165 LYS B N 1
ATOM 2840 C CA . LYS B 1 165 ? 10.484 -4.324 -13.484 1 98.62 165 LYS B CA 1
ATOM 2841 C C . LYS B 1 165 ? 11.703 -5.234 -13.547 1 98.62 165 LYS B C 1
ATOM 2843 O O . LYS B 1 165 ? 12.031 -5.766 -14.609 1 98.62 165 LYS B O 1
ATOM 2848 N N . ARG B 1 166 ? 12.344 -5.398 -12.477 1 98.5 166 ARG B N 1
ATOM 2849 C CA . ARG B 1 166 ? 13.516 -6.27 -12.461 1 98.5 166 ARG B CA 1
ATOM 2850 C C . ARG B 1 166 ? 13.125 -7.719 -12.719 1 98.5 166 ARG B C 1
ATOM 2852 O O . ARG B 1 166 ? 13.812 -8.43 -13.453 1 98.5 166 ARG B O 1
ATOM 2859 N N . ILE B 1 167 ? 12.055 -8.141 -12.164 1 98.81 167 ILE B N 1
ATOM 2860 C CA . ILE B 1 167 ? 11.562 -9.492 -12.422 1 98.81 167 ILE B CA 1
ATOM 2861 C C . ILE B 1 167 ? 11.281 -9.656 -13.914 1 98.81 167 ILE B C 1
ATOM 2863 O O . ILE B 1 167 ? 11.633 -10.68 -14.508 1 98.81 167 ILE B O 1
ATOM 2867 N N . GLU B 1 168 ? 10.734 -8.656 -14.5 1 98.81 168 GLU B N 1
ATOM 2868 C CA . GLU B 1 168 ? 10.367 -8.688 -15.914 1 98.81 168 GLU B CA 1
ATOM 2869 C C . GLU B 1 168 ? 11.594 -8.906 -16.797 1 98.81 168 GLU B C 1
ATOM 2871 O O . GLU B 1 168 ? 11.5 -9.492 -17.875 1 98.81 168 GLU B O 1
ATOM 2876 N N . HIS B 1 169 ? 12.719 -8.539 -16.328 1 98.5 169 HIS B N 1
ATOM 2877 C CA . HIS B 1 169 ? 13.891 -8.492 -17.188 1 98.5 169 HIS B CA 1
ATOM 2878 C C . HIS B 1 169 ? 14.922 -9.539 -16.781 1 98.5 169 HIS B C 1
ATOM 2880 O O . HIS B 1 169 ? 16.062 -9.5 -17.234 1 98.5 169 HIS B O 1
ATOM 2886 N N . VAL B 1 170 ? 14.578 -10.422 -15.922 1 98.62 170 VAL B N 1
ATOM 2887 C CA . VAL B 1 170 ? 15.508 -11.5 -15.602 1 98.62 170 VAL B CA 1
ATOM 2888 C C . VAL B 1 170 ? 15.727 -12.375 -16.828 1 98.62 170 VAL B C 1
ATOM 2890 O O . VAL B 1 170 ? 14.844 -12.484 -17.688 1 98.62 170 VAL B O 1
ATOM 2893 N N . ASP B 1 171 ? 16.906 -13.016 -16.859 1 98.44 171 ASP B N 1
ATOM 2894 C CA . ASP B 1 171 ? 17.156 -14.008 -17.906 1 98.44 171 ASP B CA 1
ATOM 2895 C C . ASP B 1 171 ? 16.359 -15.281 -17.641 1 98.44 171 ASP B C 1
ATOM 2897 O O . ASP B 1 171 ? 16.25 -15.727 -16.5 1 98.44 171 ASP B O 1
ATOM 2901 N N . VAL B 1 172 ? 15.844 -15.805 -18.75 1 98.62 172 VAL B N 1
ATOM 2902 C CA . VAL B 1 172 ? 15.023 -17.016 -18.625 1 98.62 172 VAL B CA 1
ATOM 2903 C C . VAL B 1 172 ? 15.516 -18.078 -19.578 1 98.62 172 VAL B C 1
ATOM 2905 O O . VAL B 1 172 ? 16.219 -17.781 -20.547 1 98.62 172 VAL B O 1
ATOM 2908 N N . ASP B 1 173 ? 15.133 -19.344 -19.203 1 97.75 173 ASP B N 1
ATOM 2909 C CA . ASP B 1 173 ? 15.328 -20.453 -20.141 1 97.75 173 ASP B CA 1
ATOM 2910 C C . ASP B 1 173 ? 14.453 -20.266 -21.375 1 97.75 173 ASP B C 1
ATOM 2912 O O . ASP B 1 173 ? 13.25 -20.047 -21.266 1 97.75 173 ASP B O 1
ATOM 2916 N N . GLY B 1 174 ? 14.984 -20.375 -22.562 1 95.62 174 GLY B N 1
ATOM 2917 C CA . GLY B 1 174 ? 14.305 -20.078 -23.812 1 95.62 174 GLY B CA 1
ATOM 2918 C C . GLY B 1 174 ? 13.133 -21 -24.094 1 95.62 174 GLY B C 1
ATOM 2919 O O . GLY B 1 174 ? 12.195 -20.641 -24.797 1 95.62 174 GLY B O 1
ATOM 2920 N N . SER B 1 175 ? 13.156 -22.188 -23.547 1 95.5 175 SER B N 1
ATOM 2921 C CA . SER B 1 175 ? 12.117 -23.172 -23.828 1 95.5 175 SER B CA 1
ATOM 2922 C C . SER B 1 175 ? 11.023 -23.141 -22.766 1 95.5 175 SER B C 1
ATOM 2924 O O . SER B 1 175 ? 9.836 -23.203 -23.078 1 95.5 175 SER B O 1
ATOM 2926 N N . THR B 1 176 ? 11.352 -22.906 -21.5 1 95.88 176 THR B N 1
ATOM 2927 C CA . THR B 1 176 ? 10.406 -23.062 -20.406 1 95.88 176 THR B CA 1
ATOM 2928 C C . THR B 1 176 ? 10.008 -21.688 -19.844 1 95.88 176 THR B C 1
ATOM 2930 O O . THR B 1 176 ? 9.039 -21.578 -19.078 1 95.88 176 THR B O 1
ATOM 2933 N N . ASN B 1 177 ? 10.797 -20.641 -20.172 1 98.19 177 ASN B N 1
ATOM 2934 C CA . ASN B 1 177 ? 10.617 -19.297 -19.641 1 98.19 177 ASN B CA 1
ATOM 2935 C C . ASN B 1 177 ? 10.859 -19.266 -18.125 1 98.19 177 ASN B C 1
ATOM 2937 O O . ASN B 1 177 ? 10.391 -18.344 -17.438 1 98.19 177 ASN B O 1
ATOM 2941 N N . LYS B 1 178 ? 11.523 -20.281 -17.625 1 98.31 178 LYS B N 1
ATOM 2942 C CA . LYS B 1 178 ? 11.914 -20.297 -16.219 1 98.31 178 LYS B CA 1
ATOM 2943 C C . LYS B 1 178 ? 13.117 -19.391 -15.977 1 98.31 178 LYS B C 1
ATOM 2945 O O . LYS B 1 178 ? 14.117 -19.453 -16.703 1 98.31 178 LYS B O 1
ATOM 2950 N N . PRO B 1 179 ? 13.016 -18.547 -15 1 98.62 179 PRO B N 1
ATOM 2951 C CA . PRO B 1 179 ? 14.18 -17.703 -14.688 1 98.62 179 PRO B CA 1
ATOM 2952 C C . PRO B 1 179 ? 15.445 -18.516 -14.438 1 98.62 179 PRO B C 1
ATOM 2954 O O . PRO B 1 179 ? 15.398 -19.531 -13.734 1 98.62 179 PRO B O 1
ATOM 2957 N N . ILE B 1 180 ? 16.547 -18.062 -14.977 1 98.38 180 ILE B N 1
ATOM 2958 C CA . ILE B 1 180 ? 17.828 -18.734 -14.789 1 98.38 180 ILE B CA 1
ATOM 2959 C C . ILE B 1 180 ? 18.281 -18.594 -13.336 1 98.38 180 ILE B C 1
ATOM 2961 O O . ILE B 1 180 ? 18.734 -19.562 -12.727 1 98.38 180 ILE B O 1
ATOM 2965 N N . VAL B 1 181 ? 18.203 -17.328 -12.859 1 98.06 181 VAL B N 1
ATOM 2966 C CA . VAL B 1 181 ? 18.391 -17.125 -11.43 1 98.06 181 VAL B CA 1
ATOM 2967 C C . VAL B 1 181 ? 17.047 -17.188 -10.711 1 98.06 181 VAL B C 1
ATOM 2969 O O . VAL B 1 181 ? 16.047 -16.656 -11.211 1 98.06 181 VAL B O 1
ATOM 2972 N N . PRO B 1 182 ? 17.078 -17.875 -9.609 1 98.31 182 PRO B N 1
ATOM 2973 C CA . PRO B 1 182 ? 15.789 -18.016 -8.93 1 98.31 182 PRO B CA 1
ATOM 2974 C C . PRO B 1 182 ? 15.188 -16.688 -8.508 1 98.31 182 PRO B C 1
ATOM 2976 O O . PRO B 1 182 ? 15.906 -15.805 -8.031 1 98.31 182 PRO B O 1
ATOM 2979 N N . VAL B 1 183 ? 13.961 -16.516 -8.789 1 98.75 183 VAL B N 1
ATOM 2980 C CA . VAL B 1 183 ? 13.125 -15.461 -8.219 1 98.75 183 VAL B CA 1
ATOM 2981 C C . VAL B 1 183 ? 12.195 -16.062 -7.16 1 98.75 183 VAL B C 1
ATOM 2983 O O . VAL B 1 183 ? 11.227 -16.734 -7.492 1 98.75 183 VAL B O 1
ATOM 2986 N N . ARG B 1 184 ? 12.445 -15.758 -5.867 1 98.75 184 ARG B N 1
ATOM 2987 C CA . ARG B 1 184 ? 11.82 -16.5 -4.77 1 98.75 184 ARG B CA 1
ATOM 2988 C C . ARG B 1 184 ? 11.016 -15.562 -3.873 1 98.75 184 ARG B C 1
ATOM 2990 O O . ARG B 1 184 ? 11.453 -14.453 -3.568 1 98.75 184 ARG B O 1
ATOM 2997 N N . ILE B 1 185 ? 9.836 -16.031 -3.564 1 98.75 185 ILE B N 1
ATOM 2998 C CA . ILE B 1 185 ? 9.125 -15.391 -2.465 1 98.75 185 ILE B CA 1
ATOM 2999 C C . ILE B 1 185 ? 9.727 -15.836 -1.133 1 98.75 185 ILE B C 1
ATOM 3001 O O . ILE B 1 185 ? 9.484 -16.953 -0.678 1 98.75 185 ILE B O 1
ATOM 3005 N N . VAL B 1 186 ? 10.422 -14.938 -0.454 1 98.44 186 VAL B N 1
ATOM 3006 C CA . VAL B 1 186 ? 11.18 -15.336 0.729 1 98.44 186 VAL B CA 1
ATOM 3007 C C . VAL B 1 186 ? 10.32 -15.133 1.979 1 98.44 186 VAL B C 1
ATOM 3009 O O . VAL B 1 186 ? 10.578 -15.742 3.02 1 98.44 186 VAL B O 1
ATOM 3012 N N . ASP B 1 187 ? 9.43 -14.227 1.922 1 97.88 187 ASP B N 1
ATOM 3013 C CA . ASP B 1 187 ? 8.445 -13.977 2.969 1 97.88 187 ASP B CA 1
ATOM 3014 C C . ASP B 1 187 ? 7.18 -13.344 2.393 1 97.88 187 ASP B C 1
ATOM 3016 O O . ASP B 1 187 ? 7.215 -12.742 1.315 1 97.88 187 ASP B O 1
ATOM 3020 N N . CYS B 1 188 ? 6.109 -13.578 3.053 1 98.69 188 CYS B N 1
ATOM 3021 C CA . CYS B 1 188 ? 4.84 -13 2.625 1 98.69 188 CYS B CA 1
ATOM 3022 C C . CYS B 1 188 ? 3.832 -12.992 3.77 1 98.69 188 CYS B C 1
ATOM 3024 O O . CYS B 1 188 ? 3.998 -13.711 4.754 1 98.69 188 CYS B O 1
ATOM 3026 N N . GLY B 1 189 ? 2.893 -12.133 3.689 1 98.5 189 GLY B N 1
ATOM 3027 C CA . GLY B 1 189 ? 1.881 -11.977 4.723 1 98.5 189 GLY B CA 1
ATOM 3028 C C . GLY B 1 189 ? 0.887 -10.875 4.422 1 98.5 189 GLY B C 1
ATOM 3029 O O . GLY B 1 189 ? 0.752 -10.445 3.271 1 98.5 189 GLY B O 1
ATOM 3030 N N . GLU B 1 190 ? 0.139 -10.586 5.422 1 98.5 190 GLU B N 1
ATOM 3031 C CA . GLU B 1 190 ? -0.854 -9.516 5.352 1 98.5 190 GLU B CA 1
ATOM 3032 C C . GLU B 1 190 ? -0.463 -8.344 6.246 1 98.5 190 GLU B C 1
ATOM 3034 O O . GLU B 1 190 ? 0.015 -8.539 7.367 1 98.5 190 GLU B O 1
ATOM 3039 N N . LEU B 1 191 ? -0.589 -7.152 5.688 1 97.69 191 LEU B N 1
ATOM 3040 C CA . LEU B 1 191 ? -0.409 -5.949 6.492 1 97.69 191 LEU B CA 1
ATOM 3041 C C . LEU B 1 191 ? -1.725 -5.523 7.137 1 97.69 191 LEU B C 1
ATOM 3043 O O . LEU B 1 191 ? -2.707 -5.266 6.438 1 97.69 191 LEU B O 1
ATOM 3047 N N . VAL B 1 192 ? -1.692 -5.449 8.422 1 96.31 192 VAL B N 1
ATOM 3048 C CA . VAL B 1 192 ? -2.908 -5.16 9.172 1 96.31 192 VAL B CA 1
ATOM 3049 C C . VAL B 1 192 ? -2.664 -3.984 10.117 1 96.31 192 VAL B C 1
ATOM 3051 O O . VAL B 1 192 ? -1.515 -3.645 10.406 1 96.31 192 VAL B O 1
ATOM 3054 N N . ASP B 1 193 ? -3.752 -3.332 10.516 1 94.62 193 ASP B N 1
ATOM 3055 C CA . ASP B 1 193 ? -3.645 -2.244 11.484 1 94.62 193 ASP B CA 1
ATOM 3056 C C . ASP B 1 193 ? -2.941 -2.705 12.758 1 94.62 193 ASP B C 1
ATOM 3058 O O . ASP B 1 193 ? -3.355 -3.686 13.383 1 94.62 193 ASP B O 1
ATOM 3062 N N . GLY B 1 194 ? -1.936 -1.983 13.141 1 92.44 194 GLY B N 1
ATOM 3063 C CA . GLY B 1 194 ? -1.113 -2.355 14.281 1 92.44 194 GLY B CA 1
ATOM 3064 C C . GLY B 1 194 ? -1.823 -2.188 15.609 1 92.44 194 GLY B C 1
ATOM 3065 O O . GLY B 1 194 ? -1.36 -2.691 16.641 1 92.44 194 GLY B O 1
ATOM 3066 N N . LYS B 1 195 ? -2.812 -1.262 15.766 1 81.88 195 LYS B N 1
ATOM 3067 C CA . LYS B 1 195 ? -3.539 -1.024 17.016 1 81.88 195 LYS B CA 1
ATOM 3068 C C . LYS B 1 195 ? -4.188 -2.309 17.516 1 81.88 195 LYS B C 1
ATOM 3070 O O . LYS B 1 195 ? -4.402 -2.463 18.719 1 81.88 195 LYS B O 1
ATOM 3075 N N . GLY B 1 196 ? -4.645 -3.127 16.828 1 59.97 196 GLY B N 1
ATOM 3076 C CA . GLY B 1 196 ? -5.312 -4.328 17.312 1 59.97 196 GLY B CA 1
ATOM 3077 C C . GLY B 1 196 ? -4.41 -5.227 18.125 1 59.97 196 GLY B C 1
ATOM 3078 O O . GLY B 1 196 ? -4.871 -6.207 18.719 1 59.97 196 GLY B O 1
ATOM 3079 N N . ARG B 1 197 ? -3.125 -5.004 18.328 1 47.97 197 ARG B N 1
ATOM 3080 C CA . ARG B 1 197 ? -2.209 -5.93 18.984 1 47.97 197 ARG B CA 1
ATOM 3081 C C . ARG B 1 197 ? -2.062 -5.594 20.469 1 47.97 197 ARG B C 1
ATOM 3083 O O . ARG B 1 197 ? -1.395 -6.316 21.203 1 47.97 197 ARG B O 1
ATOM 3090 N N . GLY B 1 198 ? -2.127 -4.441 21.047 1 39.94 198 GLY B N 1
ATOM 3091 C CA . GLY B 1 198 ? -1.696 -4.098 22.391 1 39.94 198 GLY B CA 1
ATOM 3092 C C . GLY B 1 198 ? -2.486 -4.809 23.484 1 39.94 198 GLY B C 1
ATOM 3093 O O . GLY B 1 198 ? -2.004 -4.977 24.594 1 39.94 198 GLY B O 1
ATOM 3094 N N . SER B 1 199 ? -3.771 -4.695 23.75 1 33.62 199 SER B N 1
ATOM 3095 C CA . SER B 1 199 ? -4.137 -4.805 25.156 1 33.62 199 SER B CA 1
ATOM 3096 C C . SER B 1 199 ? -3.99 -6.234 25.656 1 33.62 199 SER B C 1
ATOM 3098 O O . SER B 1 199 ? -4.879 -7.066 25.453 1 33.62 199 SER B O 1
ATOM 3100 N N . VAL B 1 200 ? -2.908 -6.898 25.547 1 33.47 200 VAL B N 1
ATOM 3101 C CA . VAL B 1 200 ? -2.848 -8.031 26.484 1 33.47 200 VAL B CA 1
ATOM 3102 C C . VAL B 1 200 ? -3.125 -7.547 27.906 1 33.47 200 VAL B C 1
ATOM 3104 O O . VAL B 1 200 ? -2.555 -6.547 28.344 1 33.47 200 VAL B O 1
ATOM 3107 N N . SER B 1 201 ? -4.242 -7.922 28.484 1 28.09 201 SER B N 1
ATOM 3108 C CA . SER B 1 201 ? -4.738 -7.844 29.859 1 28.09 201 SER B CA 1
ATOM 3109 C C . SER B 1 201 ? -3.629 -8.117 30.859 1 28.09 201 SER B C 1
ATOM 3111 O O . SER B 1 201 ? -3.088 -9.227 30.922 1 28.09 201 SER B O 1
ATOM 3113 N N . THR B 1 202 ? -2.787 -7.203 31.109 1 25.19 202 THR B N 1
ATOM 3114 C CA . THR B 1 202 ? -2.164 -7.406 32.406 1 25.19 202 THR B CA 1
ATOM 3115 C C . THR B 1 202 ? -3.223 -7.633 33.5 1 25.19 202 THR B C 1
ATOM 3117 O O . THR B 1 202 ? -3.979 -6.719 33.812 1 25.19 202 THR B O 1
ATOM 3120 N N . GLU B 1 203 ? -3.838 -8.836 33.312 1 21.45 203 GLU B N 1
ATOM 3121 C CA . GLU B 1 203 ? -4.211 -9.273 34.656 1 21.45 203 GLU B CA 1
ATOM 3122 C C . GLU B 1 203 ? -2.977 -9.57 35.5 1 21.45 203 GLU B C 1
ATOM 3124 O O . GLU B 1 203 ? -2.016 -10.172 35.031 1 21.45 203 GLU B O 1
#

Radius of gyration: 24.29 Å; Cα contacts (8 Å, |Δi|>4): 986; chains: 2; bounding box: 108×66×59 Å

Organism: Aegilops tauschii subsp. strangulata (NCBI:txid200361)

Solvent-accessible surface area (backbone atoms only — not comparable to full-atom values): 21661 Å² total; per-residue (Å²): 135,81,81,78,75,73,71,73,70,76,74,74,67,74,69,67,79,77,72,58,53,38,32,36,42,27,34,22,54,54,90,48,69,76,39,66,31,30,31,41,27,34,38,89,79,26,45,69,62,22,47,43,53,51,40,25,27,52,37,76,73,42,64,35,84,82,72,69,35,67,36,30,38,56,69,18,32,43,40,32,44,43,67,83,43,34,37,32,29,37,12,49,66,64,47,74,73,84,37,46,41,27,84,82,41,59,46,41,62,69,83,56,53,88,48,67,42,76,42,60,35,31,29,28,48,36,59,87,50,86,47,40,33,37,39,27,30,33,38,26,62,28,59,40,69,87,45,42,77,70,31,35,49,28,30,32,59,48,42,37,66,68,56,54,52,50,59,48,67,53,60,48,38,90,87,71,25,26,43,71,52,55,36,30,28,71,36,44,26,38,45,33,68,51,76,81,66,61,86,70,72,83,117,137,82,80,78,76,73,70,74,70,74,74,74,68,73,69,66,79,77,71,58,51,37,31,37,41,25,34,23,55,52,89,46,71,77,41,67,31,31,29,43,28,33,39,88,80,28,44,68,63,22,47,42,54,52,40,25,28,52,37,76,72,42,62,35,85,83,73,68,36,65,36,29,39,56,68,19,33,44,39,30,45,43,65,83,44,34,35,32,30,36,12,49,67,64,47,75,73,84,36,45,43,27,84,81,39,59,46,40,63,70,82,56,53,87,47,67,41,76,41,60,35,30,29,27,48,38,59,87,50,86,47,39,32,38,40,27,30,31,37,26,62,29,60,38,69,88,45,43,79,70,32,36,50,28,31,32,58,48,41,38,66,70,58,52,53,51,60,48,66,54,59,48,39,91,86,69,25,25,44,70,52,54,37,29,28,72,37,46,26,38,45,34,68,50,76,81,65,61,86,69,74,84,116

Secondary structure (DSSP, 8-state):
-----------------PPPPEEEEEEEETTSPPEEEEEEE-TTT-HHHHHHHHHHHHTTT-B-TTT-SBS--TT-BEEEEETTTEEEE--TTTSSSS---BTTBS-B------S---STTEEEE--SSTT-B-S-EEEESS--GGGTTTS-EEEEEEE-HHHHHHHHTS-B-TTT--BSS-EEEEEEEEEEEGGGG------/-----------------PPPPEEEEEEEETTSPPEEEEEEE-TTT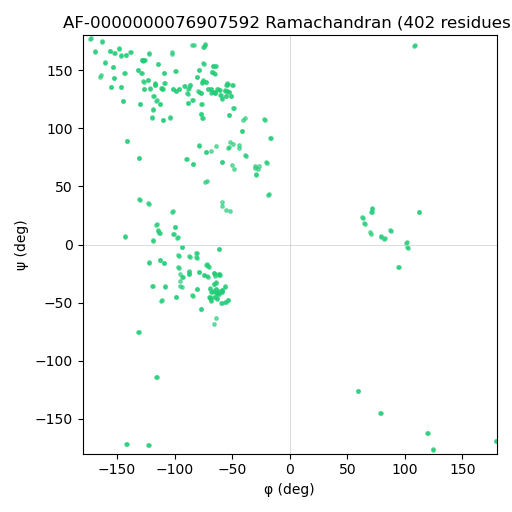-HHHHHHHHHHHHTTT-B-TTT-SBS--TT-BEEEEETTTEEEE--TTTSSSS---BTTBS-B------S---STTEEEE--SSTT-B-S-EEEESS--GGGTTTS-EEEEEEE-HHHHHHHHTS-B-TTT--BSS-EEEEEEEEEEEGGGG------

Nearest PDB structures (foldseek):
  1iip-assembly1_A  TM=9.906E-01  e=1.114E-26  Bos taurus
  2wfj-assembly1_A  TM=9.872E-01  e=5.788E-26  Homo sapiens
  2gw2-assembly1_A  TM=9.867E-01  e=1.704E-25  Homo sapiens
  2he9-assembly2_B  TM=9.901E-01  e=3.009E-25  Homo sapiens
  1ihg-assembly1_A  TM=9.166E-01  e=2.331E-26  Bos taurus

Sequence (406 aa):
LRYDRSSGSPNLLTMGRKKNPIVFLDVSIGDGPDERMIFELFANVAPLTAENFRALCTGEMGIGQSTKKPLYYKGSTFHRVIKGFMAQGGDFSNGDGNGGESIYGEQFEDENFVLRHDDRGLLSMANAGRNTNGSQFFITFKPNSHLDRKNTVFGKLILGNDVLKRIEHVDVDGSTNKPIVPVRIVDCGELVDGKGRGSVSTELRYDRSSGSPNLLTMGRKKNPIVFLDVSIGDGPDERMIFELFANVAPLTAENFRALCTGEMGIGQSTKKPLYYKGSTFHRVIKGFMAQGGDFSNGDGNGGESIYGEQFEDENFVLRHDDRGLLSMANAGRNTNGSQFFITFKPNSHLDRKNTVFGKLILGNDVLKRIEHVDVDGSTNKPIVPVRIVDCGELVDGKGRGSVSTE

pLDDT: mean 89.63, std 21.68, range [21.44, 98.94]

InterPro domains:
  IPR002130 Cyclophilin-type peptidyl-prolyl cis-trans isomerase domain [PF00160] (25-189)
  IPR002130 Cyclophilin-type peptidyl-prolyl cis-trans isomerase domain [PR00153] (41-56)
  IPR002130 Cyclophilin-type peptidyl-prolyl cis-trans isomerase domain [PR00153] (78-90)
  IPR002130 Cyclophilin-type peptidyl-prolyl cis-trans isomerase domain [PR00153] (121-136)
  IPR002130 Cyclophilin-type peptidyl-prolyl cis-trans isomerase domain [PR00153] (136-148)
  IPR002130 Cyclophilin-type peptidyl-prolyl cis-trans isomerase domain [PR00153] (149-164)
  IPR002130 Cyclophilin-type peptidyl-prolyl cis-trans isomerase domain [PS50072] (24-190)
  IPR020892 Cyclophilin-type peptidyl-prolyl cis-trans isomerase, conserved site [PS00170] (73-90)
  IPR024936 Cyclophilin-type peptidyl-prolyl cis-trans isomerase [PIRSF001467] (20-191)
  IPR029000 Cyclophilin-like domain superfamily [G3DSA:2.40.100.10] (13-196)
  IPR029000 Cyclophilin-like domain superfamily [SSF50891] (17-193)

Foldseek 3Di:
DPPPPPVVDPPPPVPPPPAFWKKWFFKDWFPDDTDIWIKTWACVVQVQVSVQQQCQQALPLAAAPVLRHGSHQAWAFFFAAAAQFKTKTFQNRPNNPPHFATSVHRWAFDRDQPDAQAAFFWKKFDAPWGTGGGGMIIGTRHRDRVCHPTIHTTMGIDDCVVVVVVSSPADADPPRNGGPTTIGRNHMHTDDDPVVPPDPPPD/DPPPPPVVDPPPPVVPPPAFWKKWFFKDWFPDDTDIWIKTWACVVQVQVSVQQQCQQALPLQAAPVLRHGSHQAWAFFFAAAAQFKTKTFQNRPNNPPHFATSVHRWAFDRDQPDAQAAFFWKKFDAPWGTGGGGMIIGTRHRDRVCHPTIHTTMGIDDCVVVVVVSSPADADPPRNGGPTTIGRNHMHTDDDPVVPPDPPPD